Protein AF-A0A7W0F8R1-F1 (afdb_monomer)

Mean predicted aligned error: 6.74 Å

Secondary structure (DSSP, 8-state):
-PPPSS--EEE-TTS-EEE--HHHHHHHHHHHHHHHH---HHHHHHHHHHHHHHHHHHHHHTTT-HHHHHHHHHHHHHHS-GGGHHHHHHT-HHHHHHHHHHHHHHHHHS-TT-HHHHHHHHHHHHHHT---HHHHSSSTT-S-HHHHHHHHHHHHHHHHHHHTSPPPHHHHS-BHHHHHHHHHHHHHHTT-HHHHHHHHHHHHHHHHHHTTSS-STT--TTT--HHHHHHHHHHHHHTT-SBHHHHHHHHTT-TT--HHHHHHHHHHHHHHHHHHHHHHHHTTTTT--EEEEE--TTSSHHHHHHHHHHHHHHTT-EEEEEESGGGBPPGGGS-B-TTS-B-TTSGGGB-HHHHHHHHHHHHTT-EEEEEEEETTTTEEEEEEEEE--TTEEEEEE-TTTT-GGGGTTS-GGGEEEEEEE-----B-TTSPBP-HHHHHHHHHHHHHHHHS---HHHHHHHHHHHHHHHHHHTGGGGGGSSEEEE---TTHHHHHHHHTTTTSPPHHHHHHHHHTT-HHHHHHHHHHHHHHHHSPP-S-GGGS-TTSTTHHHHS--SS--TT--

Solvent-accessible surface area (backbone atoms only — not comparable to full-atom values): 30504 Å² total; per-residue (Å²): 109,75,74,63,98,57,77,60,46,25,23,44,98,87,67,47,82,38,75,53,61,63,65,63,50,30,50,52,44,20,50,26,39,31,64,66,68,69,50,56,68,74,60,25,50,56,50,17,46,58,51,39,57,55,27,55,49,51,46,29,33,74,57,54,35,59,48,51,28,51,49,53,44,52,58,51,44,70,73,35,59,82,92,43,25,66,72,62,40,70,82,29,70,54,45,55,34,40,41,50,38,52,45,29,51,44,58,73,78,50,72,83,87,43,68,67,63,48,35,55,49,51,50,51,49,62,66,66,40,62,80,58,66,86,53,52,68,88,57,64,81,70,69,44,73,67,51,51,50,51,49,41,52,57,49,41,58,49,32,50,58,52,68,77,50,84,84,52,67,81,74,76,30,55,40,51,66,56,56,54,51,32,45,40,52,43,30,35,73,74,64,40,44,67,50,21,52,22,39,46,15,40,55,42,33,55,50,34,38,73,73,66,73,40,52,80,85,21,40,32,52,58,52,61,65,59,74,60,53,49,55,52,41,52,53,24,53,80,66,58,37,34,32,42,69,42,40,33,30,21,66,70,49,39,96,86,34,44,44,66,55,54,49,53,53,45,50,48,52,41,50,52,50,47,50,53,50,44,52,56,53,63,74,37,67,89,52,47,45,34,40,32,40,18,28,54,82,62,13,49,41,70,56,49,51,54,53,46,50,52,55,38,42,75,72,71,47,43,74,43,78,47,72,55,71,30,36,46,46,37,61,92,68,40,44,58,46,100,86,68,48,77,37,78,65,40,73,76,21,36,40,38,68,62,45,20,52,47,52,38,36,30,76,69,59,35,74,38,74,40,55,38,49,38,82,88,82,35,37,69,79,50,67,42,86,44,66,46,55,95,76,43,28,41,33,36,64,32,63,50,54,66,32,60,70,54,52,59,63,52,62,70,74,32,46,43,36,35,38,26,39,32,58,32,67,32,20,46,97,84,68,46,70,48,55,30,71,57,55,19,47,56,44,39,30,45,38,30,48,75,66,61,85,35,54,33,54,54,45,45,66,49,42,67,59,60,47,51,28,36,36,56,48,36,32,31,40,58,58,65,41,81,41,76,42,62,64,30,43,77,68,48,58,23,46,47,45,46,67,37,61,96,52,62,63,52,69,69,61,39,59,44,28,48,78,74,66,39,41,62,38,22,56,49,47,53,52,54,49,57,52,50,73,68,45,52,54,44,86,67,67,78,75,54,57,37,83,36,68,65,18,79,51,74,54,71,45,74,62,93,58,92,84,77,112

Sequence (565 aa):
MSVPKRIEKIISKGGDIVDYDSDRIIKSIALTITDVEHATQWITDRRAQMCYETINKAAYDAFYNLHFLLKDFFKKYISFEPEERYRRLENSRVMERLLIVLLEEFKSVGEVQNNIALAEFIEKEIDGARLEEKYRLELFPSVTESEKSGIIDFLSERVLKLSRQTLVPEQLYPARDFVMDMIEQTLKKIGEIEIAEGFMIFREGKKKIRDGEITTEQFTRNGIHYEMCRKTLEWNIENKCEKIFDLNDWVRNRDGKDIGTLIKMSDKRFKEDVDAVAKKILGRVGEVRIIIIAGPSCSNKTTTTVIIGKALSQAGLKLKQLNVDDYFKNLEDQPKDEFGDYDFEMPEAIDIDLLNENCRDLIGGKSIQKPRYNFKTGHRESYAEFRLEKDEILLIDCLHGLYRRLTASVPAVNKFSIYIESMNILRDTENMYTRWADIRMLKRMIRDVKYRNYSTEQTLAHWPYVRKGELKHILPYILSTDAVINAGLPYELPALKKSLENIMPPSEFIDNLRKEGRLDAYIRGVRVKSLLETVDPIEDLSIIPATSPLREFIGGSAYAIPHNE

pLDDT: mean 90.2, std 10.18, range [34.03, 98.5]

Nearest PDB structures (foldseek):
  6n53-assembly1_A-2  TM=8.197E-01  e=9.188E-08  Homo sapiens
  6n55-assembly1_H  TM=7.564E-01  e=2.960E-07  Homo sapiens
  3w8r-assembly1_B  TM=6.997E-01  e=2.829E-07  Thermus thermophilus HB8
  1rz3-assembly1_A  TM=8.127E-01  e=4.529E-04  Geobacillus stearothermophilus
  1sq5-assembly3_C-3  TM=5.977E-01  e=4.140E-04  Escherichia coli

Foldseek 3Di:
DAQDPFAQWAQEPVRDIDGDDLVVQLVLLLVLCCLQVVDDSVVSSVVSVVLSVLLRVQLCLQAANLLSLLLVLVVQLVVDDVVCNCVVLVPDSSLLRNLLNLLNNVVVPDDLPDLVVSLVSVLVSNVVSCRDCVCVVPNVVPCPPVNVSVVSVVSSVSSSVCNVDDDDPVSRHHHPVSSLVSSLVSCVLVLVNLSSLLSLLQVLLVVCCVVVNDPPLQFPRSLDPVVVLVVVCVVCVVVQLQALVSLQCLLVCHPVHDVLVLLVVQLVQQLVQLVVLLVVVVVLPPQAQEEEFAEAFQLLRLLSLQSNQVNNVVVVAAEDEDEQVLQFAAPVQFDADPVRHGQPLAPSRGPLVLQQVCLLQQVVFHWDFRWGADPVRRHGDGTDIDHADPRYHYYYYDNLSLQCSNHVNDDPSNYAYEYGGQDQFHQYPVRDTDDSLLVSLLLVQLLCVQFPVDASLRSLLCSVSSSSSCSNRPSRRNSVGPYYGHLHRSNLLQASLQSCVPRQDDPVSLVVCVVVSVSNSNVSSVVSVSRSVSHHHNNDPVSNDLSRSSCVRSPSHPDDRPRSD

Structure (mmCIF, N/CA/C/O backbone):
data_AF-A0A7W0F8R1-F1
#
_entry.id   AF-A0A7W0F8R1-F1
#
loop_
_atom_site.group_PDB
_atom_site.id
_atom_site.type_symbol
_atom_site.label_atom_id
_atom_site.label_alt_id
_atom_site.label_comp_id
_atom_site.label_asym_id
_atom_site.label_entity_id
_atom_site.label_seq_id
_atom_site.pdbx_PDB_ins_code
_atom_site.Cartn_x
_atom_site.Cartn_y
_atom_site.Cartn_z
_atom_site.occupancy
_atom_site.B_iso_or_equiv
_atom_site.auth_seq_id
_atom_site.auth_comp_id
_atom_site.auth_asym_id
_atom_site.auth_atom_id
_atom_site.pdbx_PDB_model_num
ATOM 1 N N . MET A 1 1 ? 24.286 -22.550 -28.180 1.00 56.94 1 MET A N 1
ATOM 2 C CA . MET A 1 1 ? 22.862 -22.565 -28.566 1.00 56.94 1 MET A CA 1
ATOM 3 C C . MET A 1 1 ? 22.616 -21.265 -29.308 1.00 56.94 1 MET A C 1
ATOM 5 O O . MET A 1 1 ? 23.067 -20.237 -28.835 1.00 56.94 1 MET A O 1
ATOM 9 N N . SER A 1 2 ? 21.994 -21.266 -30.487 1.00 70.06 2 SER A N 1
ATOM 10 C CA . SER A 1 2 ? 21.641 -19.981 -31.111 1.00 70.06 2 SER A CA 1
ATOM 11 C C . SER A 1 2 ? 20.647 -19.252 -30.209 1.00 70.06 2 SER A C 1
ATOM 13 O O . SER A 1 2 ? 19.711 -19.892 -29.717 1.00 70.06 2 SER A O 1
ATOM 15 N N . VAL A 1 3 ? 20.828 -17.947 -30.004 1.00 77.81 3 VAL A N 1
ATOM 16 C CA . VAL A 1 3 ? 19.867 -17.132 -29.255 1.00 77.81 3 VAL A CA 1
ATOM 17 C C . VAL A 1 3 ? 18.493 -17.270 -29.927 1.00 77.81 3 VAL A C 1
ATOM 19 O O . VAL A 1 3 ? 18.377 -17.084 -31.144 1.00 77.81 3 VAL A O 1
ATOM 22 N N . PRO A 1 4 ? 17.449 -17.693 -29.193 1.00 83.81 4 PRO A N 1
ATOM 23 C CA . PRO A 1 4 ? 16.139 -17.897 -29.793 1.00 83.81 4 PRO A CA 1
ATOM 24 C C . PRO A 1 4 ? 15.549 -16.544 -30.197 1.00 83.81 4 PRO A C 1
ATOM 26 O O . PRO A 1 4 ? 15.850 -15.534 -29.579 1.00 83.81 4 PRO A O 1
ATOM 29 N N . LYS A 1 5 ? 14.663 -16.514 -31.200 1.00 84.31 5 LYS A N 1
ATOM 30 C CA . LYS A 1 5 ? 13.988 -15.274 -31.652 1.00 84.31 5 LYS A CA 1
ATOM 31 C C . LYS A 1 5 ? 12.743 -14.906 -30.831 1.00 84.31 5 LYS A C 1
ATOM 33 O O . LYS A 1 5 ? 12.065 -13.929 -31.136 1.00 84.31 5 LYS A O 1
ATOM 38 N N . ARG A 1 6 ? 12.395 -15.731 -29.841 1.00 87.69 6 ARG A N 1
ATOM 39 C CA . ARG A 1 6 ? 11.255 -15.576 -28.925 1.00 87.69 6 ARG A CA 1
ATOM 40 C C . ARG A 1 6 ? 11.508 -16.385 -27.653 1.00 87.69 6 ARG A C 1
ATOM 42 O O . ARG A 1 6 ? 12.380 -17.249 -27.637 1.00 87.69 6 ARG A O 1
ATOM 49 N N . ILE A 1 7 ? 10.722 -16.148 -26.607 1.00 91.81 7 ILE A N 1
ATOM 50 C CA . ILE A 1 7 ? 10.745 -17.005 -25.417 1.00 91.81 7 ILE A CA 1
ATOM 51 C C . ILE A 1 7 ? 10.032 -18.319 -25.753 1.00 91.81 7 ILE A C 1
ATOM 53 O O . ILE A 1 7 ? 8.831 -18.325 -26.000 1.00 91.81 7 ILE A O 1
ATOM 57 N N . GLU A 1 8 ? 10.777 -19.423 -25.787 1.00 91.31 8 GLU A N 1
ATOM 58 C CA . GLU A 1 8 ? 10.226 -20.764 -26.054 1.00 91.31 8 GLU A CA 1
ATOM 59 C C . GLU A 1 8 ? 10.174 -21.633 -24.802 1.00 91.31 8 GLU A C 1
ATOM 61 O O . GLU A 1 8 ? 9.305 -22.491 -24.675 1.00 91.31 8 GLU A O 1
ATOM 66 N N . LYS A 1 9 ? 11.089 -21.393 -23.861 1.00 93.50 9 LYS A N 1
ATOM 67 C CA . LYS A 1 9 ? 11.222 -22.151 -22.620 1.00 93.50 9 LYS A CA 1
ATOM 68 C C . LYS A 1 9 ? 11.464 -21.215 -21.450 1.00 93.50 9 LYS A C 1
ATOM 70 O O . LYS A 1 9 ? 12.078 -20.160 -21.610 1.00 93.50 9 LYS A O 1
ATOM 75 N N . ILE A 1 10 ? 10.994 -21.623 -20.281 1.00 94.94 10 ILE A N 1
ATOM 76 C CA . ILE A 1 10 ? 11.201 -20.927 -19.012 1.00 94.94 10 ILE A CA 1
ATOM 77 C C . ILE A 1 10 ? 11.625 -21.911 -17.931 1.00 94.94 10 ILE A C 1
ATOM 79 O O . ILE A 1 10 ? 11.361 -23.109 -18.023 1.00 94.94 10 ILE A O 1
ATOM 83 N N . ILE A 1 11 ? 12.226 -21.392 -16.867 1.00 94.25 11 ILE A N 1
ATOM 84 C CA . ILE A 1 11 ? 12.509 -22.176 -15.665 1.00 94.25 11 ILE A CA 1
ATOM 85 C C . ILE A 1 11 ? 11.317 -22.077 -14.727 1.00 94.25 11 ILE A C 1
ATOM 87 O O . ILE A 1 11 ? 10.881 -20.986 -14.335 1.00 94.25 11 ILE A O 1
ATOM 91 N N . SER A 1 12 ? 10.758 -23.234 -14.395 1.00 90.75 12 SER A N 1
ATOM 92 C CA . SER A 1 12 ? 9.672 -23.366 -13.438 1.00 90.75 12 SER A CA 1
ATOM 93 C C . SER A 1 12 ? 10.146 -23.014 -12.022 1.00 90.75 12 SER A C 1
ATOM 95 O O . SER A 1 12 ? 11.336 -22.907 -11.743 1.00 90.75 12 SER A O 1
ATOM 97 N N . LYS A 1 13 ? 9.212 -22.880 -11.072 1.00 81.94 13 LYS A N 1
ATOM 98 C CA . LYS A 1 13 ? 9.579 -22.648 -9.662 1.00 81.94 13 LYS A CA 1
ATOM 99 C C . LYS A 1 13 ? 10.409 -23.808 -9.075 1.00 81.94 13 LYS A C 1
ATOM 101 O O . LYS A 1 13 ? 11.133 -23.591 -8.114 1.00 81.94 13 LYS A O 1
ATOM 106 N N . GLY A 1 14 ? 10.278 -25.020 -9.624 1.00 83.56 14 GLY A N 1
ATOM 107 C CA . GLY A 1 14 ? 11.029 -26.203 -9.192 1.00 83.56 14 GLY A CA 1
ATOM 108 C C . GLY A 1 14 ? 12.441 -26.300 -9.775 1.00 83.56 14 GLY A C 1
ATOM 109 O O . GLY A 1 14 ? 13.156 -27.226 -9.421 1.00 83.56 14 GLY A O 1
ATOM 110 N N . GLY A 1 15 ? 12.840 -25.371 -10.652 1.00 88.38 15 GLY A N 1
ATOM 111 C CA . GLY A 1 15 ? 14.116 -25.425 -11.376 1.00 88.38 15 GLY A CA 1
ATOM 112 C C . GLY A 1 15 ? 14.035 -26.146 -12.727 1.00 88.38 15 GLY A C 1
ATOM 113 O O . GLY A 1 15 ? 14.963 -26.059 -13.524 1.00 88.38 15 GLY A O 1
ATOM 114 N N . ASP A 1 16 ? 12.914 -26.804 -13.036 1.00 92.94 16 ASP A N 1
ATOM 115 C CA . ASP A 1 16 ? 12.753 -27.521 -14.305 1.00 92.94 16 ASP A CA 1
ATOM 116 C C . ASP A 1 16 ? 12.586 -26.574 -15.496 1.00 92.94 16 ASP A C 1
ATOM 118 O O . ASP A 1 16 ? 11.829 -25.600 -15.426 1.00 92.94 16 ASP A O 1
ATOM 122 N N . ILE A 1 17 ? 13.215 -26.914 -16.621 1.00 94.69 17 ILE A N 1
ATOM 123 C CA . ILE A 1 17 ? 12.999 -26.238 -17.901 1.00 94.69 17 ILE A CA 1
ATOM 124 C C . ILE A 1 17 ? 11.689 -26.753 -18.503 1.00 94.69 17 ILE A C 1
ATOM 126 O O . ILE A 1 17 ? 11.561 -27.939 -18.807 1.00 94.69 17 ILE A O 1
ATOM 130 N N . VAL A 1 18 ? 10.731 -25.855 -18.709 1.00 94.75 18 VAL A N 1
ATOM 131 C CA . VAL A 1 18 ? 9.409 -26.160 -19.272 1.00 94.75 18 VAL A CA 1
ATOM 132 C C . VAL A 1 18 ? 9.106 -25.252 -20.459 1.00 94.75 18 VAL A C 1
ATOM 134 O O . VAL A 1 18 ? 9.692 -24.175 -20.588 1.00 94.75 18 VAL A O 1
ATOM 137 N N . ASP A 1 19 ? 8.179 -25.669 -21.317 1.00 94.62 19 ASP A N 1
ATOM 138 C CA . ASP A 1 19 ? 7.744 -24.852 -22.450 1.00 94.62 19 ASP A CA 1
ATOM 139 C C . ASP A 1 19 ? 7.022 -23.579 -21.977 1.00 94.62 19 ASP A C 1
ATOM 141 O O . ASP A 1 19 ? 6.316 -23.557 -20.961 1.00 94.62 19 ASP A O 1
ATOM 145 N N . TYR A 1 20 ? 7.228 -22.490 -22.715 1.00 93.12 20 TYR A N 1
ATOM 146 C CA . TYR A 1 20 ? 6.602 -21.203 -22.448 1.00 93.12 20 TYR A CA 1
ATOM 147 C C . TYR A 1 20 ? 5.137 -21.205 -22.901 1.00 93.12 20 TYR A C 1
ATOM 149 O O . TYR A 1 20 ? 4.831 -21.118 -24.087 1.00 93.12 20 TYR A O 1
ATOM 157 N N . ASP A 1 21 ? 4.227 -21.289 -21.933 1.00 92.25 21 ASP A N 1
ATOM 158 C CA . ASP A 1 21 ? 2.781 -21.315 -22.156 1.00 92.25 21 ASP A CA 1
ATOM 159 C C . ASP A 1 21 ? 2.210 -19.887 -22.257 1.00 92.25 21 ASP A C 1
ATOM 161 O O . ASP A 1 21 ? 1.955 -19.218 -21.245 1.00 92.25 21 ASP A O 1
ATOM 165 N N . SER A 1 22 ? 2.027 -19.415 -23.494 1.00 92.50 22 SER A N 1
ATOM 166 C CA . SER A 1 22 ? 1.424 -18.114 -23.802 1.00 92.50 22 SER A CA 1
ATOM 167 C C . SER A 1 22 ? -0.014 -18.004 -23.299 1.00 92.50 22 SER A C 1
ATOM 169 O O . SER A 1 22 ? -0.388 -16.991 -22.703 1.00 92.50 22 SER A O 1
ATOM 171 N N . ASP A 1 23 ? -0.809 -19.057 -23.484 1.00 93.31 23 ASP A N 1
ATOM 172 C CA . ASP A 1 23 ? -2.246 -19.060 -23.204 1.00 93.31 23 ASP A CA 1
ATOM 173 C C . ASP A 1 23 ? -2.503 -18.893 -21.710 1.00 93.31 23 ASP A C 1
ATOM 175 O O . ASP A 1 23 ? -3.410 -18.171 -21.288 1.00 93.31 23 ASP A O 1
ATOM 179 N N . ARG A 1 24 ? -1.647 -19.487 -20.875 1.00 91.25 24 ARG A N 1
ATOM 180 C CA . ARG A 1 24 ? -1.700 -19.304 -19.425 1.00 91.25 24 ARG A CA 1
ATOM 181 C C . ARG A 1 24 ? -1.442 -17.862 -18.998 1.00 91.25 24 ARG A C 1
ATOM 183 O O . ARG A 1 24 ? -2.056 -17.406 -18.026 1.00 91.25 24 ARG A O 1
ATOM 190 N N . ILE A 1 25 ? -0.548 -17.147 -19.679 1.00 91.56 25 ILE A N 1
ATOM 191 C CA . ILE A 1 25 ? -0.261 -15.737 -19.381 1.00 91.56 25 ILE A CA 1
ATOM 192 C C . ILE A 1 25 ? -1.433 -14.868 -19.820 1.00 91.56 25 ILE A C 1
ATOM 194 O O . ILE A 1 25 ? -1.943 -14.101 -19.004 1.00 91.56 25 ILE A O 1
ATOM 198 N N . ILE A 1 26 ? -1.911 -15.053 -21.053 1.00 94.62 26 ILE A N 1
ATOM 199 C CA . ILE A 1 26 ? -3.078 -14.345 -21.595 1.00 94.62 26 ILE A CA 1
ATOM 200 C C . ILE A 1 26 ? -4.282 -14.538 -20.671 1.00 94.62 26 ILE A C 1
ATOM 202 O O . ILE A 1 26 ? -4.888 -13.563 -20.235 1.00 94.62 26 ILE A O 1
ATOM 206 N N . LYS A 1 27 ? -4.571 -15.781 -20.267 1.00 93.62 27 LYS A N 1
ATOM 207 C CA . LYS A 1 27 ? -5.660 -16.094 -19.335 1.00 93.62 27 LYS A CA 1
ATOM 208 C C . LYS A 1 27 ? -5.484 -15.420 -17.978 1.00 93.62 27 LYS A C 1
ATOM 210 O O . LYS A 1 27 ? -6.462 -14.963 -17.396 1.00 93.62 27 LYS A O 1
ATOM 215 N N . SER A 1 28 ? -4.258 -15.354 -17.457 1.00 92.19 28 SER A N 1
ATOM 216 C CA . SER A 1 28 ? -3.996 -14.679 -16.180 1.00 92.19 28 SER A CA 1
ATOM 217 C C . SER A 1 28 ? -4.267 -13.175 -16.284 1.00 92.19 28 SER A C 1
ATOM 219 O O . SER A 1 28 ? -4.911 -12.623 -15.400 1.00 92.19 28 SER A O 1
ATOM 221 N N . ILE A 1 29 ? -3.855 -12.535 -17.384 1.00 93.44 29 ILE A N 1
ATOM 222 C CA . ILE A 1 29 ? -4.139 -11.118 -17.653 1.00 93.44 29 ILE A CA 1
ATOM 223 C C . ILE A 1 29 ? -5.647 -10.896 -17.839 1.00 93.44 29 ILE A C 1
ATOM 225 O O . ILE A 1 29 ? -6.201 -9.986 -17.234 1.00 93.44 29 ILE A O 1
ATOM 229 N N . ALA A 1 30 ? -6.332 -11.742 -18.614 1.00 93.50 30 ALA A N 1
ATOM 230 C CA . ALA A 1 30 ? -7.775 -11.639 -18.848 1.00 93.50 30 ALA A CA 1
ATOM 231 C C . ALA A 1 30 ? -8.585 -11.756 -17.548 1.00 93.50 30 ALA A C 1
ATOM 233 O O . ALA A 1 30 ? -9.508 -10.972 -17.317 1.00 93.50 30 ALA A O 1
ATOM 234 N N . LEU A 1 31 ? -8.206 -12.690 -16.665 1.00 91.12 31 LEU A N 1
ATOM 235 C CA . LEU A 1 31 ? -8.802 -12.818 -15.334 1.00 91.12 31 LEU A CA 1
ATOM 236 C C . LEU A 1 31 ? -8.573 -11.558 -14.496 1.00 91.12 31 LEU A C 1
ATOM 238 O O . LEU A 1 31 ? -9.512 -11.075 -13.874 1.00 91.12 31 LEU A O 1
ATOM 242 N N . THR A 1 32 ? -7.365 -10.990 -14.522 1.00 92.31 32 THR A N 1
ATOM 243 C CA . THR A 1 32 ? -7.089 -9.723 -13.838 1.00 92.31 32 THR A CA 1
ATOM 244 C C . THR A 1 32 ? -7.935 -8.577 -14.388 1.00 92.31 32 THR A C 1
ATOM 246 O O . THR A 1 32 ? -8.518 -7.846 -13.598 1.00 92.31 32 THR A O 1
ATOM 249 N N . ILE A 1 33 ? -8.056 -8.425 -15.711 1.00 91.81 33 ILE A N 1
ATOM 250 C CA . ILE A 1 33 ? -8.902 -7.381 -16.316 1.00 91.81 33 ILE A CA 1
ATOM 251 C C . ILE A 1 33 ? -10.363 -7.569 -15.894 1.00 91.81 33 ILE A C 1
ATOM 253 O O . ILE A 1 33 ? -11.020 -6.608 -15.508 1.00 91.81 33 ILE A O 1
ATOM 257 N N . THR A 1 34 ? -10.856 -8.809 -15.897 1.00 90.25 34 THR A N 1
ATOM 258 C CA . THR A 1 34 ? -12.218 -9.125 -15.441 1.00 90.25 34 THR A CA 1
ATOM 259 C C . THR A 1 34 ? -12.422 -8.725 -13.978 1.00 90.25 34 THR A C 1
ATOM 261 O O . THR A 1 34 ? -13.418 -8.083 -13.651 1.00 90.25 34 THR A O 1
ATOM 264 N N . ASP A 1 35 ? -11.477 -9.076 -13.102 1.00 87.00 35 ASP A N 1
ATOM 265 C CA . ASP A 1 35 ? -11.551 -8.773 -11.670 1.00 87.00 35 ASP A CA 1
ATOM 266 C C . ASP A 1 35 ? -11.415 -7.263 -11.383 1.00 87.00 35 ASP A C 1
ATOM 268 O O . ASP A 1 35 ? -12.030 -6.764 -10.444 1.00 87.00 35 ASP A O 1
ATOM 272 N N . VAL A 1 36 ? -10.606 -6.528 -12.151 1.00 87.56 36 VAL A N 1
ATOM 273 C CA . VAL A 1 36 ? -10.343 -5.095 -11.925 1.00 87.56 36 VAL A CA 1
ATOM 274 C C . VAL A 1 36 ? -11.423 -4.207 -12.539 1.00 87.56 36 VAL A C 1
ATOM 276 O O . VAL A 1 36 ? -11.871 -3.261 -11.898 1.00 87.56 36 VAL A O 1
ATOM 279 N N . GLU A 1 37 ? -11.851 -4.497 -13.765 1.00 87.50 37 GLU A N 1
ATOM 280 C CA . GLU A 1 37 ? -12.725 -3.608 -14.540 1.00 87.50 37 GLU A CA 1
ATOM 281 C C . GLU A 1 37 ? -14.171 -4.097 -14.632 1.00 87.50 37 GLU A C 1
ATOM 283 O O . GLU A 1 37 ? -15.013 -3.404 -15.199 1.00 87.50 37 GLU A O 1
ATOM 288 N N . HIS A 1 38 ? -14.478 -5.295 -14.124 1.00 81.69 38 HIS A N 1
ATOM 289 C CA . HIS A 1 38 ? -15.792 -5.927 -14.290 1.00 81.69 38 HIS A CA 1
ATOM 290 C C . HIS A 1 38 ? -16.232 -6.049 -15.762 1.00 81.69 38 HIS A C 1
ATOM 292 O O . HIS A 1 38 ? -17.424 -6.068 -16.076 1.00 81.69 38 HIS A O 1
ATOM 298 N N . ALA A 1 39 ? -15.265 -6.125 -16.678 1.00 76.12 39 ALA A N 1
ATOM 299 C CA . ALA A 1 39 ? -15.504 -6.164 -18.113 1.00 76.12 39 ALA A CA 1
ATOM 300 C C . ALA A 1 39 ? -16.036 -7.532 -18.583 1.00 76.12 39 ALA A C 1
ATOM 302 O O . ALA A 1 39 ? -15.786 -8.576 -17.980 1.00 76.12 39 ALA A O 1
ATOM 303 N N . THR A 1 40 ? -16.765 -7.538 -19.703 1.00 76.44 40 THR A N 1
ATOM 304 C CA . THR A 1 40 ? -17.266 -8.773 -20.328 1.00 76.44 40 THR A CA 1
ATOM 305 C C . THR A 1 40 ? -16.139 -9.586 -20.962 1.00 76.44 40 THR A C 1
ATOM 307 O O . THR A 1 40 ? -15.245 -9.007 -21.581 1.00 76.44 40 THR A O 1
ATOM 310 N N . GLN A 1 41 ? -16.264 -10.916 -20.941 1.00 76.38 41 GLN A N 1
ATOM 311 C CA . GLN A 1 41 ? -15.219 -11.860 -21.364 1.00 76.38 41 GLN A CA 1
ATOM 312 C C . GLN A 1 41 ? -14.618 -11.591 -22.762 1.00 76.38 41 GLN A C 1
ATOM 314 O O . GLN A 1 41 ? -13.409 -11.667 -22.953 1.00 76.38 41 GLN A O 1
ATOM 319 N N . TRP A 1 42 ? -15.433 -11.211 -23.751 1.00 76.31 42 TRP A N 1
ATOM 320 C CA . TRP A 1 42 ? -14.925 -10.956 -25.106 1.00 76.31 42 TRP A CA 1
ATOM 321 C C . TRP A 1 42 ? -14.008 -9.718 -25.190 1.00 76.31 42 TRP A C 1
ATOM 323 O O . TRP A 1 42 ? -13.045 -9.713 -25.959 1.00 76.31 42 TRP A O 1
ATOM 333 N N . ILE A 1 43 ? -14.286 -8.673 -24.395 1.00 79.56 43 ILE A N 1
ATOM 334 C CA . ILE A 1 43 ? -13.455 -7.457 -24.312 1.00 79.56 43 ILE A CA 1
ATOM 335 C C . ILE A 1 43 ? -12.142 -7.799 -23.613 1.00 79.56 43 ILE A C 1
ATOM 337 O O . ILE A 1 43 ? -11.070 -7.386 -24.063 1.00 79.56 43 ILE A O 1
ATOM 341 N N . THR A 1 44 ? -12.223 -8.579 -22.531 1.00 87.69 44 THR A N 1
ATOM 342 C CA . THR A 1 44 ? -11.056 -8.936 -21.724 1.00 87.69 44 THR A CA 1
ATOM 343 C C . THR A 1 44 ? -10.078 -9.806 -22.492 1.00 87.69 44 THR A C 1
ATOM 345 O O . THR A 1 44 ? -8.883 -9.536 -22.434 1.00 87.69 44 THR A O 1
ATOM 348 N N . ASP A 1 45 ? -10.556 -10.784 -23.263 1.00 88.81 45 ASP A N 1
ATOM 349 C CA . ASP A 1 45 ? -9.684 -11.701 -24.005 1.00 88.81 45 ASP A CA 1
ATOM 350 C C . ASP A 1 45 ? -8.879 -10.958 -25.081 1.00 88.81 45 ASP A C 1
ATOM 352 O O . ASP A 1 45 ? -7.659 -11.112 -25.182 1.00 88.81 45 ASP A O 1
ATOM 356 N N . ARG A 1 46 ? -9.534 -10.065 -25.838 1.00 88.38 46 ARG A N 1
ATOM 357 C CA . ARG A 1 46 ? -8.858 -9.265 -26.869 1.00 88.38 46 ARG A CA 1
ATOM 358 C C . ARG A 1 46 ? -7.835 -8.300 -26.269 1.00 88.38 46 ARG A C 1
ATOM 360 O O . ARG A 1 46 ? -6.734 -8.169 -26.802 1.00 88.38 46 ARG A O 1
ATOM 367 N N . ARG A 1 47 ? -8.175 -7.629 -25.165 1.00 91.69 47 ARG A N 1
ATOM 368 C CA . ARG A 1 47 ? -7.254 -6.697 -24.497 1.00 91.69 47 ARG A CA 1
ATOM 369 C C . ARG A 1 47 ? -6.092 -7.437 -23.833 1.00 91.69 47 ARG A C 1
ATOM 371 O O . ARG A 1 47 ? -4.954 -6.993 -23.944 1.00 91.69 47 ARG A O 1
ATOM 378 N N . ALA A 1 48 ? -6.345 -8.601 -23.235 1.00 94.00 48 ALA A N 1
ATOM 379 C CA . ALA A 1 48 ? -5.304 -9.458 -22.681 1.00 94.00 48 ALA A CA 1
ATOM 380 C C . ALA A 1 48 ? -4.313 -9.930 -23.751 1.00 94.00 48 ALA A C 1
ATOM 382 O O . ALA A 1 48 ? -3.110 -9.913 -23.495 1.00 94.00 48 ALA A O 1
ATOM 383 N N . GLN A 1 49 ? -4.793 -10.273 -24.951 1.00 94.25 49 GLN A N 1
ATOM 384 C CA . GLN A 1 49 ? -3.940 -10.613 -26.092 1.00 94.25 49 GLN A CA 1
ATOM 385 C C . GLN A 1 49 ? -3.027 -9.441 -26.493 1.00 94.25 49 GLN A C 1
ATOM 387 O O . GLN A 1 49 ? -1.818 -9.619 -26.625 1.00 94.25 49 GLN A O 1
ATOM 392 N N . MET A 1 50 ? -3.577 -8.228 -26.617 1.00 92.50 50 MET A N 1
ATOM 393 C CA . MET A 1 50 ? -2.790 -7.028 -26.947 1.00 92.50 50 MET A CA 1
ATOM 394 C C . MET A 1 50 ? -1.728 -6.714 -25.879 1.00 92.50 50 MET A C 1
ATOM 396 O O . MET A 1 50 ? -0.571 -6.418 -26.196 1.00 92.50 50 MET A O 1
ATOM 400 N N . CYS A 1 51 ? -2.101 -6.812 -24.599 1.00 94.12 51 CYS A N 1
ATOM 401 C CA . CYS A 1 51 ? -1.159 -6.674 -23.491 1.00 94.12 51 CYS A CA 1
ATOM 402 C C . CYS A 1 51 ? -0.067 -7.748 -23.564 1.00 94.12 51 CYS A C 1
ATOM 404 O O . CYS A 1 51 ? 1.115 -7.426 -23.443 1.00 94.12 51 CYS A O 1
ATOM 406 N N . TYR A 1 52 ? -0.445 -9.007 -23.802 1.00 95.25 52 TYR A N 1
ATOM 407 C CA . TYR A 1 52 ? 0.482 -10.131 -23.909 1.00 95.25 52 TYR A CA 1
ATOM 408 C C . TYR A 1 52 ? 1.512 -9.933 -25.021 1.00 95.25 52 TYR A C 1
ATOM 410 O O . TYR A 1 52 ? 2.693 -10.150 -24.777 1.00 95.25 52 TYR A O 1
ATOM 418 N N . GLU A 1 53 ? 1.115 -9.476 -26.209 1.00 94.44 53 GLU A N 1
ATOM 419 C CA . GLU A 1 53 ? 2.053 -9.225 -27.312 1.00 94.44 53 GLU A CA 1
ATOM 420 C C . GLU A 1 53 ? 3.130 -8.209 -26.919 1.00 94.44 53 GLU A C 1
ATOM 422 O O . GLU A 1 53 ? 4.322 -8.415 -27.166 1.00 94.44 53 GLU A O 1
ATOM 427 N N . THR A 1 54 ? 2.718 -7.149 -26.222 1.00 94.50 54 THR A N 1
ATOM 428 C CA . THR A 1 54 ? 3.631 -6.116 -25.722 1.00 94.50 54 THR A CA 1
ATOM 429 C C . THR A 1 54 ? 4.551 -6.662 -24.627 1.00 94.50 54 THR A C 1
ATOM 431 O O . THR A 1 54 ? 5.757 -6.418 -24.652 1.00 94.50 54 THR A O 1
ATOM 434 N N . ILE A 1 55 ? 4.004 -7.438 -23.688 1.00 94.75 55 ILE A N 1
ATOM 435 C CA . ILE A 1 55 ? 4.748 -8.075 -22.592 1.00 94.75 55 ILE A CA 1
ATOM 436 C C . ILE A 1 55 ? 5.758 -9.088 -23.128 1.00 94.75 55 ILE A C 1
ATOM 438 O O . ILE A 1 55 ? 6.910 -9.080 -22.707 1.00 94.75 55 ILE A O 1
ATOM 442 N N . ASN A 1 56 ? 5.345 -9.954 -24.050 1.00 94.25 56 ASN A N 1
ATOM 443 C CA . ASN A 1 56 ? 6.188 -10.998 -24.617 1.00 94.25 56 ASN A CA 1
ATOM 444 C C . ASN A 1 56 ? 7.359 -10.385 -25.388 1.00 94.25 56 ASN A C 1
ATOM 446 O O . ASN A 1 56 ? 8.501 -10.805 -25.210 1.00 94.25 56 ASN A O 1
ATOM 450 N N . LYS A 1 57 ? 7.096 -9.327 -26.168 1.00 94.38 57 LYS A N 1
ATOM 451 C CA . LYS A 1 57 ? 8.157 -8.548 -26.807 1.00 94.38 57 LYS A CA 1
ATOM 452 C C . LYS A 1 57 ? 9.099 -7.936 -25.771 1.00 94.38 57 LYS A C 1
ATOM 454 O O . LYS A 1 57 ? 10.303 -8.097 -25.900 1.00 94.38 57 LYS A O 1
ATOM 459 N N . ALA A 1 58 ? 8.576 -7.286 -24.732 1.00 93.94 58 ALA A N 1
ATOM 460 C CA . ALA A 1 58 ? 9.406 -6.670 -23.697 1.00 93.94 58 ALA A CA 1
ATOM 461 C C . ALA A 1 58 ? 10.262 -7.699 -22.937 1.00 93.94 58 ALA A C 1
ATOM 463 O O . ALA A 1 58 ? 11.422 -7.433 -22.632 1.00 93.94 58 ALA A O 1
ATOM 464 N N . ALA A 1 59 ? 9.706 -8.875 -22.635 1.00 94.62 59 ALA A N 1
ATOM 465 C CA . ALA A 1 59 ? 10.414 -9.955 -21.957 1.00 94.62 59 ALA A CA 1
ATOM 466 C C . ALA A 1 59 ? 11.511 -10.558 -22.847 1.00 94.62 59 ALA A C 1
ATOM 468 O O . ALA A 1 59 ? 12.613 -10.808 -22.365 1.00 94.62 59 ALA A O 1
ATOM 469 N N . TYR A 1 60 ? 11.230 -10.744 -24.141 1.00 95.31 60 TYR A N 1
ATOM 470 C CA . TYR A 1 60 ? 12.234 -11.124 -25.132 1.00 95.31 60 TYR A CA 1
ATOM 471 C C . TYR A 1 60 ? 13.344 -10.073 -25.231 1.00 95.31 60 TYR A C 1
ATOM 473 O O . TYR A 1 60 ? 14.526 -10.408 -25.139 1.00 95.31 60 TYR A O 1
ATOM 481 N N . ASP A 1 61 ? 12.959 -8.804 -25.355 1.00 94.38 61 ASP A N 1
ATOM 482 C CA . ASP A 1 61 ? 13.877 -7.682 -25.497 1.00 94.38 61 ASP A CA 1
ATOM 483 C C . ASP A 1 61 ? 14.840 -7.602 -24.303 1.00 94.38 61 ASP A C 1
ATOM 485 O O . ASP A 1 61 ? 16.053 -7.515 -24.473 1.00 94.38 61 ASP A O 1
ATOM 489 N N . ALA A 1 62 ? 14.308 -7.741 -23.088 1.00 93.00 62 ALA A N 1
ATOM 490 C CA . ALA A 1 62 ? 15.080 -7.692 -21.853 1.00 93.00 62 ALA A CA 1
ATOM 491 C C . ALA A 1 62 ? 15.916 -8.956 -21.558 1.00 93.00 62 ALA A C 1
ATOM 493 O O . ALA A 1 62 ? 16.695 -8.939 -20.603 1.00 93.00 62 ALA A O 1
ATOM 494 N N . PHE A 1 63 ? 15.764 -10.050 -22.318 1.00 94.50 63 PHE A N 1
ATOM 495 C CA . PHE A 1 63 ? 16.453 -11.319 -22.035 1.00 94.50 63 PHE A CA 1
ATOM 496 C C . PHE A 1 63 ? 17.376 -11.803 -23.161 1.00 94.50 63 PHE A C 1
ATOM 498 O O . PHE A 1 63 ? 18.482 -12.269 -22.872 1.00 94.50 63 PHE A O 1
ATOM 505 N N . TYR A 1 64 ? 16.939 -11.686 -24.418 1.00 94.81 64 TYR A N 1
ATOM 506 C CA . TYR A 1 64 ? 17.607 -12.258 -25.592 1.00 94.81 64 TYR A CA 1
ATOM 507 C C . TYR A 1 64 ? 17.981 -11.232 -26.671 1.00 94.81 64 TYR A C 1
ATOM 509 O O . TYR A 1 64 ? 18.914 -11.481 -27.425 1.00 94.81 64 TYR A O 1
ATOM 517 N N . ASN A 1 65 ? 17.296 -10.089 -26.782 1.00 93.75 65 ASN A N 1
ATOM 518 C CA . ASN A 1 65 ? 17.557 -9.149 -27.878 1.00 93.75 65 ASN A CA 1
ATOM 519 C C . ASN A 1 65 ? 18.856 -8.357 -27.659 1.00 93.75 65 ASN A C 1
ATOM 521 O O . ASN A 1 65 ? 18.889 -7.408 -26.872 1.00 93.75 65 ASN A O 1
ATOM 525 N N . LEU A 1 66 ? 19.906 -8.700 -28.408 1.00 92.62 66 LEU A N 1
ATOM 526 C CA . LEU A 1 66 ? 21.218 -8.064 -28.298 1.00 92.62 66 LEU A CA 1
ATOM 527 C C . LEU A 1 66 ? 21.167 -6.539 -28.467 1.00 92.62 66 LEU A C 1
ATOM 529 O O . LEU A 1 66 ? 21.708 -5.803 -27.644 1.00 92.62 66 LEU A O 1
ATOM 533 N N . HIS A 1 67 ? 20.483 -6.041 -29.499 1.00 90.31 67 HIS A N 1
ATOM 534 C CA . HIS A 1 67 ? 20.434 -4.601 -29.775 1.00 90.31 67 HIS A CA 1
ATOM 535 C C . HIS A 1 67 ? 19.653 -3.842 -28.706 1.00 90.31 67 HIS A C 1
ATOM 537 O O . HIS A 1 67 ? 20.018 -2.719 -28.362 1.00 90.31 67 HIS A O 1
ATOM 543 N N . PHE A 1 68 ? 18.603 -4.444 -28.142 1.00 90.81 68 PHE A N 1
ATOM 544 C CA . PHE A 1 68 ? 17.906 -3.853 -27.001 1.00 90.81 68 PHE A CA 1
ATOM 545 C C . PHE A 1 68 ? 18.789 -3.830 -25.748 1.00 90.81 68 PHE A C 1
ATOM 547 O O . PHE A 1 68 ? 18.857 -2.805 -25.072 1.00 90.81 68 PHE A O 1
ATOM 554 N N . LEU A 1 69 ? 19.491 -4.927 -25.453 1.00 92.81 69 LEU A N 1
ATOM 555 C CA . LEU A 1 69 ? 20.390 -5.026 -24.301 1.00 92.81 69 LEU A CA 1
ATOM 556 C C . LEU A 1 69 ? 21.550 -4.032 -24.395 1.00 92.81 69 LEU A C 1
ATOM 558 O O . LEU A 1 69 ? 21.870 -3.392 -23.399 1.00 92.81 69 LEU A O 1
ATOM 562 N N . LEU A 1 70 ? 22.118 -3.832 -25.588 1.00 91.00 70 LEU A N 1
ATOM 563 C CA . LEU A 1 70 ? 23.104 -2.780 -25.842 1.00 91.00 70 LEU A CA 1
ATOM 564 C C . LEU A 1 70 ? 22.509 -1.393 -25.559 1.00 91.00 70 LEU A C 1
ATOM 566 O O . LEU A 1 70 ? 23.104 -0.611 -24.821 1.00 91.00 70 LEU A O 1
ATOM 570 N N . LYS A 1 71 ? 21.303 -1.094 -26.063 1.00 86.81 71 LYS A N 1
ATOM 571 C CA . LYS A 1 71 ? 20.614 0.178 -25.774 1.00 86.81 71 LYS A CA 1
ATOM 572 C C . LYS A 1 71 ? 20.392 0.400 -24.276 1.00 86.81 71 LYS A C 1
ATOM 574 O O . LYS A 1 71 ? 20.662 1.496 -23.786 1.00 86.81 71 LYS A O 1
ATOM 579 N N . ASP A 1 72 ? 19.903 -0.607 -23.551 1.00 87.00 72 ASP A N 1
ATOM 580 C CA . ASP A 1 72 ? 19.663 -0.505 -22.104 1.00 87.00 72 ASP A CA 1
ATOM 581 C C . ASP A 1 72 ? 20.978 -0.384 -21.317 1.00 87.00 72 ASP A C 1
ATOM 583 O O . ASP A 1 72 ? 21.063 0.415 -20.383 1.00 87.00 72 ASP A O 1
ATOM 587 N N . PHE A 1 73 ? 22.030 -1.099 -21.733 1.00 90.12 73 PHE A N 1
ATOM 588 C CA . PHE A 1 73 ? 23.378 -0.967 -21.181 1.00 90.12 73 PHE A CA 1
ATOM 589 C C . PHE A 1 73 ? 23.893 0.468 -21.316 1.00 90.12 73 PHE A C 1
ATOM 591 O O . PHE A 1 73 ? 24.239 1.081 -20.308 1.00 90.12 73 PHE A O 1
ATOM 598 N N . PHE A 1 74 ? 23.873 1.038 -22.527 1.00 85.94 74 PHE A N 1
ATOM 599 C CA . PHE A 1 74 ? 24.348 2.405 -22.761 1.00 85.94 74 PHE A CA 1
ATOM 600 C C . PHE A 1 74 ? 23.523 3.431 -21.996 1.00 85.94 74 PHE A C 1
ATOM 602 O O . PHE A 1 74 ? 24.095 4.315 -21.365 1.00 85.94 74 PHE A O 1
ATOM 609 N N . LYS A 1 75 ? 22.191 3.284 -21.980 1.00 81.38 75 LYS A N 1
ATOM 610 C CA . LYS A 1 75 ? 21.305 4.155 -21.199 1.00 81.38 75 LYS A CA 1
ATOM 611 C C . LYS A 1 75 ? 21.694 4.177 -19.716 1.00 81.38 75 LYS A C 1
ATOM 613 O O . LYS A 1 75 ? 21.698 5.246 -19.113 1.00 81.38 75 LYS A O 1
ATOM 618 N N . LYS A 1 76 ? 22.011 3.022 -19.123 1.00 83.88 76 LYS A N 1
ATOM 619 C CA . LYS A 1 76 ? 22.437 2.948 -17.716 1.00 83.88 76 LYS A CA 1
ATOM 620 C C . LYS A 1 76 ? 23.851 3.477 -17.516 1.00 83.88 76 LYS A C 1
ATOM 622 O O . LYS A 1 76 ? 24.063 4.254 -16.593 1.00 83.88 76 LYS A O 1
ATOM 627 N N . TYR A 1 77 ? 24.778 3.122 -18.404 1.00 84.75 77 TYR A N 1
ATOM 628 C CA . TYR A 1 77 ? 26.161 3.599 -18.387 1.00 84.75 77 TYR A CA 1
ATOM 629 C C . TYR A 1 77 ? 26.235 5.126 -18.292 1.00 84.75 77 TYR A C 1
ATOM 631 O O . TYR A 1 77 ? 26.916 5.646 -17.415 1.00 84.75 77 TYR A O 1
ATOM 639 N N . ILE A 1 78 ? 25.473 5.847 -19.122 1.00 78.56 78 ILE A N 1
ATOM 640 C CA . ILE A 1 78 ? 25.473 7.319 -19.113 1.00 78.56 78 ILE A CA 1
ATOM 641 C C . ILE A 1 78 ? 24.743 7.932 -17.913 1.00 78.56 78 ILE A C 1
ATOM 643 O O . ILE A 1 78 ? 24.998 9.080 -17.573 1.00 78.56 78 ILE A O 1
ATOM 647 N N . SER A 1 79 ? 23.818 7.192 -17.292 1.00 74.69 79 SER A N 1
ATOM 648 C CA . SER A 1 79 ? 23.039 7.682 -16.147 1.00 74.69 79 SER A CA 1
ATOM 649 C C . SER A 1 79 ? 23.815 7.640 -14.832 1.00 74.69 79 SER A C 1
ATOM 651 O O . SER A 1 79 ? 23.343 8.163 -13.826 1.00 74.69 79 SER A O 1
ATOM 653 N N . PHE A 1 80 ? 24.981 6.991 -14.829 1.00 79.75 80 PHE A N 1
ATOM 654 C CA . PHE A 1 80 ? 25.851 6.888 -13.669 1.00 79.75 80 PHE A CA 1
ATOM 655 C C . PHE A 1 80 ? 27.018 7.869 -13.771 1.00 79.75 80 PHE A C 1
ATOM 657 O O . PHE A 1 80 ? 27.548 8.123 -14.859 1.00 79.75 80 PHE A O 1
ATOM 664 N N . GLU A 1 81 ? 27.453 8.355 -12.608 1.00 76.12 81 GLU A N 1
ATOM 665 C CA . GLU A 1 81 ? 28.679 9.138 -12.467 1.00 76.12 81 GLU A CA 1
ATOM 666 C C . GLU A 1 81 ? 29.867 8.393 -13.103 1.00 76.12 81 GLU A C 1
ATOM 668 O O . GLU A 1 81 ? 29.979 7.177 -12.896 1.00 76.12 81 GLU A O 1
ATOM 673 N N . PRO A 1 82 ? 30.755 9.072 -13.863 1.00 82.75 82 PRO A N 1
ATOM 674 C CA . PRO A 1 82 ? 31.837 8.437 -14.623 1.00 82.75 82 PRO A CA 1
ATOM 675 C C . PRO A 1 82 ? 32.662 7.416 -13.831 1.00 82.75 82 PRO A C 1
ATOM 677 O O . PRO A 1 82 ? 32.937 6.323 -14.327 1.00 82.75 82 PRO A O 1
ATOM 680 N N . GLU A 1 83 ? 32.985 7.732 -12.578 1.00 83.50 83 GLU A N 1
ATOM 681 C CA . GLU A 1 83 ? 33.802 6.881 -11.705 1.00 83.50 83 GLU A CA 1
ATOM 682 C C . GLU A 1 83 ? 33.065 5.623 -11.211 1.00 83.50 83 GLU A C 1
ATOM 684 O O . GLU A 1 83 ? 33.685 4.641 -10.802 1.00 83.50 83 GLU A O 1
ATOM 689 N N . GLU A 1 84 ? 31.732 5.606 -11.283 1.00 81.94 84 GLU A N 1
ATOM 690 C CA . GLU A 1 84 ? 30.903 4.502 -10.798 1.00 81.94 84 GLU A CA 1
ATOM 691 C C . GLU A 1 84 ? 30.386 3.576 -11.904 1.00 81.94 84 GLU A C 1
ATOM 693 O O . GLU A 1 84 ? 29.869 2.499 -11.592 1.00 81.94 84 GLU A O 1
ATOM 698 N N . ARG A 1 85 ? 30.505 3.965 -13.183 1.00 85.75 85 ARG A N 1
ATOM 699 C CA . ARG A 1 85 ? 29.824 3.300 -14.311 1.00 85.75 85 ARG A CA 1
ATOM 700 C C . ARG A 1 85 ? 30.088 1.797 -14.362 1.00 85.75 85 ARG A C 1
ATOM 702 O O . ARG A 1 85 ? 29.146 1.006 -14.300 1.00 85.75 85 ARG A O 1
ATOM 709 N N . TYR A 1 86 ? 31.358 1.394 -14.424 1.00 86.62 86 TYR A N 1
ATOM 710 C CA . TYR A 1 86 ? 31.731 -0.022 -14.501 1.00 86.62 86 TYR A CA 1
ATOM 711 C C . TYR A 1 86 ? 31.324 -0.790 -13.242 1.00 86.62 86 TYR A C 1
ATOM 713 O O . TYR A 1 86 ? 30.734 -1.861 -13.351 1.00 86.62 86 TYR A O 1
ATOM 721 N N . ARG A 1 87 ? 31.543 -0.208 -12.056 1.00 85.75 87 ARG A N 1
ATOM 722 C CA . ARG A 1 87 ? 31.195 -0.815 -10.762 1.00 85.75 87 ARG A CA 1
ATOM 723 C C . ARG A 1 87 ? 29.692 -1.082 -10.633 1.00 85.75 87 ARG A C 1
ATOM 725 O O . ARG A 1 87 ? 29.295 -2.155 -10.186 1.00 85.75 87 ARG A O 1
ATOM 732 N N . ARG A 1 88 ? 28.844 -0.118 -11.013 1.00 81.25 88 ARG A N 1
ATOM 733 C CA . ARG A 1 88 ? 27.377 -0.262 -10.961 1.00 81.25 88 ARG A CA 1
ATOM 734 C C . ARG A 1 88 ? 26.855 -1.238 -12.013 1.00 81.25 88 ARG A C 1
ATOM 736 O O . ARG A 1 88 ? 25.877 -1.938 -11.760 1.00 81.25 88 ARG A O 1
ATOM 743 N N . LEU A 1 89 ? 27.494 -1.299 -13.180 1.00 85.25 89 LEU A N 1
ATOM 744 C CA . LEU A 1 89 ? 27.083 -2.201 -14.256 1.00 85.25 89 LEU A CA 1
ATOM 745 C C . LEU A 1 89 ? 27.542 -3.639 -14.052 1.00 85.25 89 LEU A C 1
ATOM 747 O O . LEU A 1 89 ? 26.826 -4.541 -14.479 1.00 85.25 89 LEU A O 1
ATOM 751 N N . GLU A 1 90 ? 28.678 -3.863 -13.395 1.00 82.31 90 GLU A N 1
ATOM 752 C CA . GLU A 1 90 ? 29.307 -5.180 -13.257 1.00 82.31 90 GLU A CA 1
ATOM 753 C C . GLU A 1 90 ? 28.363 -6.253 -12.706 1.00 82.31 90 GLU A C 1
ATOM 755 O O . GLU A 1 90 ? 28.334 -7.364 -13.225 1.00 82.31 90 GLU A O 1
ATOM 760 N N . ASN A 1 91 ? 27.531 -5.895 -11.727 1.00 78.25 91 ASN A N 1
ATOM 761 C CA . ASN A 1 91 ? 26.561 -6.806 -11.109 1.00 78.25 91 ASN A CA 1
ATOM 762 C C . ASN A 1 91 ? 25.119 -6.546 -11.567 1.00 78.25 91 ASN A C 1
ATOM 764 O O . ASN A 1 91 ? 24.161 -7.017 -10.954 1.00 78.25 91 ASN A O 1
ATOM 768 N N . SER A 1 92 ? 24.939 -5.754 -12.624 1.00 85.88 92 SER A N 1
ATOM 769 C CA . SER A 1 92 ? 23.611 -5.440 -13.135 1.00 85.88 92 SER A CA 1
ATOM 770 C C . SER A 1 92 ? 23.080 -6.572 -14.012 1.00 85.88 92 SER A C 1
ATOM 772 O O . SER A 1 92 ? 23.791 -7.161 -14.826 1.00 85.88 92 SER A O 1
ATOM 774 N N . ARG A 1 93 ? 21.772 -6.815 -13.927 1.00 86.06 93 ARG A N 1
ATOM 775 C CA . ARG A 1 93 ? 21.091 -7.815 -14.759 1.00 86.06 93 ARG A CA 1
ATOM 776 C C . ARG A 1 93 ? 21.263 -7.575 -16.262 1.00 86.06 93 ARG A C 1
ATOM 778 O O . ARG A 1 93 ? 21.360 -8.529 -17.027 1.00 86.06 93 ARG A O 1
ATOM 785 N N . VAL A 1 94 ? 21.280 -6.309 -16.694 1.00 89.75 94 VAL A N 1
ATOM 786 C CA . VAL A 1 94 ? 21.474 -5.976 -18.117 1.00 89.75 94 VAL A CA 1
ATOM 787 C C . VAL A 1 94 ? 22.852 -6.423 -18.595 1.00 89.75 94 VAL A C 1
ATOM 789 O O . VAL A 1 94 ? 22.958 -6.952 -19.694 1.00 89.75 94 VAL A O 1
ATOM 792 N N . MET A 1 95 ? 23.879 -6.280 -17.753 1.00 93.00 95 MET A N 1
ATOM 793 C CA . MET A 1 95 ? 25.241 -6.699 -18.062 1.00 93.00 95 MET A CA 1
ATOM 794 C C . MET A 1 95 ? 25.337 -8.218 -18.156 1.00 93.00 95 MET A C 1
ATOM 796 O O . MET A 1 95 ? 25.834 -8.737 -19.149 1.00 93.00 95 MET A O 1
ATOM 800 N N . GLU A 1 96 ? 24.796 -8.936 -17.169 1.00 91.94 96 GLU A N 1
ATOM 801 C CA . GLU A 1 96 ? 24.739 -10.400 -17.196 1.00 91.94 96 GLU A CA 1
ATOM 802 C C . GLU A 1 96 ? 24.075 -10.905 -18.486 1.00 91.94 96 GLU A C 1
ATOM 804 O O . GLU A 1 96 ? 24.635 -11.743 -19.197 1.00 91.94 96 GLU A O 1
ATOM 809 N N . ARG A 1 97 ? 22.905 -10.348 -18.834 1.00 94.12 97 ARG A N 1
ATOM 810 C CA . ARG A 1 97 ? 22.195 -10.733 -20.055 1.00 94.12 97 ARG A CA 1
ATOM 811 C C . ARG A 1 97 ? 22.963 -10.393 -21.320 1.00 94.12 97 ARG A C 1
ATOM 813 O O . ARG A 1 97 ? 23.054 -11.246 -22.200 1.00 94.12 97 ARG A O 1
ATOM 820 N N . LEU A 1 98 ? 23.511 -9.182 -21.402 1.00 95.12 98 LEU A N 1
ATOM 821 C CA . LEU A 1 98 ? 24.288 -8.722 -22.547 1.00 95.12 98 LEU A CA 1
ATOM 822 C C . LEU A 1 98 ? 25.478 -9.651 -22.807 1.00 95.12 98 LEU A C 1
ATOM 824 O O . LEU A 1 98 ? 25.664 -10.087 -23.938 1.00 95.12 98 LEU A O 1
ATOM 828 N N . LEU A 1 99 ? 26.230 -10.018 -21.765 1.00 94.56 99 LEU A N 1
ATOM 829 C CA . LEU A 1 99 ? 27.382 -10.915 -21.883 1.00 94.56 99 LEU A CA 1
ATOM 830 C C . LEU A 1 99 ? 26.999 -12.304 -22.399 1.00 94.56 99 LEU A C 1
ATOM 832 O O . LEU A 1 99 ? 27.684 -12.847 -23.265 1.00 94.56 99 LEU A O 1
ATOM 836 N N . ILE A 1 100 ? 25.912 -12.882 -21.883 1.00 93.75 100 ILE A N 1
ATOM 837 C CA . ILE A 1 100 ? 25.456 -14.210 -22.311 1.00 93.75 100 ILE A CA 1
ATOM 838 C C . ILE A 1 100 ? 24.990 -14.174 -23.770 1.00 93.75 100 ILE A C 1
ATOM 840 O O . ILE A 1 100 ? 25.332 -15.066 -24.541 1.00 93.75 100 ILE A O 1
ATOM 844 N N . VAL A 1 101 ? 24.228 -13.147 -24.158 1.00 93.88 101 VAL A N 1
ATOM 845 C CA . VAL A 1 101 ? 23.739 -13.003 -25.536 1.00 93.88 101 VAL A CA 1
ATOM 846 C C . VAL A 1 101 ? 24.902 -12.761 -26.499 1.00 93.88 101 VAL A C 1
ATOM 848 O O . VAL A 1 101 ? 24.973 -13.441 -27.515 1.00 93.88 101 VAL A O 1
ATOM 851 N N . LEU A 1 102 ? 25.858 -11.889 -26.157 1.00 93.50 102 LEU A N 1
ATOM 852 C CA . LEU A 1 102 ? 27.080 -11.686 -26.945 1.00 93.50 102 LEU A CA 1
ATOM 853 C C . LEU A 1 102 ? 27.863 -12.990 -27.130 1.00 93.50 102 LEU A C 1
ATOM 855 O O . LEU A 1 102 ? 28.288 -13.292 -28.241 1.00 93.50 102 LEU A O 1
ATOM 859 N N . LEU A 1 103 ? 28.031 -13.777 -26.063 1.00 92.19 103 LEU A N 1
ATOM 860 C CA . LEU A 1 103 ? 28.726 -15.062 -26.125 1.00 92.19 103 LEU A CA 1
ATOM 861 C C . LEU A 1 103 ? 28.018 -16.055 -27.057 1.00 92.19 103 LEU A C 1
ATOM 863 O O . LEU A 1 103 ? 28.672 -16.710 -27.868 1.00 92.19 103 LEU A O 1
ATOM 867 N N . GLU A 1 104 ? 26.700 -16.205 -26.926 1.00 90.62 104 GLU A N 1
ATOM 868 C CA . GLU A 1 104 ? 25.934 -17.171 -27.720 1.00 90.62 104 GLU A CA 1
ATOM 869 C C . GLU A 1 104 ? 25.796 -16.744 -29.192 1.00 90.62 104 GLU A C 1
ATOM 871 O O . GLU A 1 104 ? 25.894 -17.599 -30.074 1.00 90.62 104 GLU A O 1
ATOM 876 N N . GLU A 1 105 ? 25.655 -15.445 -29.474 1.00 89.31 105 GLU A N 1
ATOM 877 C CA . GLU A 1 105 ? 25.696 -14.905 -30.841 1.00 89.31 105 GLU A CA 1
ATOM 878 C C . GLU A 1 105 ? 27.089 -15.082 -31.459 1.00 89.31 105 GLU A C 1
ATOM 880 O O . GLU A 1 105 ? 27.202 -15.595 -32.572 1.00 89.31 105 GLU A O 1
ATOM 885 N N . PHE A 1 106 ? 28.168 -14.778 -30.726 1.00 88.44 106 PHE A N 1
ATOM 886 C CA . PHE A 1 106 ? 29.534 -14.942 -31.234 1.00 88.44 106 PHE A CA 1
ATOM 887 C C . PHE A 1 106 ? 29.874 -16.408 -31.543 1.00 88.44 106 PHE A C 1
ATOM 889 O O . PHE A 1 106 ? 30.427 -16.707 -32.600 1.00 88.44 106 PHE A O 1
ATOM 896 N N . LYS A 1 107 ? 29.458 -17.351 -30.681 1.00 86.31 107 LYS A N 1
ATOM 897 C CA . LYS A 1 107 ? 29.584 -18.802 -30.935 1.00 86.31 107 LYS A CA 1
ATOM 898 C C . LYS A 1 107 ? 28.899 -19.253 -32.226 1.00 86.31 107 LYS A C 1
ATOM 900 O O . LYS A 1 107 ? 29.262 -20.294 -32.766 1.00 86.31 107 LYS A O 1
ATOM 905 N N . SER A 1 108 ? 27.884 -18.525 -32.692 1.00 77.75 108 SER A N 1
ATOM 906 C CA . SER A 1 108 ? 27.176 -18.860 -33.930 1.00 77.75 108 SER A CA 1
ATOM 907 C C . SER A 1 108 ? 27.930 -18.426 -35.194 1.00 77.75 108 SER A C 1
ATOM 909 O O . SER A 1 108 ? 27.637 -18.938 -36.274 1.00 77.75 108 SER A O 1
ATOM 911 N N . VAL A 1 109 ? 28.919 -17.530 -35.060 1.00 76.31 109 VAL A N 1
ATOM 912 C CA . VAL A 1 109 ? 29.664 -16.930 -36.179 1.00 76.31 109 VAL A CA 1
ATOM 913 C C . VAL A 1 109 ? 31.180 -17.183 -36.153 1.00 76.31 109 VAL A C 1
ATOM 915 O O . VAL A 1 109 ? 31.825 -16.951 -37.173 1.00 76.31 109 VAL A O 1
ATOM 918 N N . GLY A 1 110 ? 31.771 -17.678 -35.055 1.00 67.12 110 GLY A N 1
ATOM 919 C CA . GLY A 1 110 ? 33.220 -17.927 -34.975 1.00 67.12 110 GLY A CA 1
ATOM 920 C C . GLY A 1 110 ? 33.708 -18.722 -33.751 1.00 67.12 110 GLY A C 1
ATOM 921 O O . GLY A 1 110 ? 32.924 -19.173 -32.916 1.00 67.12 110 GLY A O 1
ATOM 922 N N . GLU A 1 111 ? 35.032 -18.905 -33.647 1.00 65.44 111 GLU A N 1
ATOM 923 C CA . GLU A 1 111 ? 35.692 -19.565 -32.508 1.00 65.44 111 GLU A CA 1
ATOM 924 C C . GLU A 1 111 ? 35.979 -18.578 -31.363 1.00 65.44 111 GLU A C 1
ATOM 926 O O . GLU A 1 111 ? 36.647 -17.559 -31.538 1.00 65.44 111 GLU A O 1
ATOM 931 N N . VAL A 1 112 ? 35.531 -18.918 -30.149 1.00 60.56 112 VAL A N 1
ATOM 932 C CA . VAL A 1 112 ? 35.495 -18.004 -28.990 1.00 60.56 112 VAL A CA 1
ATOM 933 C C . VAL A 1 112 ? 36.882 -17.579 -28.464 1.00 60.56 112 VAL A C 1
ATOM 935 O O . VAL A 1 112 ? 36.989 -16.650 -27.671 1.00 60.56 112 VAL A O 1
ATOM 938 N N . GLN A 1 113 ? 37.970 -18.224 -28.898 1.00 62.66 113 GLN A N 1
ATOM 939 C CA . GLN A 1 113 ? 39.319 -17.984 -28.362 1.00 62.66 113 GLN A CA 1
ATOM 940 C C . GLN A 1 113 ? 40.073 -16.808 -29.012 1.00 62.66 113 GLN A C 1
ATOM 942 O O . GLN A 1 113 ? 41.146 -16.443 -28.529 1.00 62.66 113 GLN A O 1
ATOM 947 N N . ASN A 1 114 ? 39.537 -16.190 -30.070 1.00 73.69 114 ASN A N 1
ATOM 948 C CA . ASN A 1 114 ? 40.181 -15.062 -30.745 1.00 73.69 114 ASN A CA 1
ATOM 949 C C . ASN A 1 114 ? 39.678 -13.712 -30.195 1.00 73.69 114 ASN A C 1
ATOM 951 O O . ASN A 1 114 ? 38.602 -13.245 -30.563 1.00 73.69 114 ASN A O 1
ATOM 955 N N . ASN A 1 115 ? 40.485 -13.073 -29.337 1.00 77.81 115 ASN A N 1
ATOM 956 C CA . ASN A 1 115 ? 40.154 -11.786 -28.707 1.00 77.81 115 ASN A CA 1
ATOM 957 C C . ASN A 1 115 ? 39.933 -10.654 -29.731 1.00 77.81 115 ASN A C 1
ATOM 959 O O . ASN A 1 115 ? 39.058 -9.819 -29.541 1.00 77.81 115 ASN A O 1
ATOM 963 N N . ILE A 1 116 ? 40.679 -10.656 -30.842 1.00 83.06 116 ILE A N 1
ATOM 964 C CA . ILE A 1 116 ? 40.559 -9.627 -31.887 1.00 83.06 116 ILE A CA 1
ATOM 965 C C . ILE A 1 116 ? 39.214 -9.769 -32.606 1.00 83.06 116 ILE A C 1
ATOM 967 O O . ILE A 1 116 ? 38.464 -8.805 -32.710 1.00 83.06 116 ILE A O 1
ATOM 971 N N . ALA A 1 117 ? 38.865 -10.990 -33.019 1.00 85.75 117 ALA A N 1
ATOM 972 C CA . ALA A 1 117 ? 37.597 -11.250 -33.702 1.00 85.75 117 ALA A CA 1
ATOM 973 C C . ALA A 1 117 ? 36.375 -10.963 -32.810 1.00 85.75 117 ALA A C 1
ATOM 975 O O . ALA A 1 117 ? 35.334 -10.532 -33.303 1.00 85.75 117 ALA A O 1
ATOM 976 N N . LEU A 1 118 ? 36.492 -11.193 -31.497 1.00 88.88 118 LEU A N 1
ATOM 977 C CA . LEU A 1 118 ? 35.437 -10.859 -30.542 1.00 88.88 118 LEU A CA 1
ATOM 978 C C . LEU A 1 118 ? 35.264 -9.342 -30.386 1.00 88.88 118 LEU A C 1
ATOM 980 O O . LEU A 1 118 ? 34.130 -8.866 -30.379 1.00 88.88 118 LEU A O 1
ATOM 984 N N . ALA A 1 119 ? 36.363 -8.591 -30.283 1.00 89.69 119 ALA A N 1
ATOM 985 C CA . ALA A 1 119 ? 36.319 -7.134 -30.196 1.00 89.69 119 ALA A CA 1
ATOM 986 C C . ALA A 1 119 ? 35.696 -6.513 -31.459 1.00 89.69 119 ALA A C 1
ATOM 988 O O . ALA A 1 119 ? 34.779 -5.701 -31.347 1.00 89.69 119 ALA A O 1
ATOM 989 N N . GLU A 1 120 ? 36.104 -6.971 -32.649 1.00 90.38 120 GLU A N 1
ATOM 990 C CA . GLU A 1 120 ? 35.521 -6.555 -33.937 1.00 90.38 120 GLU A CA 1
ATOM 991 C C . GLU A 1 120 ? 34.022 -6.887 -34.028 1.00 90.38 120 GLU A C 1
ATOM 993 O O . GLU A 1 120 ? 33.220 -6.093 -34.526 1.00 90.38 120 GLU A O 1
ATOM 998 N N . PHE A 1 121 ? 33.616 -8.058 -33.524 1.00 91.12 121 PHE A N 1
ATOM 999 C CA . PHE A 1 121 ? 32.209 -8.443 -33.458 1.00 91.12 121 PHE A CA 1
ATOM 1000 C C . PHE A 1 121 ? 31.406 -7.514 -32.538 1.00 91.12 121 PHE A C 1
ATOM 1002 O O . PHE A 1 121 ? 30.363 -7.003 -32.943 1.00 91.12 121 PHE A O 1
ATOM 1009 N N . ILE A 1 122 ? 31.893 -7.263 -31.318 1.00 91.44 122 ILE A N 1
ATOM 1010 C CA . ILE A 1 122 ? 31.227 -6.379 -30.352 1.00 91.44 122 ILE A CA 1
ATOM 1011 C C . ILE A 1 122 ? 31.113 -4.961 -30.915 1.00 91.44 122 ILE A C 1
ATOM 1013 O O . ILE A 1 122 ? 30.045 -4.357 -30.816 1.00 91.44 122 ILE A O 1
ATOM 1017 N N . GLU A 1 123 ? 32.173 -4.443 -31.535 1.00 90.06 123 GLU A N 1
ATOM 1018 C CA . GLU A 1 123 ? 32.161 -3.129 -32.175 1.00 90.06 123 GLU A CA 1
ATOM 1019 C C . GLU A 1 123 ? 31.068 -3.032 -33.246 1.00 90.06 123 GLU A C 1
ATOM 1021 O O . GLU A 1 123 ? 30.246 -2.112 -33.222 1.00 90.06 123 GLU A O 1
ATOM 1026 N N . LYS A 1 124 ? 30.985 -4.034 -34.129 1.00 90.06 124 LYS A N 1
ATOM 1027 C CA . LYS A 1 124 ? 29.955 -4.097 -35.170 1.00 90.06 124 LYS A CA 1
ATOM 1028 C C . LYS A 1 124 ? 28.537 -4.121 -34.593 1.00 90.06 124 LYS A C 1
ATOM 1030 O O . LYS A 1 124 ? 27.647 -3.468 -35.141 1.00 90.06 124 LYS A O 1
ATOM 1035 N N . GLU A 1 125 ? 28.303 -4.864 -33.514 1.00 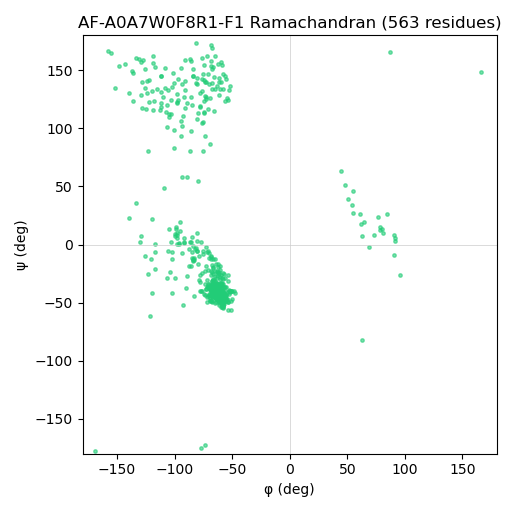90.69 125 GLU A N 1
ATOM 1036 C CA . GLU A 1 125 ? 26.984 -4.936 -32.874 1.00 90.69 125 GLU A CA 1
ATOM 1037 C C . GLU A 1 125 ? 26.615 -3.629 -32.155 1.00 90.69 125 GLU A C 1
ATOM 1039 O O . GLU A 1 125 ? 25.460 -3.198 -32.222 1.00 90.69 125 GLU A O 1
ATOM 1044 N N . ILE A 1 126 ? 27.590 -2.949 -31.536 1.00 87.25 126 ILE A N 1
ATOM 1045 C CA . ILE A 1 126 ? 27.413 -1.601 -30.972 1.00 87.25 126 ILE A CA 1
ATOM 1046 C C . ILE A 1 126 ? 26.978 -0.621 -32.070 1.00 87.25 126 ILE A C 1
ATOM 1048 O O . ILE A 1 126 ? 25.978 0.084 -31.902 1.00 87.25 126 ILE A O 1
ATOM 1052 N N . ASP A 1 127 ? 27.673 -0.614 -33.208 1.00 83.75 127 ASP A N 1
ATOM 1053 C CA . ASP A 1 127 ? 27.355 0.269 -34.335 1.00 83.75 127 ASP A CA 1
ATOM 1054 C C . ASP A 1 127 ? 25.998 -0.086 -34.974 1.00 83.75 127 ASP A C 1
ATOM 1056 O O . ASP A 1 127 ? 25.205 0.789 -35.348 1.00 83.75 127 ASP A O 1
ATOM 1060 N N . GLY A 1 128 ? 25.686 -1.383 -35.047 1.00 81.44 128 GLY A N 1
ATOM 1061 C CA . GLY A 1 128 ? 24.439 -1.923 -35.584 1.00 81.44 128 GLY A CA 1
ATOM 1062 C C . GLY A 1 128 ? 23.198 -1.617 -34.741 1.00 81.44 128 GLY A C 1
ATOM 1063 O O . GLY A 1 128 ? 22.102 -1.502 -35.296 1.00 81.44 128 GLY A O 1
ATOM 1064 N N . ALA A 1 129 ? 23.347 -1.409 -33.429 1.00 76.75 129 ALA A N 1
ATOM 1065 C CA . ALA A 1 129 ? 22.225 -1.194 -32.517 1.00 76.75 129 ALA A CA 1
ATOM 1066 C C . ALA A 1 129 ? 21.431 0.102 -32.787 1.00 76.75 129 ALA A C 1
ATOM 1068 O O . ALA A 1 129 ? 20.328 0.243 -32.258 1.00 76.75 129 ALA A O 1
ATOM 1069 N N . ARG A 1 130 ? 21.921 1.040 -33.620 1.00 65.62 130 ARG A N 1
ATOM 1070 C CA . ARG A 1 130 ? 21.225 2.299 -33.991 1.00 65.62 130 ARG A CA 1
ATOM 1071 C C . ARG A 1 130 ? 20.586 2.989 -32.771 1.00 65.62 130 ARG A C 1
ATOM 1073 O O . ARG A 1 130 ? 19.358 3.079 -32.655 1.00 65.62 130 ARG A O 1
ATOM 1080 N N . LEU A 1 131 ? 21.419 3.408 -31.820 1.00 63.62 131 LEU A N 1
ATOM 1081 C CA . LEU A 1 131 ? 21.018 4.155 -30.617 1.00 63.62 131 LEU A CA 1
ATOM 1082 C C . LEU A 1 131 ? 20.193 5.407 -31.032 1.00 63.62 131 LEU A C 1
ATOM 1084 O O . LEU A 1 131 ? 20.628 6.164 -31.898 1.00 63.62 131 LEU A O 1
ATOM 1088 N N . GLU A 1 132 ? 18.965 5.566 -30.503 1.00 50.00 132 GLU A N 1
ATOM 1089 C CA . GLU A 1 132 ? 17.943 6.536 -30.976 1.00 50.00 132 GLU A CA 1
ATOM 1090 C C . GLU A 1 132 ? 18.381 8.015 -30.936 1.00 50.00 132 GLU A C 1
ATOM 1092 O O . GLU A 1 132 ? 19.147 8.447 -30.083 1.00 50.00 132 GLU A O 1
ATOM 1097 N N . GLU A 1 133 ? 17.774 8.835 -31.797 1.00 40.75 133 GLU A N 1
ATOM 1098 C CA . GLU A 1 133 ? 18.057 10.266 -31.980 1.00 40.75 133 GLU A CA 1
ATOM 1099 C C . GLU A 1 133 ? 17.660 11.169 -30.794 1.00 40.75 133 GLU A C 1
ATOM 1101 O O . GLU A 1 133 ? 18.285 12.202 -30.580 1.00 40.75 133 GLU A O 1
ATOM 1106 N N . LYS A 1 134 ? 16.716 10.756 -29.932 1.00 41.06 134 LYS A N 1
ATOM 1107 C CA . LYS A 1 134 ? 16.445 11.470 -28.662 1.00 41.06 134 LYS A CA 1
ATOM 1108 C C . LYS A 1 134 ? 17.612 11.396 -27.674 1.00 41.06 134 LYS A C 1
ATOM 1110 O O . LYS A 1 134 ? 17.686 12.191 -26.748 1.00 41.06 134 LYS A O 1
ATOM 1115 N N . TYR A 1 135 ? 18.497 10.420 -27.870 1.00 46.28 135 TYR A N 1
ATOM 1116 C CA . TYR A 1 135 ? 19.776 10.342 -27.186 1.00 46.28 135 TYR A CA 1
ATOM 1117 C C . TYR A 1 135 ? 20.835 11.175 -27.937 1.00 46.28 135 TYR A C 1
ATOM 1119 O O . TYR A 1 135 ? 21.804 11.611 -27.348 1.00 46.28 135 TYR A O 1
ATOM 1127 N N . ARG A 1 136 ? 20.637 11.528 -29.212 1.00 44.06 136 ARG A N 1
ATOM 1128 C CA . ARG A 1 136 ? 21.551 12.394 -29.983 1.00 44.06 136 ARG A CA 1
ATOM 1129 C C . ARG A 1 136 ? 21.355 13.898 -29.775 1.00 44.06 136 ARG A C 1
ATOM 1131 O O . ARG A 1 136 ? 22.238 14.652 -30.177 1.00 44.06 136 ARG A O 1
ATOM 1138 N N . LEU A 1 137 ? 20.261 14.352 -29.159 1.00 37.19 137 LEU A N 1
ATOM 1139 C CA . LEU A 1 137 ? 20.071 15.773 -28.848 1.00 37.19 137 LEU A CA 1
ATOM 1140 C C . LEU A 1 137 ? 20.989 16.172 -27.680 1.00 37.19 137 LEU A C 1
ATOM 1142 O O . LEU A 1 137 ? 20.682 15.966 -26.511 1.00 37.19 137 LEU A O 1
ATOM 1146 N N . GLU A 1 138 ? 22.166 16.665 -28.062 1.00 35.91 138 GLU A N 1
ATOM 1147 C CA . GLU A 1 138 ? 23.191 17.353 -27.260 1.00 35.91 138 GLU A CA 1
ATOM 1148 C C . GLU A 1 138 ? 23.874 16.573 -26.119 1.00 35.91 138 GLU A C 1
ATOM 1150 O O . GLU A 1 138 ? 24.718 17.138 -25.430 1.00 35.91 138 GLU A O 1
ATOM 1155 N N . LEU A 1 139 ? 23.639 15.259 -25.976 1.00 35.91 139 LEU A N 1
ATOM 1156 C CA . LEU A 1 139 ? 24.354 14.421 -24.992 1.00 35.91 139 LEU A CA 1
ATOM 1157 C C . LEU A 1 139 ? 24.964 13.116 -25.520 1.00 35.91 139 LEU A C 1
ATOM 1159 O O . LEU A 1 139 ? 25.599 12.409 -24.748 1.00 35.91 139 LEU A O 1
ATOM 1163 N N . PHE A 1 140 ? 24.877 12.795 -26.812 1.00 44.31 140 PHE A N 1
ATOM 1164 C CA . PHE A 1 140 ? 25.737 11.767 -27.431 1.00 44.31 140 PHE A CA 1
ATOM 1165 C C . PHE A 1 140 ? 26.779 12.365 -28.390 1.00 44.31 140 PHE A C 1
ATOM 1167 O O . PHE A 1 140 ? 26.983 11.876 -29.500 1.00 44.31 140 PHE A O 1
ATOM 1174 N N . PRO A 1 141 ? 27.478 13.407 -27.909 1.00 43.53 141 PRO A N 1
ATOM 1175 C CA . PRO A 1 141 ? 28.936 13.490 -27.983 1.00 43.53 141 PRO A CA 1
ATOM 1176 C C . PRO A 1 141 ? 29.650 13.001 -26.699 1.00 43.53 141 PRO A C 1
ATOM 1178 O O . PRO A 1 141 ? 30.836 13.266 -26.544 1.00 43.53 141 PRO A O 1
ATOM 1181 N N . SER A 1 142 ? 28.963 12.346 -25.747 1.00 53.03 142 SER A N 1
ATOM 1182 C CA . SER A 1 142 ? 29.505 12.094 -24.391 1.00 53.03 142 SER A CA 1
ATOM 1183 C C . SER A 1 142 ? 30.212 10.755 -24.152 1.00 53.03 142 SER A C 1
ATOM 1185 O O . SER A 1 142 ? 30.782 10.586 -23.081 1.00 53.03 142 SER A O 1
ATOM 1187 N N . VAL A 1 143 ? 30.188 9.817 -25.104 1.00 61.03 143 VAL A N 1
ATOM 1188 C CA . VAL A 1 143 ? 31.079 8.647 -25.079 1.00 61.03 143 VAL A CA 1
ATOM 1189 C C . VAL A 1 143 ? 32.124 8.898 -26.149 1.00 61.03 143 VAL A C 1
ATOM 1191 O O . VAL A 1 143 ? 31.846 8.790 -27.341 1.00 61.03 143 VAL A O 1
ATOM 1194 N N . THR A 1 144 ? 33.303 9.321 -25.722 1.00 73.50 144 THR A N 1
ATOM 1195 C CA . THR A 1 144 ? 34.455 9.518 -26.601 1.00 73.50 144 THR A CA 1
ATOM 1196 C C . THR A 1 144 ? 34.823 8.204 -27.296 1.00 73.50 144 THR A C 1
ATOM 1198 O O . THR A 1 144 ? 34.561 7.123 -26.768 1.00 73.50 144 THR A O 1
ATOM 1201 N N . GLU A 1 145 ? 35.502 8.262 -28.445 1.00 78.25 145 GLU A N 1
ATOM 1202 C CA . GLU A 1 145 ? 36.061 7.052 -29.079 1.00 78.25 145 GLU A CA 1
ATOM 1203 C C . GLU A 1 145 ? 36.948 6.255 -28.103 1.00 78.25 145 GLU A C 1
ATOM 1205 O O . GLU A 1 145 ? 36.961 5.026 -28.114 1.00 78.25 145 GLU A O 1
ATOM 1210 N N . SER A 1 146 ? 37.617 6.952 -27.175 1.00 80.56 146 SER A N 1
ATOM 1211 C CA . SER A 1 146 ? 38.370 6.327 -26.085 1.00 80.56 146 SER A CA 1
ATOM 1212 C C . SER A 1 146 ? 37.476 5.554 -25.108 1.00 80.56 146 SER A C 1
ATOM 1214 O O . SER A 1 146 ? 37.840 4.455 -24.695 1.00 80.56 146 SER A O 1
ATOM 1216 N N . GLU A 1 147 ? 36.323 6.099 -24.714 1.00 82.69 147 GLU A N 1
ATOM 1217 C CA . GLU A 1 147 ? 35.363 5.390 -23.857 1.00 82.69 147 GLU A CA 1
ATOM 1218 C C . GLU A 1 147 ? 34.700 4.229 -24.605 1.00 82.69 147 GLU A C 1
ATOM 1220 O O . GLU A 1 147 ? 34.510 3.169 -24.012 1.00 82.69 147 GLU A O 1
ATOM 1225 N N . LYS A 1 148 ? 34.406 4.383 -25.904 1.00 85.50 148 LYS A N 1
ATOM 1226 C CA . LYS A 1 148 ? 33.896 3.294 -26.752 1.00 85.50 148 LYS A CA 1
ATOM 1227 C C . LYS A 1 148 ? 34.887 2.131 -26.787 1.00 85.50 148 LYS A C 1
ATOM 1229 O O . LYS A 1 148 ? 34.492 1.001 -26.506 1.00 85.50 148 LYS A O 1
ATOM 1234 N N . SER A 1 149 ? 36.167 2.412 -27.048 1.00 87.12 149 SER A N 1
ATOM 1235 C CA . SER A 1 149 ? 37.239 1.409 -26.994 1.00 87.12 149 SER A CA 1
ATOM 1236 C C . SER A 1 149 ? 37.305 0.740 -25.619 1.00 87.12 149 SER A C 1
ATOM 1238 O O . SER A 1 149 ? 37.317 -0.484 -25.532 1.00 87.12 149 SER A O 1
ATOM 1240 N N . GLY A 1 150 ? 37.244 1.525 -24.537 1.00 89.56 150 GLY A N 1
ATOM 1241 C CA . GLY A 1 150 ? 37.238 0.990 -23.173 1.00 89.56 150 GLY A CA 1
ATOM 1242 C C . GLY A 1 150 ? 36.041 0.079 -22.872 1.00 89.56 150 GLY A C 1
ATOM 1243 O O . GLY A 1 150 ? 36.196 -0.931 -22.189 1.00 89.56 150 GLY A O 1
ATOM 1244 N N . ILE A 1 151 ? 34.854 0.385 -23.407 1.00 90.81 151 ILE A N 1
ATOM 1245 C CA . ILE A 1 151 ? 33.660 -0.466 -23.286 1.00 90.81 151 ILE A CA 1
ATOM 1246 C C . ILE A 1 151 ? 33.839 -1.773 -24.068 1.00 90.81 151 ILE A C 1
ATOM 1248 O O . ILE A 1 151 ? 33.480 -2.834 -23.555 1.00 90.81 151 ILE A O 1
ATOM 1252 N N . ILE A 1 152 ? 34.391 -1.713 -25.284 1.00 92.25 152 ILE A N 1
ATOM 1253 C CA . ILE A 1 152 ? 34.668 -2.904 -26.101 1.00 92.25 152 ILE A CA 1
ATOM 1254 C C . ILE A 1 152 ? 35.643 -3.823 -25.366 1.00 92.25 152 ILE A C 1
ATOM 1256 O O . ILE A 1 152 ? 35.357 -5.014 -25.226 1.00 92.25 152 ILE A O 1
ATOM 1260 N N . ASP A 1 153 ? 36.733 -3.279 -24.825 1.00 91.88 153 ASP A N 1
ATOM 1261 C CA . ASP A 1 153 ? 37.706 -4.038 -24.035 1.00 91.88 153 ASP A CA 1
ATOM 1262 C C . ASP A 1 153 ? 37.048 -4.655 -22.790 1.00 91.88 153 ASP A C 1
ATOM 1264 O O . ASP A 1 153 ? 37.173 -5.857 -22.532 1.00 91.88 153 ASP A O 1
ATOM 1268 N N . PHE A 1 154 ? 36.262 -3.857 -22.058 1.00 92.31 154 PHE A N 1
ATOM 1269 C CA . PHE A 1 154 ? 35.538 -4.273 -20.855 1.00 92.31 154 PHE A CA 1
ATOM 1270 C C . PHE A 1 154 ? 34.557 -5.428 -21.109 1.00 92.31 154 PHE A C 1
ATOM 1272 O O . PHE A 1 154 ? 34.468 -6.357 -20.293 1.00 92.31 154 PHE A O 1
ATOM 1279 N N . LEU A 1 155 ? 33.809 -5.373 -22.218 1.00 93.75 155 LEU A N 1
ATOM 1280 C CA . LEU A 1 155 ? 32.879 -6.422 -22.636 1.00 93.75 155 LEU A CA 1
ATOM 1281 C C . LEU A 1 155 ? 33.632 -7.661 -23.132 1.00 93.75 155 LEU A C 1
ATOM 1283 O O . LEU A 1 155 ? 33.300 -8.770 -22.712 1.00 93.75 155 LEU A O 1
ATOM 1287 N N . SER A 1 156 ? 34.662 -7.482 -23.962 1.00 93.12 156 SER A N 1
ATOM 1288 C CA . SER A 1 156 ? 35.462 -8.573 -24.538 1.00 93.12 156 SER A CA 1
ATOM 1289 C C . SER A 1 156 ? 36.116 -9.422 -23.451 1.00 93.12 156 SER A C 1
ATOM 1291 O O . SER A 1 156 ? 35.965 -10.645 -23.444 1.00 93.12 156 SER A O 1
ATOM 1293 N N . GLU A 1 157 ? 36.759 -8.785 -22.466 1.00 92.44 157 GLU A N 1
ATOM 1294 C CA . GLU A 1 157 ? 37.379 -9.469 -21.325 1.00 92.44 157 GLU A CA 1
ATOM 1295 C C . GLU A 1 157 ? 36.367 -10.360 -20.581 1.00 92.44 157 GLU A C 1
ATOM 1297 O O . GLU A 1 157 ? 36.646 -11.514 -20.235 1.00 92.44 157 GLU A O 1
ATOM 1302 N N . ARG A 1 158 ? 35.153 -9.845 -20.365 1.00 93.06 158 ARG A N 1
ATOM 1303 C CA . ARG A 1 158 ? 34.100 -10.534 -19.609 1.00 93.06 158 ARG A CA 1
ATOM 1304 C C . ARG A 1 158 ? 33.436 -11.646 -20.401 1.00 93.06 158 ARG A C 1
ATOM 1306 O O . ARG A 1 158 ? 33.199 -12.712 -19.834 1.00 93.06 158 ARG A O 1
ATOM 1313 N N . VAL A 1 159 ? 33.185 -11.445 -21.692 1.00 92.75 159 VAL A N 1
ATOM 1314 C CA . VAL A 1 159 ? 32.691 -12.506 -22.580 1.00 92.75 159 VAL A CA 1
ATOM 1315 C C . VAL A 1 159 ? 33.721 -13.637 -22.662 1.00 92.75 159 VAL A C 1
ATOM 1317 O O . VAL A 1 159 ? 33.352 -14.803 -22.516 1.00 92.75 159 VAL A O 1
ATOM 1320 N N . LEU A 1 160 ? 35.018 -13.324 -22.781 1.00 90.62 160 LEU A N 1
ATOM 1321 C CA . LEU A 1 160 ? 36.088 -14.327 -22.744 1.00 90.62 160 LEU A CA 1
ATOM 1322 C C . LEU A 1 160 ? 36.129 -15.074 -21.412 1.00 90.62 160 LEU A C 1
ATOM 1324 O O . LEU A 1 160 ? 36.248 -16.300 -21.399 1.00 90.62 160 LEU A O 1
ATOM 1328 N N . LYS A 1 161 ? 36.000 -14.373 -20.283 1.00 90.81 161 LYS A N 1
ATOM 1329 C CA . LYS A 1 161 ? 35.928 -15.010 -18.961 1.00 90.81 161 LYS A CA 1
ATOM 1330 C C . LYS A 1 161 ? 34.721 -15.947 -18.854 1.00 90.81 161 LYS A C 1
ATOM 1332 O O . LYS A 1 161 ? 34.882 -17.079 -18.401 1.00 90.81 161 LYS A O 1
ATOM 1337 N N . LEU A 1 162 ? 33.548 -15.502 -19.306 1.00 90.88 162 LEU A N 1
ATOM 1338 C CA . LEU A 1 162 ? 32.314 -16.288 -19.312 1.00 90.88 162 LEU A CA 1
ATOM 1339 C C . LEU A 1 162 ? 32.418 -17.509 -20.239 1.00 90.88 162 LEU A C 1
ATOM 1341 O O . LEU A 1 162 ? 31.929 -18.579 -19.897 1.00 90.88 162 LEU A O 1
ATOM 1345 N N . SER A 1 163 ? 33.121 -17.393 -21.371 1.00 89.81 163 SER A N 1
ATOM 1346 C CA . SER A 1 163 ? 33.309 -18.494 -22.328 1.00 89.81 163 SER A CA 1
ATOM 1347 C C . SER A 1 163 ? 34.045 -19.711 -21.761 1.00 89.81 163 SER A C 1
ATOM 1349 O O . SER A 1 163 ? 33.886 -20.820 -22.267 1.00 89.81 163 SER A O 1
ATOM 1351 N N . ARG A 1 164 ? 34.841 -19.509 -20.703 1.00 89.81 164 ARG A N 1
ATOM 1352 C CA . ARG A 1 164 ? 35.582 -20.567 -19.998 1.00 89.81 164 ARG A CA 1
ATOM 1353 C C . ARG A 1 164 ? 34.719 -21.303 -18.972 1.00 89.81 164 ARG A C 1
ATOM 1355 O O . ARG A 1 164 ? 35.198 -22.237 -18.334 1.00 89.81 164 ARG A O 1
ATOM 1362 N N . GLN A 1 165 ? 33.478 -20.868 -18.781 1.00 89.62 165 GLN A N 1
ATOM 1363 C CA . GLN A 1 165 ? 32.527 -21.436 -17.836 1.00 89.62 165 GLN A CA 1
ATOM 1364 C C . GLN A 1 165 ? 31.433 -22.197 -18.586 1.00 89.62 165 GLN A C 1
ATOM 1366 O O . GLN A 1 165 ? 31.090 -21.883 -19.726 1.00 89.62 165 GLN A O 1
ATOM 1371 N N . THR A 1 166 ? 30.862 -23.209 -17.934 1.00 87.44 166 THR A N 1
ATOM 1372 C CA . THR A 1 166 ? 29.656 -23.870 -18.444 1.00 87.44 166 THR A CA 1
ATOM 1373 C C . THR A 1 166 ? 28.444 -23.075 -17.980 1.00 87.44 166 THR A C 1
ATOM 1375 O O . THR A 1 166 ? 28.255 -22.913 -16.777 1.00 87.44 166 THR A O 1
ATOM 1378 N N . LEU A 1 167 ? 27.642 -22.574 -18.925 1.00 88.38 167 LEU A N 1
ATOM 1379 C CA . LEU A 1 167 ? 26.419 -21.843 -18.597 1.00 88.38 167 LEU A CA 1
ATOM 1380 C C . LEU A 1 167 ? 25.389 -22.785 -17.970 1.00 88.38 167 LEU A C 1
ATOM 1382 O O . LEU A 1 167 ? 25.138 -23.875 -18.489 1.00 88.38 167 LEU A O 1
ATOM 1386 N N . VAL A 1 168 ? 24.776 -22.342 -16.877 1.00 89.75 168 VAL A N 1
ATOM 1387 C CA . VAL A 1 168 ? 23.687 -23.069 -16.213 1.00 89.75 168 VAL A CA 1
ATOM 1388 C C . VAL A 1 168 ? 22.333 -22.733 -16.857 1.00 89.75 168 VAL A C 1
ATOM 1390 O O . VAL A 1 168 ? 22.207 -21.686 -17.501 1.00 89.75 168 VAL A O 1
ATOM 1393 N N . PRO A 1 169 ? 21.298 -23.583 -16.715 1.00 87.06 169 PRO A N 1
ATOM 1394 C CA . PRO A 1 169 ? 19.969 -23.315 -17.264 1.00 87.06 169 PRO A CA 1
ATOM 1395 C C . PRO A 1 169 ? 19.423 -21.915 -16.957 1.00 87.06 169 PRO A C 1
ATOM 1397 O O . PRO A 1 169 ? 18.873 -21.279 -17.854 1.00 87.06 169 PRO A O 1
ATOM 1400 N N . GLU A 1 170 ? 19.635 -21.402 -15.742 1.00 86.19 170 GLU A N 1
ATOM 1401 C CA . GLU A 1 170 ? 19.213 -20.076 -15.254 1.00 86.19 170 GLU A CA 1
ATOM 1402 C C . GLU A 1 170 ? 19.789 -18.919 -16.070 1.00 86.19 170 GLU A C 1
ATOM 1404 O O . GLU A 1 170 ? 19.180 -17.854 -16.177 1.00 86.19 170 GLU A O 1
ATOM 1409 N N . GLN A 1 171 ? 20.935 -19.151 -16.705 1.00 89.00 171 GLN A N 1
ATOM 1410 C CA . GLN A 1 171 ? 21.578 -18.206 -17.608 1.00 89.00 171 GLN A CA 1
ATOM 1411 C C . GLN A 1 171 ? 21.068 -18.340 -19.046 1.00 89.00 171 GLN A C 1
ATOM 1413 O O . GLN A 1 171 ? 21.230 -17.419 -19.844 1.00 89.00 171 GLN A O 1
ATOM 1418 N N . LEU A 1 172 ? 20.445 -19.453 -19.413 1.00 89.88 172 LEU A N 1
ATOM 1419 C CA . LEU A 1 172 ? 19.981 -19.698 -20.779 1.00 89.88 172 LEU A CA 1
ATOM 1420 C C . LEU A 1 172 ? 18.489 -19.433 -20.952 1.00 89.88 172 LEU A C 1
ATOM 1422 O O . LEU A 1 172 ? 18.080 -19.042 -22.044 1.00 89.88 172 LEU A O 1
ATOM 1426 N N . TYR A 1 173 ? 17.689 -19.601 -19.899 1.00 93.44 173 TYR A N 1
ATOM 1427 C CA . TYR A 1 173 ? 16.234 -19.496 -19.957 1.00 93.44 173 TYR A CA 1
ATOM 1428 C C . TYR A 1 173 ? 15.684 -18.539 -18.898 1.00 93.44 173 TYR A C 1
ATOM 1430 O O . TYR A 1 173 ? 16.133 -18.561 -17.750 1.00 93.44 173 TYR A O 1
ATOM 1438 N N . PRO A 1 174 ? 14.677 -17.716 -19.239 1.00 94.44 174 PRO A N 1
ATOM 1439 C CA . PRO A 1 174 ? 14.056 -16.841 -18.264 1.00 94.44 174 PRO A CA 1
ATOM 1440 C C . PRO A 1 174 ? 13.335 -17.640 -17.178 1.00 94.44 174 PRO A C 1
ATOM 1442 O O . PRO A 1 174 ? 12.557 -18.552 -17.456 1.00 94.44 174 PRO A O 1
ATOM 1445 N N . ALA A 1 175 ? 13.539 -17.260 -15.919 1.00 93.56 175 ALA A N 1
ATOM 1446 C CA . ALA A 1 175 ? 12.756 -17.800 -14.816 1.00 93.56 175 ALA A CA 1
ATOM 1447 C C . ALA A 1 175 ? 11.291 -17.349 -14.899 1.00 93.56 175 ALA A C 1
ATOM 1449 O O . ALA A 1 175 ? 10.984 -16.241 -15.346 1.00 93.56 175 ALA A O 1
ATOM 1450 N N . ARG A 1 176 ? 10.368 -18.166 -14.383 1.00 91.00 176 ARG A N 1
ATOM 1451 C CA . ARG A 1 176 ? 8.948 -17.799 -14.282 1.00 91.00 176 ARG A CA 1
ATOM 1452 C C . ARG A 1 176 ? 8.745 -16.450 -13.585 1.00 91.00 176 ARG A C 1
ATOM 1454 O O . ARG A 1 176 ? 7.912 -15.668 -14.032 1.00 91.00 176 ARG A O 1
ATOM 1461 N N . ASP A 1 177 ? 9.490 -16.174 -12.516 1.00 89.31 177 ASP A N 1
ATOM 1462 C CA . ASP A 1 177 ? 9.366 -14.909 -11.786 1.00 89.31 177 ASP A CA 1
ATOM 1463 C C . ASP A 1 177 ? 9.818 -13.703 -12.615 1.00 89.31 177 ASP A C 1
ATOM 1465 O O . ASP A 1 177 ? 9.164 -12.669 -12.548 1.00 89.31 177 ASP A O 1
ATOM 1469 N N . PHE A 1 178 ? 10.815 -13.858 -13.497 1.00 91.94 178 PHE A N 1
ATOM 1470 C CA . PHE A 1 178 ? 11.172 -12.804 -14.450 1.00 91.94 178 PHE A CA 1
ATOM 1471 C C . PHE A 1 178 ? 10.010 -12.454 -15.373 1.00 91.94 178 PHE A C 1
ATOM 1473 O O . PHE A 1 178 ? 9.700 -11.281 -15.542 1.00 91.94 178 PHE A O 1
ATOM 1480 N N . VAL A 1 179 ? 9.349 -13.458 -15.955 1.00 92.62 179 VAL A N 1
ATOM 1481 C CA . VAL A 1 179 ? 8.200 -13.220 -16.841 1.00 92.62 179 VAL A CA 1
ATOM 1482 C C . VAL A 1 179 ? 7.087 -12.489 -16.091 1.00 92.62 179 VAL A C 1
ATOM 1484 O O . VAL A 1 179 ? 6.485 -11.565 -16.631 1.00 92.62 179 VAL A O 1
ATOM 1487 N N . MET A 1 180 ? 6.831 -12.870 -14.839 1.00 91.31 180 MET A N 1
ATOM 1488 C CA . MET A 1 180 ? 5.820 -12.216 -14.007 1.00 91.31 180 MET A CA 1
ATOM 1489 C C . MET A 1 180 ? 6.186 -10.759 -13.697 1.00 91.31 180 MET A C 1
ATOM 1491 O O . MET A 1 180 ? 5.334 -9.884 -13.821 1.00 91.31 180 MET A O 1
ATOM 1495 N N . ASP A 1 181 ? 7.452 -10.481 -13.382 1.00 91.44 181 ASP A N 1
ATOM 1496 C CA . ASP A 1 181 ? 7.937 -9.112 -13.180 1.00 91.44 181 ASP A CA 1
ATOM 1497 C C . ASP A 1 181 ? 7.826 -8.284 -14.474 1.00 91.44 181 ASP A C 1
ATOM 1499 O O . ASP A 1 181 ? 7.464 -7.107 -14.435 1.00 91.44 181 ASP A O 1
ATOM 1503 N N . MET A 1 182 ? 8.061 -8.902 -15.639 1.00 93.81 182 MET A N 1
ATOM 1504 C CA . MET A 1 182 ? 7.893 -8.246 -16.939 1.00 93.81 182 MET A CA 1
ATOM 1505 C C . MET A 1 182 ? 6.433 -7.901 -17.243 1.00 93.81 182 MET A C 1
ATOM 1507 O O . MET A 1 182 ? 6.193 -6.854 -17.846 1.00 93.81 182 MET A O 1
ATOM 1511 N N . ILE A 1 183 ? 5.461 -8.713 -16.809 1.00 94.31 183 ILE A N 1
ATOM 1512 C CA . ILE A 1 183 ? 4.030 -8.368 -16.897 1.00 94.31 183 ILE A CA 1
ATOM 1513 C C . ILE A 1 183 ? 3.770 -7.081 -16.106 1.00 94.31 183 ILE A C 1
ATOM 1515 O O . ILE A 1 183 ? 3.276 -6.104 -16.667 1.00 94.31 183 ILE A O 1
ATOM 1519 N N . GLU A 1 184 ? 4.170 -7.053 -14.831 1.00 92.94 184 GLU A N 1
ATOM 1520 C CA . GLU A 1 184 ? 3.962 -5.910 -13.931 1.00 92.94 184 GLU A CA 1
ATOM 1521 C C . GLU A 1 184 ? 4.597 -4.623 -14.485 1.00 92.94 184 GLU A C 1
ATOM 1523 O O . GLU A 1 184 ? 3.940 -3.583 -14.584 1.00 92.94 184 GLU A O 1
ATOM 1528 N N . GLN A 1 185 ? 5.870 -4.688 -14.884 1.00 91.44 185 GLN A N 1
ATOM 1529 C CA . GLN A 1 185 ? 6.605 -3.531 -15.395 1.00 91.44 185 GLN A CA 1
ATOM 1530 C C . GLN A 1 185 ? 6.058 -3.036 -16.733 1.00 91.44 185 GLN A C 1
ATOM 1532 O O . GLN A 1 185 ? 5.968 -1.827 -16.951 1.00 91.44 185 GLN A O 1
ATOM 1537 N N . THR A 1 186 ? 5.707 -3.946 -17.643 1.00 93.81 186 THR A N 1
ATOM 1538 C CA . THR A 1 186 ? 5.250 -3.564 -18.984 1.00 93.81 186 THR A CA 1
ATOM 1539 C C . THR A 1 186 ? 3.869 -2.933 -18.930 1.00 93.81 186 THR A C 1
ATOM 1541 O O . THR A 1 186 ? 3.686 -1.873 -19.522 1.00 93.81 186 THR A O 1
ATOM 1544 N N . LEU A 1 187 ? 2.937 -3.511 -18.162 1.00 94.38 187 LEU A N 1
ATOM 1545 C CA . LEU A 1 187 ? 1.613 -2.920 -17.944 1.00 94.38 187 LEU A CA 1
ATOM 1546 C C . LEU A 1 187 ? 1.734 -1.499 -17.373 1.00 94.38 187 LEU A C 1
ATOM 1548 O O . LEU A 1 187 ? 1.120 -0.570 -17.896 1.00 94.38 187 LEU A O 1
ATOM 1552 N N . LYS A 1 188 ? 2.619 -1.285 -16.387 1.00 92.06 188 LYS A N 1
ATOM 1553 C CA . LYS A 1 188 ? 2.884 0.062 -15.855 1.00 92.06 188 LYS A CA 1
ATOM 1554 C C . LYS A 1 188 ? 3.448 1.022 -16.904 1.00 92.06 188 LYS A C 1
ATOM 1556 O O . LYS A 1 188 ? 3.022 2.172 -16.962 1.00 92.06 188 LYS A O 1
ATOM 1561 N N . LYS A 1 189 ? 4.380 0.562 -17.746 1.00 89.56 189 LYS A N 1
ATOM 1562 C CA . LYS A 1 189 ? 5.000 1.376 -18.809 1.00 89.56 189 LYS A CA 1
ATOM 1563 C C . LYS A 1 189 ? 4.013 1.813 -19.890 1.00 89.56 189 LYS A C 1
ATOM 1565 O O . LYS A 1 189 ? 4.196 2.890 -20.449 1.00 89.56 189 LYS A O 1
ATOM 1570 N N . ILE A 1 190 ? 2.988 1.010 -20.178 1.00 91.12 190 ILE A N 1
ATOM 1571 C CA . ILE A 1 190 ? 1.951 1.350 -21.168 1.00 91.12 190 ILE A CA 1
ATOM 1572 C C . ILE A 1 190 ? 0.738 2.073 -20.564 1.00 91.12 190 ILE A C 1
ATOM 1574 O O . ILE A 1 190 ? -0.189 2.409 -21.291 1.00 91.12 190 ILE A O 1
ATOM 1578 N N . GLY A 1 191 ? 0.748 2.341 -19.254 1.00 89.19 191 GLY A N 1
ATOM 1579 C CA . GLY A 1 191 ? -0.302 3.097 -18.563 1.00 89.19 191 GLY A CA 1
ATOM 1580 C C . GLY A 1 191 ? -1.437 2.249 -17.992 1.00 89.19 191 GLY A C 1
ATOM 1581 O O . GLY A 1 191 ? -2.347 2.797 -17.378 1.00 89.19 191 GLY A O 1
ATOM 1582 N N . GLU A 1 192 ? -1.355 0.923 -18.102 1.00 92.75 192 GLU A N 1
ATOM 1583 C CA . GLU A 1 192 ? -2.310 -0.040 -17.540 1.00 92.75 192 GLU A CA 1
ATOM 1584 C C . GLU A 1 192 ? -2.051 -0.253 -16.034 1.00 92.75 192 GLU A C 1
ATOM 1586 O O . GLU A 1 192 ? -1.812 -1.367 -15.562 1.00 92.75 192 GLU A O 1
ATOM 1591 N N . ILE A 1 193 ? -2.040 0.845 -15.265 1.00 92.25 193 ILE A N 1
ATOM 1592 C CA . ILE A 1 193 ? -1.622 0.854 -13.853 1.00 92.25 193 ILE A CA 1
ATOM 1593 C C . ILE A 1 193 ? -2.524 -0.035 -12.995 1.00 92.25 193 ILE A C 1
ATOM 1595 O O . ILE A 1 193 ? -2.022 -0.812 -12.189 1.00 92.25 193 ILE A O 1
ATOM 1599 N N . GLU A 1 194 ? -3.845 0.048 -13.162 1.00 90.62 194 GLU A N 1
ATOM 1600 C CA . GLU A 1 194 ? -4.787 -0.740 -12.353 1.00 90.62 194 GLU A CA 1
ATOM 1601 C C . GLU A 1 194 ? -4.707 -2.225 -12.658 1.00 90.62 194 GLU A C 1
ATOM 1603 O O . GLU A 1 194 ? -4.741 -3.041 -11.741 1.00 90.62 194 GLU A O 1
ATOM 1608 N N . ILE A 1 195 ? -4.540 -2.577 -13.933 1.00 93.25 195 ILE A N 1
ATOM 1609 C CA . ILE A 1 195 ? -4.342 -3.966 -14.333 1.00 93.25 195 ILE A CA 1
ATOM 1610 C C . ILE A 1 195 ? -3.020 -4.479 -13.761 1.00 93.25 195 ILE A C 1
ATOM 1612 O O . ILE A 1 195 ? -2.977 -5.591 -13.244 1.00 93.25 195 ILE A O 1
ATOM 1616 N N . ALA A 1 196 ? -1.955 -3.670 -13.776 1.00 94.50 196 ALA A N 1
ATOM 1617 C CA . ALA A 1 196 ? -0.685 -4.038 -13.160 1.00 94.50 196 ALA A CA 1
ATOM 1618 C C . ALA A 1 196 ? -0.820 -4.259 -11.644 1.00 94.50 196 ALA A C 1
ATOM 1620 O O . ALA A 1 196 ? -0.373 -5.285 -11.134 1.00 94.50 196 ALA A O 1
ATOM 1621 N N . GLU A 1 197 ? -1.453 -3.330 -10.920 1.00 94.19 197 GLU A N 1
ATOM 1622 C CA . GLU A 1 197 ? -1.696 -3.463 -9.478 1.00 94.19 197 GLU A CA 1
ATOM 1623 C C . GLU A 1 197 ? -2.579 -4.683 -9.164 1.00 94.19 197 GLU A C 1
ATOM 1625 O O . GLU A 1 197 ? -2.242 -5.478 -8.287 1.00 94.19 197 GLU A O 1
ATOM 1630 N N . GLY A 1 198 ? -3.664 -4.888 -9.914 1.00 94.31 198 GLY A N 1
ATOM 1631 C CA . GLY A 1 198 ? -4.531 -6.059 -9.782 1.00 94.31 198 GLY A CA 1
ATOM 1632 C C . GLY A 1 198 ? -3.795 -7.368 -10.065 1.00 94.31 198 GLY A C 1
ATOM 1633 O O . GLY A 1 198 ? -3.988 -8.354 -9.352 1.00 94.31 198 GLY A O 1
ATOM 1634 N N . PHE A 1 199 ? -2.889 -7.376 -11.047 1.00 94.06 199 PHE A N 1
ATOM 1635 C CA . PHE A 1 199 ? -2.063 -8.537 -11.367 1.00 94.06 199 PHE A CA 1
ATOM 1636 C C . PHE A 1 199 ? -1.090 -8.861 -10.228 1.00 94.06 199 PHE A C 1
ATOM 1638 O O . PHE A 1 199 ? -0.912 -10.032 -9.891 1.00 94.06 199 PHE A O 1
ATOM 1645 N N . MET A 1 200 ? -0.508 -7.841 -9.586 1.00 93.94 200 MET A N 1
ATOM 1646 C CA . MET A 1 200 ? 0.343 -8.020 -8.403 1.00 93.94 200 MET A CA 1
ATOM 1647 C C . MET A 1 200 ? -0.430 -8.687 -7.258 1.00 93.94 200 MET A C 1
ATOM 1649 O O . MET A 1 200 ? 0.051 -9.669 -6.687 1.00 93.94 200 MET A O 1
ATOM 1653 N N . ILE A 1 201 ? -1.646 -8.211 -6.959 1.00 94.75 201 ILE A N 1
ATOM 1654 C CA . ILE A 1 201 ? -2.499 -8.805 -5.915 1.00 94.75 201 ILE A CA 1
ATOM 1655 C C . ILE A 1 201 ? -2.874 -10.243 -6.299 1.00 94.75 201 ILE A C 1
ATOM 1657 O O . ILE A 1 201 ? -2.769 -11.147 -5.470 1.00 94.75 201 ILE A O 1
ATOM 1661 N N . PHE A 1 202 ? -3.251 -10.485 -7.560 1.00 92.31 202 PHE A N 1
ATOM 1662 C CA . PHE A 1 202 ? -3.560 -11.817 -8.085 1.00 92.31 202 PHE A CA 1
ATOM 1663 C C . PHE A 1 202 ? -2.389 -12.796 -7.925 1.00 92.31 202 PHE A C 1
ATOM 1665 O O . PHE A 1 202 ? -2.564 -13.893 -7.382 1.00 92.31 202 PHE A O 1
ATOM 1672 N N . ARG A 1 203 ? -1.187 -12.401 -8.363 1.00 91.06 203 ARG A N 1
ATOM 1673 C CA . ARG A 1 203 ? 0.040 -13.206 -8.276 1.00 91.06 203 ARG A CA 1
ATOM 1674 C C . ARG A 1 203 ? 0.359 -13.561 -6.827 1.00 91.06 203 ARG A C 1
ATOM 1676 O O . ARG A 1 203 ? 0.575 -14.739 -6.523 1.00 91.06 203 ARG A O 1
ATOM 1683 N N . GLU A 1 204 ? 0.364 -12.569 -5.940 1.00 92.00 204 GLU A N 1
ATOM 1684 C CA . GLU A 1 204 ? 0.681 -12.771 -4.525 1.00 92.00 204 GLU A CA 1
ATOM 1685 C C . GLU A 1 204 ? -0.408 -13.560 -3.796 1.00 92.00 204 GLU A C 1
ATOM 1687 O O . GLU A 1 204 ? -0.098 -14.457 -3.017 1.00 92.00 204 GLU A O 1
ATOM 1692 N N . GLY A 1 205 ? -1.683 -13.327 -4.099 1.00 92.88 205 GLY A N 1
ATOM 1693 C CA . GLY A 1 205 ? -2.791 -14.113 -3.562 1.00 92.88 205 GLY A CA 1
ATOM 1694 C C . GLY A 1 205 ? -2.708 -15.586 -3.945 1.00 92.88 205 GLY A C 1
ATOM 1695 O O . GLY A 1 205 ? -2.789 -16.459 -3.084 1.00 92.88 205 GLY A O 1
ATOM 1696 N N . LYS A 1 206 ? -2.449 -15.895 -5.224 1.00 91.38 206 LYS A N 1
ATOM 1697 C CA . LYS A 1 206 ? -2.239 -17.282 -5.679 1.00 91.38 206 LYS A CA 1
ATOM 1698 C C . LYS A 1 206 ? -1.037 -17.938 -5.007 1.00 91.38 206 LYS A C 1
ATOM 1700 O O . LYS A 1 206 ? -1.095 -19.129 -4.698 1.00 91.38 206 LYS A O 1
ATOM 1705 N N . LYS A 1 207 ? 0.041 -17.183 -4.780 1.00 91.44 207 LYS A N 1
ATOM 1706 C CA . LYS A 1 207 ? 1.206 -17.646 -4.015 1.00 91.44 207 LYS A CA 1
ATOM 1707 C C . LYS A 1 207 ? 0.804 -17.995 -2.578 1.00 91.44 207 LYS A C 1
ATOM 1709 O O . LYS A 1 207 ? 1.051 -19.121 -2.168 1.00 91.44 207 LYS A O 1
ATOM 1714 N N . LYS A 1 208 ? 0.102 -17.102 -1.882 1.00 93.12 208 LYS A N 1
ATOM 1715 C CA . LYS A 1 208 ? -0.353 -17.288 -0.494 1.00 93.12 208 LYS A CA 1
ATOM 1716 C C . LYS A 1 208 ? -1.336 -18.448 -0.328 1.00 93.12 208 LYS A C 1
ATOM 1718 O O . LYS A 1 208 ? -1.216 -19.198 0.632 1.00 93.12 208 LYS A O 1
ATOM 1723 N N . ILE A 1 209 ? -2.257 -18.642 -1.277 1.00 94.31 209 ILE A N 1
ATOM 1724 C CA . ILE A 1 209 ? -3.166 -19.801 -1.283 1.00 94.31 209 ILE A CA 1
ATOM 1725 C C . ILE A 1 209 ? -2.373 -21.104 -1.397 1.00 94.31 209 ILE A C 1
ATOM 1727 O O . ILE A 1 209 ? -2.587 -22.035 -0.627 1.00 94.31 209 ILE A O 1
ATOM 1731 N N . ARG A 1 210 ? -1.436 -21.171 -2.350 1.00 92.75 210 ARG A N 1
ATOM 1732 C CA . ARG A 1 210 ? -0.596 -22.361 -2.546 1.00 92.75 210 ARG A CA 1
ATOM 1733 C C . ARG A 1 210 ? 0.264 -22.652 -1.317 1.00 92.75 210 ARG A C 1
ATOM 1735 O O . ARG A 1 210 ? 0.442 -23.811 -0.969 1.00 92.75 210 ARG A O 1
ATOM 1742 N N . ASP A 1 211 ? 0.795 -21.608 -0.692 1.00 91.25 211 ASP A N 1
ATOM 1743 C CA . ASP A 1 211 ? 1.675 -21.721 0.469 1.00 91.25 211 ASP A CA 1
ATOM 1744 C C . ASP A 1 211 ? 0.869 -21.941 1.780 1.00 91.25 211 ASP A C 1
ATOM 1746 O O . ASP A 1 211 ? 1.452 -22.055 2.854 1.00 91.25 211 ASP A O 1
ATOM 1750 N N . GLY A 1 212 ? -0.468 -22.057 1.700 1.00 91.31 212 GLY A N 1
ATOM 1751 C CA . GLY A 1 212 ? -1.355 -22.397 2.821 1.00 91.31 212 GLY A CA 1
ATOM 1752 C C . GLY A 1 212 ? -1.656 -21.242 3.781 1.00 91.31 212 GLY A C 1
ATOM 1753 O O . GLY A 1 212 ? -2.192 -21.463 4.864 1.00 91.31 212 GLY A O 1
ATOM 1754 N N . GLU A 1 213 ? -1.320 -20.007 3.410 1.00 91.50 213 GLU A N 1
ATOM 1755 C CA . GLU A 1 213 ? -1.466 -18.829 4.272 1.00 91.50 213 GLU A CA 1
ATOM 1756 C C . GLU A 1 213 ? -2.912 -18.308 4.363 1.00 91.50 213 GLU A C 1
ATOM 1758 O O . GLU A 1 213 ? -3.318 -17.744 5.387 1.00 91.50 213 GLU A O 1
ATOM 1763 N N . ILE A 1 214 ? -3.676 -18.467 3.281 1.00 93.62 214 ILE A N 1
ATOM 1764 C CA . ILE A 1 214 ? -5.092 -18.098 3.156 1.00 93.62 214 ILE A CA 1
ATOM 1765 C C . ILE A 1 214 ? -5.825 -19.131 2.299 1.00 93.62 214 ILE A C 1
ATOM 1767 O O . ILE A 1 214 ? -5.220 -19.777 1.444 1.00 93.62 214 ILE A O 1
ATOM 1771 N N . THR A 1 215 ? -7.136 -19.263 2.487 1.00 95.00 215 THR A N 1
ATOM 1772 C CA . THR A 1 215 ? -7.985 -20.051 1.580 1.00 95.00 215 THR A CA 1
ATOM 1773 C C . THR A 1 215 ? -8.372 -19.253 0.330 1.00 95.00 215 THR A C 1
ATOM 1775 O O . THR A 1 215 ? -8.105 -18.054 0.224 1.00 95.00 215 THR A O 1
ATOM 1778 N N . THR A 1 216 ? -9.029 -19.905 -0.635 1.00 94.06 216 THR A N 1
ATOM 1779 C CA . THR A 1 216 ? -9.537 -19.219 -1.838 1.00 94.06 216 THR A CA 1
ATOM 1780 C C . THR A 1 216 ? -10.639 -18.213 -1.489 1.00 94.06 216 THR A C 1
ATOM 1782 O O . THR A 1 216 ? -10.719 -17.155 -2.104 1.00 94.06 216 THR A O 1
ATOM 1785 N N . GLU A 1 217 ? -11.451 -18.513 -0.477 1.00 93.56 217 GLU A N 1
ATOM 1786 C CA . GLU A 1 217 ? -12.535 -17.665 0.034 1.00 93.56 217 GLU A CA 1
ATOM 1787 C C . GLU A 1 217 ? -11.993 -16.453 0.800 1.00 93.56 217 GLU A C 1
ATOM 1789 O O . GLU A 1 217 ? -12.598 -15.385 0.790 1.00 93.56 217 GLU A O 1
ATOM 1794 N N . GLN A 1 218 ? -10.827 -16.605 1.431 1.00 93.94 218 GLN A N 1
ATOM 1795 C CA . GLN A 1 218 ? -10.122 -15.533 2.135 1.00 93.94 218 GLN A CA 1
ATOM 1796 C C . GLN A 1 218 ? -9.321 -14.614 1.202 1.00 93.94 218 GLN A C 1
ATOM 1798 O O . GLN A 1 218 ? -8.748 -13.628 1.669 1.00 93.94 218 GLN A O 1
ATOM 1803 N N . PHE A 1 219 ? -9.246 -14.916 -0.097 1.00 93.31 219 PHE A N 1
ATOM 1804 C CA . PHE A 1 219 ? -8.494 -14.104 -1.042 1.00 93.31 219 PHE A CA 1
ATOM 1805 C C . PHE A 1 219 ? -9.358 -13.011 -1.682 1.00 93.31 219 PHE A C 1
ATOM 1807 O O . PHE A 1 219 ? -10.276 -13.284 -2.452 1.00 93.31 219 PHE A O 1
ATOM 1814 N N . THR A 1 220 ? -8.989 -11.753 -1.439 1.00 88.50 220 THR A N 1
ATOM 1815 C CA . THR A 1 220 ? -9.703 -10.548 -1.904 1.00 88.50 220 THR A CA 1
ATOM 1816 C C . THR A 1 220 ? -9.663 -10.316 -3.424 1.00 88.50 220 THR A C 1
ATOM 1818 O O . THR A 1 220 ? -10.359 -9.438 -3.919 1.00 88.50 220 THR A O 1
ATOM 1821 N N . ARG A 1 221 ? -8.848 -11.060 -4.186 1.00 88.94 221 ARG A N 1
ATOM 1822 C CA . ARG A 1 221 ? -8.637 -10.897 -5.642 1.00 88.94 221 ARG A CA 1
ATOM 1823 C C . ARG A 1 221 ? -8.032 -9.559 -6.058 1.00 88.94 221 ARG A C 1
ATOM 1825 O O . ARG A 1 221 ? -6.825 -9.493 -6.241 1.00 88.94 221 ARG A O 1
ATOM 1832 N N . ASN A 1 222 ? -8.838 -8.511 -6.182 1.00 88.69 222 ASN A N 1
ATOM 1833 C CA . ASN A 1 222 ? -8.416 -7.167 -6.593 1.00 88.69 222 ASN A CA 1
ATOM 1834 C C . ASN A 1 222 ? -8.193 -6.216 -5.402 1.00 88.69 222 ASN A C 1
ATOM 1836 O O . ASN A 1 222 ? -7.941 -5.029 -5.587 1.00 88.69 222 ASN A O 1
ATOM 1840 N N . GLY A 1 223 ? -8.290 -6.730 -4.172 1.00 91.31 223 GLY A N 1
ATOM 1841 C CA . GLY A 1 223 ? -8.086 -5.940 -2.957 1.00 91.31 223 GLY A CA 1
ATOM 1842 C C . GLY A 1 223 ? -9.302 -5.114 -2.530 1.00 91.31 223 GLY A C 1
ATOM 1843 O O . GLY A 1 223 ? -9.173 -4.304 -1.616 1.00 91.31 223 GLY A O 1
ATOM 1844 N N . ILE A 1 224 ? -10.473 -5.318 -3.145 1.00 92.38 224 ILE A N 1
ATOM 1845 C CA . ILE A 1 224 ? -11.716 -4.624 -2.795 1.00 92.38 224 ILE A CA 1
ATOM 1846 C C . ILE A 1 224 ? -12.575 -5.488 -1.865 1.00 92.38 224 ILE A C 1
ATOM 1848 O O . ILE A 1 224 ? -12.980 -6.600 -2.199 1.00 92.38 224 ILE A O 1
ATOM 1852 N N . HIS A 1 225 ? -12.933 -4.941 -0.701 1.00 94.69 225 HIS A N 1
ATOM 1853 C CA . HIS A 1 225 ? -13.930 -5.548 0.180 1.00 94.69 225 HIS A CA 1
ATOM 1854 C C . HIS A 1 225 ? -15.345 -5.093 -0.225 1.00 94.69 225 HIS A C 1
ATOM 1856 O O . HIS A 1 225 ? -15.927 -4.199 0.394 1.00 94.69 225 HIS A O 1
ATOM 1862 N N . TYR A 1 226 ? -15.915 -5.725 -1.256 1.00 93.06 226 TYR A N 1
ATOM 1863 C CA . TYR A 1 226 ? -17.176 -5.308 -1.892 1.00 93.06 226 TYR A CA 1
ATOM 1864 C C . TYR A 1 226 ? -18.340 -5.068 -0.931 1.00 93.06 226 TYR A C 1
ATOM 1866 O O . TYR A 1 226 ? -19.059 -4.087 -1.083 1.00 93.06 226 TYR A O 1
ATOM 1874 N N . GLU A 1 227 ? -18.505 -5.905 0.092 1.00 93.94 227 GLU A N 1
ATOM 1875 C CA . GLU A 1 227 ? -19.593 -5.737 1.063 1.00 93.94 227 GLU A CA 1
ATOM 1876 C C . GLU A 1 227 ? -19.448 -4.452 1.898 1.00 93.94 227 GLU A C 1
ATOM 1878 O O . GLU A 1 227 ? -20.439 -3.832 2.275 1.00 93.94 227 GLU A O 1
ATOM 1883 N N . MET A 1 228 ? -18.214 -4.007 2.151 1.00 95.19 228 MET A N 1
ATOM 1884 C CA . MET A 1 228 ? -17.954 -2.754 2.869 1.00 95.19 228 MET A CA 1
ATOM 1885 C C . MET A 1 228 ? -18.150 -1.558 1.935 1.00 95.19 228 MET A C 1
ATOM 1887 O O . MET A 1 228 ? -18.750 -0.552 2.323 1.00 95.19 228 MET A O 1
ATOM 1891 N N . CYS A 1 229 ? -17.706 -1.687 0.681 1.00 95.12 229 CYS A N 1
ATOM 1892 C CA . CYS A 1 229 ? -17.940 -0.681 -0.348 1.00 95.12 229 CYS A CA 1
ATOM 1893 C C . CYS A 1 229 ? -19.436 -0.469 -0.604 1.00 95.12 229 CYS A C 1
ATOM 1895 O O . CYS A 1 229 ? -19.879 0.674 -0.659 1.00 95.12 229 CYS A O 1
ATOM 1897 N N . ARG A 1 230 ? -20.219 -1.552 -0.685 1.00 95.94 230 ARG A N 1
ATOM 1898 C CA . ARG A 1 230 ? -21.676 -1.516 -0.857 1.00 95.94 230 ARG A CA 1
ATOM 1899 C C . ARG A 1 230 ? -22.349 -0.741 0.275 1.00 95.94 230 ARG A C 1
ATOM 1901 O O . ARG A 1 230 ? -23.050 0.223 -0.004 1.00 95.94 230 ARG A O 1
ATOM 1908 N N . LYS A 1 231 ? -22.062 -1.089 1.537 1.00 96.00 231 LYS A N 1
ATOM 1909 C CA . LYS A 1 231 ? -22.596 -0.373 2.714 1.00 96.00 231 LYS A CA 1
ATOM 1910 C C . LYS A 1 231 ? -22.222 1.108 2.722 1.00 96.00 231 LYS A C 1
ATOM 1912 O O . LYS A 1 231 ? -23.051 1.956 3.030 1.00 96.00 231 LYS A O 1
ATOM 1917 N N . THR A 1 232 ? -20.975 1.421 2.369 1.00 95.88 232 THR A N 1
ATOM 1918 C CA . THR A 1 232 ? -20.496 2.809 2.294 1.00 95.88 232 THR A CA 1
ATOM 1919 C C . THR A 1 232 ? -21.230 3.588 1.202 1.00 95.88 232 THR A C 1
ATOM 1921 O O . THR A 1 232 ? -21.637 4.722 1.430 1.00 95.88 232 THR A O 1
ATOM 1924 N N . LEU A 1 233 ? -21.423 2.984 0.028 1.00 95.81 233 LEU A N 1
ATOM 1925 C CA . LEU A 1 233 ? -22.118 3.613 -1.089 1.00 95.81 233 LEU A CA 1
ATOM 1926 C C . LEU A 1 233 ? -23.609 3.819 -0.796 1.00 95.81 233 LEU A C 1
ATOM 1928 O O . LEU A 1 233 ? -24.126 4.893 -1.082 1.00 95.81 233 LEU A O 1
ATOM 1932 N N . GLU A 1 234 ? -24.278 2.829 -0.202 1.00 97.38 234 GLU A N 1
ATOM 1933 C CA . GLU A 1 234 ? -25.672 2.942 0.252 1.00 97.38 234 GLU A CA 1
ATOM 1934 C C . GLU A 1 234 ? -25.829 4.113 1.220 1.00 97.38 234 GLU A C 1
ATOM 1936 O O . GLU A 1 234 ? -26.652 4.997 0.985 1.00 97.38 234 GLU A O 1
ATOM 1941 N N . TRP A 1 235 ? -24.951 4.197 2.224 1.00 97.69 235 TRP A N 1
ATOM 1942 C CA . TRP A 1 235 ? -24.933 5.321 3.153 1.00 97.69 235 TRP A CA 1
ATOM 1943 C C . TRP A 1 235 ? -24.706 6.659 2.433 1.00 97.69 235 TRP A C 1
ATOM 1945 O O . TRP A 1 235 ? -25.394 7.636 2.720 1.00 97.69 235 TRP A O 1
ATOM 1955 N N . ASN A 1 236 ? -23.776 6.732 1.475 1.00 97.38 236 ASN A N 1
ATOM 1956 C CA . ASN A 1 236 ? -23.518 7.972 0.736 1.00 97.38 236 ASN A CA 1
ATOM 1957 C C . ASN A 1 236 ? -24.741 8.418 -0.091 1.00 97.38 236 ASN A C 1
ATOM 1959 O O . ASN A 1 236 ? -25.035 9.612 -0.141 1.00 97.38 236 ASN A O 1
ATOM 1963 N N . ILE A 1 237 ? -25.465 7.476 -0.708 1.00 96.94 237 ILE A N 1
ATOM 1964 C CA . ILE A 1 237 ? -26.683 7.749 -1.490 1.00 96.94 237 ILE A CA 1
ATOM 1965 C C . ILE A 1 237 ? -27.809 8.242 -0.576 1.00 96.94 237 ILE A C 1
ATOM 1967 O O . ILE A 1 237 ? -28.426 9.271 -0.852 1.00 96.94 237 ILE A O 1
ATOM 1971 N N . GLU A 1 238 ? -28.064 7.539 0.530 1.00 97.25 238 GLU A N 1
ATOM 1972 C CA . GLU A 1 238 ? -29.103 7.903 1.504 1.00 97.25 238 GLU A CA 1
ATOM 1973 C C . GLU A 1 238 ? -28.890 9.311 2.070 1.00 97.25 238 GLU A C 1
ATOM 1975 O O . GLU A 1 238 ? -29.848 10.051 2.301 1.00 97.25 238 GLU A O 1
ATOM 1980 N N . ASN A 1 239 ? -27.625 9.706 2.230 1.00 96.12 239 ASN A N 1
ATOM 1981 C CA . ASN A 1 239 ? -27.231 10.996 2.781 1.00 96.12 239 ASN A CA 1
ATOM 1982 C C . ASN A 1 239 ? -26.867 12.036 1.709 1.00 96.12 239 ASN A C 1
ATOM 1984 O O . ASN A 1 239 ? -26.330 13.091 2.048 1.00 96.12 239 ASN A O 1
ATOM 1988 N N . LYS A 1 240 ? -27.190 11.776 0.431 1.00 96.25 240 LYS A N 1
ATOM 1989 C CA . LYS A 1 240 ? -26.998 12.703 -0.702 1.00 96.25 240 LYS A CA 1
ATOM 1990 C C . LYS A 1 240 ? -25.601 13.318 -0.711 1.00 96.25 240 LYS A C 1
ATOM 1992 O O . LYS A 1 240 ? -25.445 14.543 -0.698 1.00 96.25 240 LYS A O 1
ATOM 1997 N N . CYS A 1 241 ? -24.589 12.469 -0.629 1.00 96.06 241 CYS A N 1
ATOM 1998 C CA . CYS A 1 241 ? -23.189 12.863 -0.666 1.00 96.06 241 CYS A CA 1
ATOM 1999 C C . CYS A 1 241 ? -22.356 11.888 -1.497 1.00 96.06 241 CYS A C 1
ATOM 2001 O O . CYS A 1 241 ? -21.153 11.819 -1.296 1.00 96.06 241 CYS A O 1
ATOM 2003 N N . GLU A 1 242 ? -22.961 11.129 -2.420 1.00 96.12 242 GLU A N 1
ATOM 2004 C CA . GLU A 1 242 ? -22.248 10.129 -3.216 1.00 96.12 242 GLU A CA 1
ATOM 2005 C C . GLU A 1 242 ? -21.535 10.695 -4.445 1.00 96.12 242 GLU A C 1
ATOM 2007 O O . GLU A 1 242 ? -20.745 9.975 -5.053 1.00 96.12 242 GLU A O 1
ATOM 2012 N N . LYS A 1 243 ? -21.796 11.947 -4.836 1.00 96.75 243 LYS A N 1
ATOM 2013 C CA . LYS A 1 243 ? -21.098 12.643 -5.929 1.00 96.75 243 LYS A CA 1
ATOM 2014 C C . LYS A 1 243 ? -20.382 13.885 -5.420 1.00 96.75 243 LYS A C 1
ATOM 2016 O O . LYS A 1 243 ? -20.813 14.503 -4.448 1.00 96.75 243 LYS A O 1
ATOM 2021 N N . ILE A 1 244 ? -19.347 14.318 -6.136 1.00 97.00 244 ILE A N 1
ATOM 2022 C CA . ILE A 1 244 ? -18.645 15.571 -5.821 1.00 97.00 244 ILE A CA 1
ATOM 2023 C C . ILE A 1 244 ? -19.583 16.785 -5.875 1.00 97.00 244 ILE A C 1
ATOM 2025 O O . ILE A 1 244 ? -19.499 17.654 -5.014 1.00 97.00 244 ILE A O 1
ATOM 2029 N N . PHE A 1 245 ? -20.529 16.837 -6.817 1.00 94.25 245 PHE A N 1
ATOM 2030 C CA . PHE A 1 245 ? -21.513 17.927 -6.857 1.00 94.25 245 PHE A CA 1
ATOM 2031 C C . PHE A 1 245 ? -22.411 17.951 -5.618 1.00 94.25 245 PHE A C 1
ATOM 2033 O O . PHE A 1 245 ? -22.599 19.007 -5.021 1.00 94.25 245 PHE A O 1
ATOM 2040 N N . ASP A 1 246 ? -22.884 16.783 -5.183 1.00 95.00 246 ASP A N 1
ATOM 2041 C CA . ASP A 1 246 ? -23.690 16.663 -3.974 1.00 95.00 246 ASP A CA 1
ATOM 2042 C C . ASP A 1 246 ? -22.916 17.096 -2.728 1.00 95.00 246 ASP A C 1
ATOM 2044 O O . ASP A 1 246 ? -23.475 17.779 -1.868 1.00 95.00 246 ASP A O 1
ATOM 2048 N N . LEU A 1 247 ? -21.631 16.731 -2.655 1.00 96.50 247 LEU A N 1
ATOM 2049 C CA . LEU A 1 247 ? -20.701 17.150 -1.610 1.00 96.50 247 LEU A CA 1
ATOM 2050 C C . LEU A 1 247 ? -20.480 18.669 -1.610 1.00 96.50 247 LEU A C 1
ATOM 2052 O O . LEU A 1 247 ? -20.482 19.294 -0.553 1.00 96.50 247 LEU A O 1
ATOM 2056 N N . ASN A 1 248 ? -20.337 19.276 -2.783 1.00 97.62 248 ASN A N 1
ATOM 2057 C CA . ASN A 1 248 ? -20.191 20.721 -2.930 1.00 97.62 248 ASN A CA 1
ATOM 2058 C C . ASN A 1 248 ? -21.437 21.481 -2.460 1.00 97.62 248 ASN A C 1
ATOM 2060 O O . ASN A 1 248 ? -21.318 22.561 -1.885 1.00 97.62 248 ASN A O 1
ATOM 2064 N N . ASP A 1 249 ? -22.635 20.922 -2.638 1.00 97.62 249 ASP A N 1
ATOM 2065 C CA . ASP A 1 249 ? -23.851 21.524 -2.087 1.00 97.62 249 ASP A CA 1
ATOM 2066 C C . ASP A 1 249 ? -23.851 21.522 -0.551 1.00 97.62 249 ASP A C 1
ATOM 2068 O O . ASP A 1 249 ? -24.317 22.493 0.046 1.00 97.62 249 ASP A O 1
ATOM 2072 N N . TRP A 1 250 ? -23.275 20.494 0.092 1.00 97.94 250 TRP A N 1
ATOM 2073 C CA . TRP A 1 250 ? -23.037 20.505 1.542 1.00 97.94 250 TRP A CA 1
ATOM 2074 C C . TRP A 1 250 ? -22.084 21.630 1.948 1.00 97.94 250 TRP A C 1
ATOM 2076 O O . TRP A 1 250 ? -22.379 22.356 2.891 1.00 97.94 250 TRP A O 1
ATOM 2086 N N . VAL A 1 251 ? -20.971 21.803 1.229 1.00 97.62 251 VAL A N 1
ATOM 2087 C CA . VAL A 1 251 ? -19.975 22.854 1.514 1.00 97.62 251 VAL A CA 1
ATOM 2088 C C . VAL A 1 251 ? -20.551 24.259 1.305 1.00 97.62 251 VAL A C 1
ATOM 2090 O O . VAL A 1 251 ? -20.297 25.159 2.101 1.00 97.62 251 VAL A O 1
ATOM 2093 N N . ARG A 1 252 ? -21.353 24.456 0.253 1.00 96.88 252 ARG A N 1
ATOM 2094 C CA . ARG A 1 252 ? -21.952 25.752 -0.112 1.00 96.88 252 ARG A CA 1
ATOM 2095 C C . ARG A 1 252 ? -23.269 26.060 0.605 1.00 96.88 252 ARG A C 1
ATOM 2097 O O . ARG A 1 252 ? -23.874 27.092 0.318 1.00 96.88 252 ARG A O 1
ATOM 2104 N N . ASN A 1 253 ? -23.723 25.184 1.496 1.00 95.56 253 ASN A N 1
ATOM 2105 C CA . ASN A 1 253 ? -25.000 25.284 2.199 1.00 95.56 253 ASN A CA 1
ATOM 2106 C C . ASN A 1 253 ? -26.229 25.421 1.271 1.00 95.56 253 ASN A C 1
ATOM 2108 O O . ASN A 1 253 ? -27.088 26.285 1.468 1.00 95.56 253 ASN A O 1
ATOM 2112 N N . ARG A 1 254 ? -26.303 24.602 0.214 1.00 95.31 254 ARG A N 1
ATOM 2113 C CA . ARG A 1 254 ? -27.412 24.600 -0.761 1.00 95.31 254 ARG A CA 1
ATOM 2114 C C . ARG A 1 254 ? -28.474 23.565 -0.405 1.00 95.31 254 ARG A C 1
ATOM 2116 O O . ARG A 1 254 ? -28.178 22.546 0.205 1.00 95.31 254 ARG A O 1
ATOM 2123 N N . ASP A 1 255 ? -29.721 23.822 -0.797 1.00 90.75 255 ASP A N 1
ATOM 2124 C CA . ASP A 1 255 ? -30.849 22.887 -0.646 1.00 90.75 255 ASP A CA 1
ATOM 2125 C C . ASP A 1 255 ? -31.065 22.364 0.788 1.00 90.75 255 ASP A C 1
ATOM 2127 O O . ASP A 1 255 ? -31.461 21.218 1.004 1.00 90.75 255 ASP A O 1
ATOM 2131 N N . GLY A 1 256 ? -30.786 23.209 1.788 1.00 89.12 256 GLY A N 1
ATOM 2132 C CA . GLY A 1 256 ? -30.897 22.855 3.207 1.00 89.12 256 GLY A CA 1
ATOM 2133 C C . GLY A 1 256 ? -29.798 21.916 3.717 1.00 89.12 256 GLY A C 1
ATOM 2134 O O . GLY A 1 256 ? -29.893 21.439 4.847 1.00 89.12 256 GLY A O 1
ATOM 2135 N N . LYS A 1 257 ? -28.766 21.643 2.911 1.00 94.31 257 LYS A N 1
ATOM 2136 C CA . LYS A 1 257 ? -27.556 20.936 3.336 1.00 94.31 257 LYS A CA 1
ATOM 2137 C C . LYS A 1 257 ? -26.668 21.890 4.146 1.00 94.31 257 LYS A C 1
ATOM 2139 O O . LYS A 1 257 ? -26.579 23.068 3.826 1.00 94.31 257 LYS A O 1
ATOM 2144 N N . ASP A 1 258 ? -26.018 21.372 5.184 1.00 94.88 258 ASP A N 1
ATOM 2145 C CA . ASP A 1 258 ? -25.042 22.085 6.023 1.00 94.88 258 ASP A CA 1
ATOM 2146 C C . ASP A 1 258 ? -23.838 21.174 6.276 1.00 94.88 258 ASP A C 1
ATOM 2148 O O . ASP A 1 258 ? -23.995 20.060 6.790 1.00 94.88 258 ASP A O 1
ATOM 2152 N N . ILE A 1 259 ? -22.632 21.618 5.921 1.00 97.56 259 ILE A N 1
ATOM 2153 C CA . ILE A 1 259 ? -21.431 20.776 6.016 1.00 97.56 259 ILE A CA 1
ATOM 2154 C C . ILE A 1 259 ? -21.166 20.270 7.441 1.00 97.56 259 ILE A C 1
ATOM 2156 O O . ILE A 1 259 ? -20.727 19.131 7.615 1.00 97.56 259 ILE A O 1
ATOM 2160 N N . GLY A 1 260 ? -21.502 21.058 8.470 1.00 97.75 260 GLY A N 1
ATOM 2161 C CA . GLY A 1 260 ? -21.383 20.642 9.869 1.00 97.75 260 GLY A CA 1
ATOM 2162 C C . GLY A 1 260 ? -22.243 19.418 10.198 1.00 97.75 260 GLY A C 1
ATOM 2163 O O . GLY A 1 260 ? -21.840 18.548 10.975 1.00 97.75 260 GLY A O 1
ATOM 2164 N N . THR A 1 261 ? -23.410 19.312 9.572 1.00 97.75 261 THR A N 1
ATOM 2165 C CA . THR A 1 261 ? -24.317 18.170 9.693 1.00 97.75 261 THR A CA 1
ATOM 2166 C C . THR A 1 261 ? -23.740 16.921 9.022 1.00 97.75 261 THR A C 1
ATOM 2168 O O . THR A 1 261 ? -23.685 15.869 9.665 1.00 97.75 261 THR A O 1
ATOM 2171 N N . LEU A 1 262 ? -23.206 17.034 7.797 1.00 98.00 262 LEU A N 1
ATOM 2172 C CA . LEU A 1 262 ? -22.540 15.910 7.121 1.00 98.00 262 LEU A CA 1
ATOM 2173 C C . LEU A 1 262 ? -21.324 15.403 7.909 1.00 98.00 262 LEU A C 1
ATOM 2175 O O . LEU A 1 262 ? -21.129 14.188 8.016 1.00 98.00 262 LEU A O 1
ATOM 2179 N N . ILE A 1 263 ? -20.529 16.308 8.490 1.00 98.50 263 ILE A N 1
ATOM 2180 C CA . ILE A 1 263 ? -19.390 15.952 9.349 1.00 98.50 263 ILE A CA 1
ATOM 2181 C C . ILE A 1 263 ? -19.861 15.106 10.534 1.00 98.50 263 ILE A C 1
ATOM 2183 O O . ILE A 1 263 ? -19.357 14.003 10.737 1.00 98.50 263 ILE A O 1
ATOM 2187 N N . LYS A 1 264 ? -20.874 15.572 11.279 1.00 98.19 264 LYS A N 1
ATOM 2188 C CA . LYS A 1 264 ? -21.422 14.842 12.436 1.00 98.19 264 LYS A CA 1
ATOM 2189 C C . LYS A 1 264 ? -21.937 13.457 12.051 1.00 98.19 264 LYS A C 1
ATOM 2191 O O . LYS A 1 264 ? -21.689 12.493 12.769 1.00 98.19 264 LYS A O 1
ATOM 2196 N N . MET A 1 265 ? -22.651 13.351 10.932 1.00 97.94 265 MET A N 1
ATOM 2197 C CA . MET A 1 265 ? -23.192 12.080 10.443 1.00 97.94 265 MET A CA 1
ATOM 2198 C C . MET A 1 265 ? -22.078 11.107 10.039 1.00 97.94 265 MET A C 1
ATOM 2200 O O . MET A 1 265 ? -22.135 9.930 10.390 1.00 97.94 265 MET A O 1
ATOM 2204 N N . SER A 1 266 ? -21.047 11.604 9.354 1.00 97.88 266 SER A N 1
ATOM 2205 C CA . SER A 1 266 ? -19.905 10.802 8.903 1.00 97.88 266 SER A CA 1
ATOM 2206 C C . SER A 1 266 ? -19.061 10.299 10.083 1.00 97.88 266 SER A C 1
ATOM 2208 O O . SER A 1 266 ? -18.749 9.110 10.154 1.00 97.88 266 SER A O 1
ATOM 2210 N N . ASP A 1 267 ? -18.748 11.172 11.047 1.00 97.62 267 ASP A N 1
ATOM 2211 C CA . ASP A 1 267 ? -18.023 10.802 12.271 1.00 97.62 267 ASP A CA 1
ATOM 2212 C C . ASP A 1 267 ? -18.828 9.806 13.121 1.00 97.62 267 ASP A C 1
ATOM 2214 O O . ASP A 1 267 ? -18.264 8.860 13.676 1.00 97.62 267 ASP A O 1
ATOM 2218 N N . LYS A 1 268 ? -20.157 9.977 13.191 1.00 97.56 268 LYS A N 1
ATOM 2219 C CA . LYS A 1 268 ? -21.049 9.031 13.872 1.00 97.56 268 LYS A CA 1
ATOM 2220 C C . LYS A 1 268 ? -20.995 7.647 13.221 1.00 97.56 268 LYS A C 1
ATOM 2222 O O . LYS A 1 268 ? -20.808 6.672 13.942 1.00 97.56 268 LYS A O 1
ATOM 2227 N N . ARG A 1 269 ? -21.082 7.562 11.888 1.00 97.19 269 ARG A N 1
ATOM 2228 C CA . ARG A 1 269 ? -20.968 6.295 11.141 1.00 97.19 269 ARG A CA 1
ATOM 2229 C C . ARG A 1 269 ? -19.652 5.579 11.460 1.00 97.19 269 ARG A C 1
ATOM 2231 O O . ARG A 1 269 ? -19.650 4.403 11.800 1.00 97.19 269 ARG A O 1
ATOM 2238 N N . PHE A 1 270 ? -18.531 6.302 11.405 1.00 97.44 270 PHE A N 1
ATOM 2239 C CA . PHE A 1 270 ? -17.223 5.746 11.760 1.00 97.44 270 PHE A CA 1
ATOM 2240 C C . PHE A 1 270 ? -17.170 5.254 13.217 1.00 97.44 270 PHE A C 1
ATOM 2242 O O . PHE A 1 270 ? -16.646 4.175 13.494 1.00 97.44 270 PHE A O 1
ATOM 2249 N N . LYS A 1 271 ? -17.739 6.015 14.161 1.00 96.69 271 LYS A N 1
ATOM 2250 C CA . LYS A 1 271 ? -17.795 5.609 15.571 1.00 96.69 271 LYS A CA 1
ATOM 2251 C C . LYS A 1 271 ? -18.634 4.345 15.778 1.00 96.69 271 LYS A C 1
ATOM 2253 O O . LYS A 1 271 ? -18.231 3.487 16.559 1.00 96.69 271 LYS A O 1
ATOM 2258 N N . GLU A 1 272 ? -19.756 4.217 15.076 1.00 96.62 272 GLU A N 1
ATOM 2259 C CA . GLU A 1 272 ? -20.611 3.026 15.113 1.00 96.62 272 GLU A CA 1
ATOM 2260 C C . GLU A 1 272 ? -19.885 1.784 14.574 1.0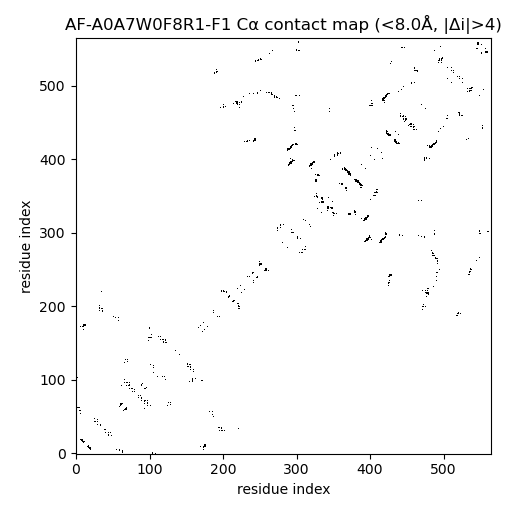0 96.62 272 GLU A C 1
ATOM 2262 O O . GLU A 1 272 ? -19.975 0.719 15.189 1.00 96.62 272 GLU A O 1
ATOM 2267 N N . ASP A 1 273 ? -19.097 1.920 13.501 1.00 96.00 273 ASP A N 1
ATOM 2268 C CA . ASP A 1 273 ? -18.243 0.836 12.993 1.00 96.00 273 ASP A CA 1
ATOM 2269 C C . ASP A 1 273 ? -17.210 0.396 14.043 1.00 96.00 273 ASP A C 1
ATOM 2271 O O . ASP A 1 273 ? -17.046 -0.799 14.311 1.00 96.00 273 ASP A O 1
ATOM 2275 N N . VAL A 1 274 ? -16.544 1.359 14.689 1.00 97.19 274 VAL A N 1
ATOM 2276 C CA . VAL A 1 274 ? -15.589 1.097 15.776 1.00 97.19 274 VAL A CA 1
ATOM 2277 C C . VAL A 1 274 ? -16.260 0.379 16.950 1.00 97.19 274 VAL A C 1
ATOM 2279 O O . VAL A 1 274 ? -15.723 -0.613 17.450 1.00 97.19 274 VAL A O 1
ATOM 2282 N N . ASP A 1 275 ? -17.446 0.823 17.364 1.00 97.12 275 ASP A N 1
ATOM 2283 C CA . ASP A 1 275 ? -18.191 0.220 18.474 1.00 97.12 275 ASP A CA 1
ATOM 2284 C C . ASP A 1 275 ? -18.674 -1.194 18.149 1.00 97.12 275 ASP A C 1
ATOM 2286 O O . ASP A 1 275 ? -18.610 -2.090 18.996 1.00 97.12 275 ASP A O 1
ATOM 2290 N N . ALA A 1 276 ? -19.097 -1.435 16.907 1.00 97.38 276 ALA A N 1
ATOM 2291 C CA . ALA A 1 276 ? -19.466 -2.764 16.442 1.00 97.38 276 ALA A CA 1
ATOM 2292 C C . ALA A 1 276 ? -18.274 -3.732 16.499 1.00 97.38 276 ALA A C 1
ATOM 2294 O O . ALA A 1 276 ? -18.429 -4.883 16.919 1.00 97.38 276 ALA A O 1
ATOM 2295 N N . VAL A 1 277 ? -17.075 -3.277 16.123 1.00 97.94 277 VAL A N 1
ATOM 2296 C CA . VAL A 1 277 ? -15.853 -4.086 16.223 1.00 97.94 277 VAL A CA 1
ATOM 2297 C C . VAL A 1 277 ? -15.437 -4.300 17.676 1.00 97.94 277 VAL A C 1
ATOM 2299 O O . VAL A 1 277 ? -15.146 -5.436 18.053 1.00 97.94 277 VAL A O 1
ATOM 2302 N N . ALA A 1 278 ? -15.493 -3.268 18.520 1.00 97.75 278 ALA A N 1
ATOM 2303 C CA . ALA A 1 278 ? -15.227 -3.407 19.950 1.00 97.75 278 ALA A CA 1
ATOM 2304 C C . ALA A 1 278 ? -16.165 -4.441 20.597 1.00 97.75 278 ALA A C 1
ATOM 2306 O O . ALA A 1 278 ? -15.713 -5.310 21.340 1.00 97.75 278 ALA A O 1
ATOM 2307 N N . LYS A 1 279 ? -17.455 -4.437 20.236 1.00 97.75 279 LYS A N 1
ATOM 2308 C CA . LYS A 1 279 ? -18.428 -5.441 20.693 1.00 97.75 279 LYS A CA 1
ATOM 2309 C C . LYS A 1 279 ? -18.064 -6.865 20.258 1.00 97.75 279 LYS A C 1
ATOM 2311 O O . LYS A 1 279 ? -18.223 -7.791 21.050 1.00 97.75 279 LYS A O 1
ATOM 2316 N N . LYS A 1 280 ? -17.558 -7.060 19.033 1.00 98.00 280 LYS A N 1
ATOM 2317 C CA . LYS A 1 280 ? -17.074 -8.377 18.570 1.00 98.00 280 LYS A CA 1
ATOM 2318 C C . LYS A 1 280 ? -15.882 -8.870 19.391 1.00 98.00 280 LYS A C 1
ATOM 2320 O O . LYS A 1 280 ? -15.840 -10.046 19.737 1.00 98.00 280 LYS A O 1
ATOM 2325 N N . ILE A 1 281 ? -14.945 -7.978 19.720 1.00 97.56 281 ILE A N 1
ATOM 2326 C CA . ILE A 1 281 ? -13.788 -8.296 20.572 1.00 97.56 281 ILE A CA 1
ATOM 2327 C C . ILE A 1 281 ? -14.260 -8.674 21.978 1.00 97.56 281 ILE A C 1
ATOM 2329 O O . ILE A 1 281 ? -13.851 -9.704 22.507 1.00 97.56 281 ILE A O 1
ATOM 2333 N N . LEU A 1 282 ? -15.174 -7.886 22.554 1.00 96.69 282 LEU A N 1
ATOM 2334 C CA . LEU A 1 282 ? -15.763 -8.152 23.870 1.00 96.69 282 LEU A CA 1
ATOM 2335 C C . LEU A 1 282 ? -16.500 -9.500 23.924 1.00 96.69 282 LEU A C 1
ATOM 2337 O O . LEU A 1 282 ? -16.473 -10.180 24.945 1.00 96.69 282 LEU A O 1
ATOM 2341 N N . GLY A 1 283 ? -17.103 -9.925 22.812 1.00 96.62 283 GLY A N 1
ATOM 2342 C CA . GLY A 1 283 ? -17.731 -11.242 22.682 1.00 96.62 283 GLY A CA 1
ATOM 2343 C C . GLY A 1 283 ? -16.757 -12.427 22.689 1.00 96.62 283 GLY A C 1
ATOM 2344 O O . GLY A 1 283 ? -17.209 -13.559 22.817 1.00 96.62 283 GLY A O 1
ATOM 2345 N N . ARG A 1 284 ? -15.444 -12.187 22.562 1.00 96.06 284 ARG A N 1
ATOM 2346 C CA . ARG A 1 284 ? -14.380 -13.213 22.559 1.00 96.06 284 ARG A CA 1
ATOM 2347 C C . ARG A 1 284 ? -13.373 -13.026 23.700 1.00 96.06 284 ARG A C 1
ATOM 2349 O O . ARG A 1 284 ? -12.231 -13.494 23.630 1.00 96.06 284 ARG A O 1
ATOM 2356 N N . VAL A 1 285 ? -13.775 -12.319 24.756 1.00 93.44 285 VAL A N 1
ATOM 2357 C CA . VAL A 1 285 ? -12.962 -12.166 25.970 1.00 93.44 285 VAL A CA 1
ATOM 2358 C C . VAL A 1 285 ? -12.705 -13.538 26.586 1.00 93.44 285 VAL A C 1
ATOM 2360 O O . VAL A 1 285 ? -13.610 -14.355 26.712 1.00 93.44 285 VAL A O 1
ATOM 2363 N N . GLY A 1 286 ? -11.452 -13.793 26.959 1.00 90.44 286 GLY A N 1
ATOM 2364 C CA . GLY A 1 286 ? -10.991 -15.094 27.451 1.00 90.44 286 GLY A CA 1
ATOM 2365 C C . GLY A 1 286 ? -10.364 -15.976 26.368 1.00 90.44 286 GLY A C 1
ATOM 2366 O O . GLY A 1 286 ? -9.472 -16.760 26.682 1.00 90.44 286 GLY A O 1
ATOM 2367 N N . GLU A 1 287 ? -10.739 -15.796 25.098 1.00 94.69 287 GLU A N 1
ATOM 2368 C CA . GLU A 1 287 ? -10.092 -16.460 23.958 1.00 94.69 287 GLU A CA 1
ATOM 2369 C C . GLU A 1 287 ? -8.974 -15.591 23.376 1.00 94.69 287 GLU A C 1
ATOM 2371 O O . GLU A 1 287 ? -7.832 -16.035 23.222 1.00 94.69 287 GLU A O 1
ATOM 2376 N N . VAL A 1 288 ? -9.298 -14.331 23.070 1.00 96.50 288 VAL A N 1
ATOM 2377 C CA . VAL A 1 288 ? -8.384 -13.392 22.414 1.00 96.50 288 VAL A CA 1
ATOM 2378 C C . VAL A 1 288 ? -7.302 -12.938 23.388 1.00 96.50 288 VAL A C 1
ATOM 2380 O O . VAL A 1 288 ? -7.580 -12.437 24.475 1.00 96.50 288 VAL A O 1
ATOM 2383 N N . ARG A 1 289 ? -6.046 -13.091 22.964 1.00 96.31 289 ARG A N 1
ATOM 2384 C CA . ARG A 1 289 ? -4.847 -12.648 23.687 1.00 96.31 289 ARG A CA 1
ATOM 2385 C C . ARG A 1 289 ? -4.052 -11.590 22.929 1.00 96.31 289 ARG A C 1
ATOM 2387 O O . ARG A 1 289 ? -3.299 -10.851 23.558 1.00 96.31 289 ARG A O 1
ATOM 2394 N N . ILE A 1 290 ? -4.236 -11.505 21.610 1.00 96.75 290 ILE A N 1
ATOM 2395 C CA . ILE A 1 290 ? -3.636 -10.483 20.750 1.00 96.75 290 ILE A CA 1
ATOM 2396 C C . ILE A 1 290 ? -4.713 -9.838 19.881 1.00 96.75 290 ILE A C 1
ATOM 2398 O O . ILE A 1 290 ? -5.441 -10.533 19.171 1.00 96.75 290 ILE A O 1
ATOM 2402 N N . ILE A 1 291 ? -4.761 -8.509 19.887 1.00 97.62 291 ILE A N 1
ATOM 2403 C CA . ILE A 1 291 ? -5.494 -7.709 18.907 1.00 97.62 291 ILE A CA 1
ATOM 2404 C C . ILE A 1 291 ? -4.477 -7.137 17.924 1.00 97.62 291 ILE A C 1
ATOM 2406 O O . ILE A 1 291 ? -3.522 -6.477 18.328 1.00 97.62 291 ILE A O 1
ATOM 2410 N N . ILE A 1 292 ? -4.681 -7.396 16.638 1.00 96.88 292 ILE A N 1
ATOM 2411 C CA . ILE A 1 292 ? -3.836 -6.916 15.549 1.00 96.88 292 ILE A CA 1
ATOM 2412 C C . ILE A 1 292 ? -4.639 -5.910 14.741 1.00 96.88 292 ILE A C 1
ATOM 2414 O O . ILE A 1 292 ? -5.690 -6.245 14.198 1.00 96.88 292 ILE A O 1
ATOM 2418 N N . ILE A 1 293 ? -4.128 -4.695 14.631 1.00 96.19 293 ILE A N 1
ATOM 2419 C CA . ILE A 1 293 ? -4.696 -3.640 13.806 1.00 96.19 293 ILE A CA 1
ATOM 2420 C C . ILE A 1 293 ? -3.727 -3.378 12.662 1.00 96.19 293 ILE A C 1
ATOM 2422 O O . ILE A 1 293 ? -2.571 -3.012 12.870 1.00 96.19 293 ILE A O 1
ATOM 2426 N N . ALA A 1 294 ? -4.213 -3.598 11.447 1.00 94.56 294 ALA A N 1
ATOM 2427 C CA . ALA A 1 294 ? -3.452 -3.454 10.223 1.00 94.56 294 ALA A CA 1
ATOM 2428 C C . ALA A 1 294 ? -4.203 -2.584 9.222 1.00 94.56 294 ALA A C 1
ATOM 2430 O O . ALA A 1 294 ? -5.421 -2.428 9.274 1.00 94.56 294 ALA A O 1
ATOM 2431 N N . GLY A 1 295 ? -3.465 -2.001 8.294 1.00 92.50 295 GLY A N 1
ATOM 2432 C CA . GLY A 1 295 ? -4.014 -1.046 7.349 1.00 92.50 295 GLY A CA 1
ATOM 2433 C C . GLY A 1 295 ? -2.892 -0.301 6.644 1.00 92.50 295 GLY A C 1
ATOM 2434 O O . GLY A 1 295 ? -1.829 -0.123 7.244 1.00 92.50 295 GLY A O 1
ATOM 2435 N N . PRO A 1 296 ? -3.104 0.102 5.385 1.00 92.25 296 PRO A N 1
ATOM 2436 C CA . PRO A 1 296 ? -2.079 0.740 4.579 1.00 92.25 296 PRO A CA 1
ATOM 2437 C C . PRO A 1 296 ? -1.707 2.140 5.094 1.00 92.25 296 PRO A C 1
ATOM 2439 O O . PRO A 1 296 ? -2.357 2.704 5.980 1.00 92.25 296 PRO A O 1
ATOM 2442 N N . SER A 1 297 ? -0.657 2.733 4.522 1.00 91.00 297 SER A N 1
ATOM 2443 C CA . SER A 1 297 ? -0.184 4.058 4.940 1.00 91.00 297 SER A CA 1
ATOM 2444 C C . SER A 1 297 ? -1.294 5.105 4.804 1.00 91.00 297 SER A C 1
ATOM 2446 O O . SER A 1 297 ? -1.984 5.159 3.783 1.00 91.00 297 SER A O 1
ATOM 2448 N N . CYS A 1 298 ? -1.473 5.933 5.839 1.00 93.06 298 CYS A N 1
ATOM 2449 C CA . CYS A 1 298 ? -2.520 6.958 5.930 1.00 93.06 298 CYS A CA 1
ATOM 2450 C C . CYS A 1 298 ? -3.971 6.434 5.871 1.00 93.06 298 CYS A C 1
ATOM 2452 O O . CYS A 1 298 ? -4.874 7.186 5.513 1.00 93.06 298 CYS A O 1
ATOM 2454 N N . SER A 1 299 ? -4.231 5.182 6.275 1.00 94.38 299 SER A N 1
ATOM 2455 C CA . 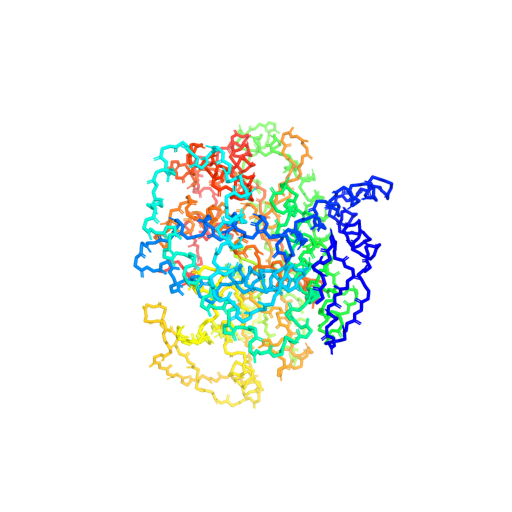SER A 1 299 ? -5.597 4.641 6.393 1.00 94.38 299 SER A CA 1
ATOM 2456 C C . SER A 1 299 ? -6.346 5.022 7.680 1.00 94.38 299 SER A C 1
ATOM 2458 O O . SER A 1 299 ? -7.395 4.451 7.951 1.00 94.38 299 SER A O 1
ATOM 2460 N N . ASN A 1 300 ? -5.812 5.947 8.492 1.00 94.31 300 ASN A N 1
ATOM 2461 C CA . ASN A 1 300 ? -6.283 6.281 9.852 1.00 94.31 300 ASN A CA 1
ATOM 2462 C C . ASN A 1 300 ? -6.142 5.141 10.879 1.00 94.31 300 ASN A C 1
ATOM 2464 O O . ASN A 1 300 ? -6.776 5.164 11.938 1.00 94.31 300 ASN A O 1
ATOM 2468 N N . LYS A 1 301 ? -5.290 4.152 10.588 1.00 93.69 301 LYS A N 1
ATOM 2469 C CA . LYS A 1 301 ? -5.007 3.009 11.460 1.00 93.69 301 LYS A CA 1
ATOM 2470 C C . LYS A 1 301 ? -4.654 3.433 12.889 1.00 93.69 301 LYS A C 1
ATOM 2472 O O . LYS A 1 301 ? -5.357 3.047 13.811 1.00 93.69 301 LYS A O 1
ATOM 2477 N N . THR A 1 302 ? -3.639 4.282 13.062 1.00 90.12 302 THR A N 1
ATOM 2478 C CA . THR A 1 302 ? -3.144 4.671 14.394 1.00 90.12 302 THR A CA 1
ATOM 2479 C C . THR A 1 302 ? -4.200 5.416 15.206 1.00 90.12 302 THR A C 1
ATOM 2481 O O . THR A 1 302 ? -4.412 5.115 16.379 1.00 90.12 302 THR A O 1
ATOM 2484 N N . THR A 1 303 ? -4.928 6.349 14.586 1.00 93.12 303 THR A N 1
ATOM 2485 C CA . THR A 1 303 ? -6.035 7.035 15.265 1.00 93.12 303 THR A CA 1
ATOM 2486 C C . THR A 1 303 ? -7.128 6.055 15.680 1.00 93.12 303 THR A C 1
ATOM 2488 O O . THR A 1 303 ? -7.593 6.079 16.818 1.00 93.12 303 THR A O 1
ATOM 2491 N N . THR A 1 304 ? -7.497 5.131 14.798 1.00 95.06 304 THR A N 1
ATOM 2492 C CA . THR A 1 304 ? -8.510 4.116 15.104 1.00 95.06 304 THR A CA 1
ATOM 2493 C C . THR A 1 304 ? -8.044 3.154 16.200 1.00 95.06 304 THR A C 1
ATOM 2495 O O . THR A 1 304 ? -8.848 2.799 17.059 1.00 95.06 304 THR A O 1
ATOM 2498 N N . THR A 1 305 ? -6.755 2.793 16.243 1.00 94.00 305 THR A N 1
ATOM 2499 C CA . THR A 1 305 ? -6.135 2.022 17.334 1.00 94.00 305 THR A CA 1
ATOM 2500 C C . THR A 1 305 ? -6.373 2.698 18.682 1.00 94.00 305 THR A C 1
ATOM 2502 O O . THR A 1 305 ? -6.816 2.047 19.628 1.00 94.00 305 THR A O 1
ATOM 2505 N N . VAL A 1 306 ? -6.156 4.016 18.769 1.00 93.44 306 VAL A N 1
ATOM 2506 C CA . VAL A 1 306 ? -6.404 4.786 19.998 1.00 93.44 306 VAL A CA 1
ATOM 2507 C C . VAL A 1 306 ? -7.892 4.790 20.366 1.00 93.44 306 VAL A C 1
ATOM 2509 O O . VAL A 1 306 ? -8.236 4.628 21.538 1.00 93.44 306 VAL A O 1
ATOM 2512 N N . ILE A 1 307 ? -8.788 4.956 19.390 1.00 94.75 307 ILE A N 1
ATOM 2513 C CA . ILE A 1 307 ? -10.240 5.018 19.631 1.00 94.75 307 ILE A CA 1
ATOM 2514 C C . ILE A 1 307 ? -10.783 3.659 20.094 1.00 94.75 307 ILE A C 1
ATOM 2516 O O . ILE A 1 307 ? -11.473 3.603 21.113 1.00 94.75 307 ILE A O 1
ATOM 2520 N N . ILE A 1 308 ? -10.437 2.570 19.400 1.00 95.19 308 ILE A N 1
ATOM 2521 C CA . ILE A 1 308 ? -10.789 1.199 19.805 1.00 95.19 308 ILE A CA 1
ATOM 2522 C C . ILE A 1 308 ? -10.201 0.896 21.179 1.00 95.19 308 ILE A C 1
ATOM 2524 O O . ILE A 1 308 ? -10.905 0.380 22.045 1.00 95.19 308 ILE A O 1
ATOM 2528 N N . GLY A 1 309 ? -8.935 1.256 21.406 1.00 94.19 309 GLY A N 1
ATOM 2529 C CA . GLY A 1 309 ? -8.272 1.031 22.683 1.00 94.19 309 GLY A CA 1
ATOM 2530 C C . GLY A 1 309 ? -9.008 1.701 23.841 1.00 94.19 309 GLY A C 1
ATOM 2531 O O . GLY A 1 309 ? -9.276 1.059 24.852 1.00 94.19 309 GLY A O 1
ATOM 2532 N N . LYS A 1 310 ? -9.436 2.958 23.667 1.00 93.31 310 LYS A N 1
ATOM 2533 C CA . LYS A 1 310 ? -10.272 3.659 24.653 1.00 93.31 310 LYS A CA 1
ATOM 2534 C C . LYS A 1 310 ? -11.618 2.963 24.877 1.00 93.31 310 LYS A C 1
ATOM 2536 O O . LYS A 1 310 ? -12.010 2.810 26.030 1.00 93.31 310 LYS A O 1
ATOM 2541 N N . ALA A 1 311 ? -12.302 2.532 23.816 1.00 94.38 311 ALA A N 1
ATOM 2542 C CA . ALA A 1 311 ? -13.593 1.848 23.925 1.00 94.38 311 ALA A CA 1
ATOM 2543 C C . ALA A 1 311 ? -13.483 0.514 24.689 1.00 94.38 311 ALA A C 1
ATOM 2545 O O . ALA A 1 311 ? -14.292 0.232 25.571 1.00 94.38 311 ALA A O 1
ATOM 2546 N N . LEU A 1 312 ? -12.448 -0.283 24.405 1.00 95.69 312 LEU A N 1
ATOM 2547 C CA . LEU A 1 312 ? -12.186 -1.545 25.103 1.00 95.69 312 LEU A CA 1
ATOM 2548 C C . LEU A 1 312 ? -11.787 -1.313 26.568 1.00 95.69 312 LEU A C 1
ATOM 2550 O O . LEU A 1 312 ? -12.300 -1.999 27.451 1.00 95.69 312 LEU A O 1
ATOM 2554 N N . SER A 1 313 ? -10.949 -0.309 26.845 1.00 94.00 313 SER A N 1
ATOM 2555 C CA . SER A 1 313 ? -10.579 0.064 28.216 1.00 94.00 313 SER A CA 1
ATOM 2556 C C . SER A 1 313 ? -11.774 0.534 29.043 1.00 94.00 313 SER A C 1
ATOM 2558 O O . SER A 1 313 ? -11.902 0.160 30.207 1.00 94.00 313 SER A O 1
ATOM 2560 N N . GLN A 1 314 ? -12.693 1.300 28.449 1.00 94.12 314 GLN A N 1
ATOM 2561 C CA . GLN A 1 314 ? -13.949 1.694 29.100 1.00 94.12 314 GLN A CA 1
ATOM 2562 C C . GLN A 1 314 ? -14.847 0.492 29.421 1.00 94.12 314 GLN A C 1
ATOM 2564 O O . GLN A 1 314 ? -15.588 0.528 30.400 1.00 94.12 314 GLN A O 1
ATOM 2569 N N . ALA A 1 315 ? -14.749 -0.583 28.637 1.00 93.25 315 ALA A N 1
ATOM 2570 C CA . ALA A 1 315 ? -15.425 -1.852 28.887 1.00 93.25 315 ALA A CA 1
ATOM 2571 C C . ALA A 1 315 ? -14.655 -2.790 29.846 1.00 93.25 315 ALA A C 1
ATOM 2573 O O . ALA A 1 315 ? -15.070 -3.929 30.046 1.00 93.25 315 ALA A O 1
ATOM 2574 N N . GLY A 1 316 ? -13.554 -2.328 30.453 1.00 93.00 316 GLY A N 1
ATOM 2575 C CA . GLY A 1 316 ? -12.805 -3.058 31.481 1.00 93.00 316 GLY A CA 1
ATOM 2576 C C . GLY A 1 316 ? -11.662 -3.939 30.968 1.00 93.00 316 GLY A C 1
ATOM 2577 O O . GLY A 1 316 ? -11.043 -4.639 31.769 1.00 93.00 316 GLY A O 1
ATOM 2578 N N . LEU A 1 317 ? -11.349 -3.913 29.669 1.00 95.12 317 LEU A N 1
ATOM 2579 C CA . LEU A 1 317 ? -10.184 -4.617 29.126 1.00 95.12 317 LEU A CA 1
ATOM 2580 C C . LEU A 1 317 ? -8.897 -3.826 29.354 1.00 95.12 317 LEU A C 1
ATOM 2582 O O . LEU A 1 317 ? -8.848 -2.623 29.116 1.00 95.12 317 LEU A O 1
ATOM 2586 N N . LYS A 1 318 ? -7.819 -4.507 29.743 1.00 95.31 318 LYS A N 1
ATOM 2587 C CA . LYS A 1 318 ? -6.489 -3.896 29.813 1.00 95.31 318 LYS A CA 1
ATOM 2588 C C . LYS A 1 318 ? -5.714 -4.236 28.552 1.00 95.31 318 LYS A C 1
ATOM 2590 O O . LYS A 1 318 ? -5.536 -5.406 28.222 1.00 95.31 318 LYS A O 1
ATOM 2595 N N . LEU A 1 319 ? -5.271 -3.212 27.832 1.00 95.44 319 LEU A N 1
ATOM 2596 C CA . LEU A 1 319 ? -4.490 -3.370 26.611 1.00 95.44 319 LEU A CA 1
ATOM 2597 C C . LEU A 1 319 ? -3.050 -2.953 26.863 1.00 95.44 319 LEU A C 1
ATOM 2599 O O . LEU A 1 319 ? -2.805 -1.882 27.418 1.00 95.44 319 LEU A O 1
ATOM 2603 N N . LYS A 1 320 ? -2.106 -3.762 26.387 1.00 95.19 320 LYS A N 1
ATOM 2604 C CA . LYS A 1 320 ? -0.686 -3.423 26.406 1.00 95.19 320 LYS A CA 1
ATOM 2605 C C . LYS A 1 320 ? -0.149 -3.370 24.989 1.00 95.19 320 LYS A C 1
ATOM 2607 O O . LYS A 1 320 ? -0.149 -4.375 24.282 1.00 95.19 320 LYS A O 1
ATOM 2612 N N . GLN A 1 321 ? 0.280 -2.187 24.561 1.00 92.75 321 GLN A N 1
ATOM 2613 C CA . GLN A 1 321 ? 0.740 -1.979 23.194 1.00 92.75 321 GLN A CA 1
ATOM 2614 C C . GLN A 1 321 ? 2.160 -2.514 22.997 1.00 92.75 321 GLN A C 1
ATOM 2616 O O . GLN A 1 321 ? 3.078 -2.179 23.748 1.00 92.75 321 GLN A O 1
ATOM 2621 N N . LEU A 1 322 ? 2.343 -3.304 21.942 1.00 93.00 322 LEU A N 1
ATOM 2622 C CA . LEU A 1 322 ? 3.645 -3.682 21.417 1.00 93.00 322 LEU A CA 1
ATOM 2623 C C . LEU A 1 322 ? 3.900 -2.890 20.135 1.00 93.00 322 LEU A C 1
ATOM 2625 O O . LEU A 1 322 ? 3.222 -3.091 19.129 1.00 93.00 322 LEU A O 1
ATOM 2629 N N . ASN A 1 323 ? 4.878 -1.988 20.180 1.00 89.62 323 ASN A N 1
ATOM 2630 C CA . ASN A 1 323 ? 5.353 -1.308 18.982 1.00 89.62 323 ASN A CA 1
ATOM 2631 C C . ASN A 1 323 ? 6.202 -2.286 18.157 1.00 89.62 323 ASN A C 1
ATOM 2633 O O . ASN A 1 323 ? 7.242 -2.739 18.635 1.00 89.62 323 ASN A O 1
ATOM 2637 N N . VAL A 1 324 ? 5.732 -2.646 16.962 1.00 91.50 324 VAL A N 1
ATOM 2638 C CA . VAL A 1 324 ? 6.415 -3.607 16.078 1.00 91.50 324 VAL A CA 1
ATOM 2639 C C . VAL A 1 324 ? 7.615 -2.977 15.383 1.00 91.50 324 VAL A C 1
ATOM 2641 O O . VAL A 1 324 ? 8.566 -3.685 15.074 1.00 91.50 324 VAL A O 1
ATOM 2644 N N . ASP A 1 325 ? 7.629 -1.659 15.221 1.00 88.88 325 ASP A N 1
ATOM 2645 C CA . ASP A 1 325 ? 8.745 -0.951 14.597 1.00 88.88 325 ASP A CA 1
ATOM 2646 C C . ASP A 1 325 ? 10.046 -1.087 15.410 1.00 88.88 325 ASP A C 1
ATOM 2648 O O . ASP A 1 325 ? 11.143 -1.052 14.860 1.00 88.88 325 ASP A O 1
ATOM 2652 N N . ASP A 1 326 ? 9.945 -1.354 16.718 1.00 91.62 326 ASP A N 1
ATOM 2653 C CA . ASP A 1 326 ? 11.102 -1.682 17.558 1.00 91.62 326 ASP A CA 1
ATOM 2654 C C . ASP A 1 326 ? 11.823 -2.977 17.119 1.00 91.62 326 ASP A C 1
ATOM 2656 O O . ASP A 1 326 ? 12.968 -3.220 17.501 1.00 91.62 326 ASP A O 1
ATOM 2660 N N . TYR A 1 327 ? 11.161 -3.805 16.306 1.00 94.62 327 TYR A N 1
ATOM 2661 C CA . TYR A 1 327 ? 11.678 -5.053 15.748 1.00 94.62 327 TYR A CA 1
ATOM 2662 C C . TYR A 1 327 ? 12.217 -4.889 14.323 1.00 94.62 327 TYR A C 1
ATOM 2664 O O . TYR A 1 327 ? 12.547 -5.897 13.696 1.00 94.62 327 TYR A O 1
ATOM 2672 N N . PHE A 1 328 ? 12.363 -3.671 13.789 1.00 93.00 328 PHE A N 1
ATOM 2673 C CA . PHE A 1 328 ? 13.122 -3.486 12.548 1.00 93.00 328 PHE A CA 1
ATOM 2674 C C . PHE A 1 328 ?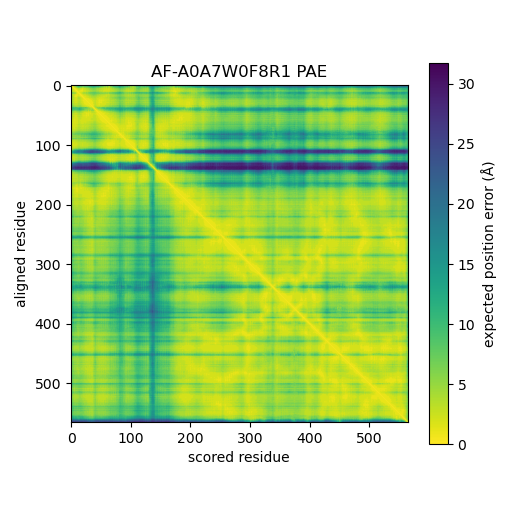 14.535 -4.053 12.692 1.00 93.00 328 PHE A C 1
ATOM 2676 O O . PHE A 1 328 ? 15.133 -4.009 13.776 1.00 93.00 328 PHE A O 1
ATOM 2683 N N . LYS A 1 329 ? 15.055 -4.654 11.622 1.00 94.00 329 LYS A N 1
ATOM 2684 C CA . LYS A 1 329 ? 16.465 -5.044 11.560 1.00 94.00 329 LYS A CA 1
ATOM 2685 C C . LYS A 1 329 ? 17.338 -3.791 11.507 1.00 94.00 329 LYS A C 1
ATOM 2687 O O . LYS A 1 329 ? 16.878 -2.710 11.132 1.00 94.00 329 LYS A O 1
ATOM 2692 N N . ASN A 1 330 ? 18.598 -3.932 11.903 1.00 92.94 330 ASN A N 1
ATOM 2693 C CA . ASN A 1 330 ? 19.560 -2.848 11.746 1.00 92.94 330 ASN A CA 1
ATOM 2694 C C . ASN A 1 330 ? 19.743 -2.508 10.258 1.00 92.94 330 ASN A C 1
ATOM 2696 O O . ASN A 1 330 ? 19.507 -3.360 9.401 1.00 92.94 330 ASN A O 1
ATOM 2700 N N . LEU A 1 331 ? 20.160 -1.276 9.950 1.00 87.00 331 LEU A N 1
ATOM 2701 C CA . LEU A 1 331 ? 20.297 -0.792 8.569 1.00 87.00 331 LEU A CA 1
ATOM 2702 C C . LEU A 1 331 ? 21.129 -1.718 7.675 1.00 87.00 331 LEU A C 1
ATOM 2704 O O . LEU A 1 331 ? 20.762 -1.933 6.525 1.00 87.00 331 LEU A O 1
ATOM 2708 N N . GLU A 1 332 ? 22.215 -2.291 8.188 1.00 88.50 332 GLU A N 1
ATOM 2709 C CA . GLU A 1 332 ? 23.078 -3.227 7.463 1.00 88.50 332 GLU A CA 1
ATOM 2710 C C . GLU A 1 332 ? 22.343 -4.480 6.960 1.00 88.50 332 GLU A C 1
ATOM 2712 O O . GLU A 1 332 ? 22.700 -5.016 5.911 1.00 88.50 332 GLU A O 1
ATOM 2717 N N . ASP A 1 333 ? 21.288 -4.889 7.664 1.00 90.19 333 ASP A N 1
ATOM 2718 C CA . ASP A 1 333 ? 20.490 -6.082 7.388 1.00 90.19 333 ASP A CA 1
ATOM 2719 C C . ASP A 1 333 ? 19.148 -5.754 6.715 1.00 90.19 333 ASP A C 1
ATOM 2721 O O . ASP A 1 333 ? 18.334 -6.659 6.476 1.00 90.19 333 ASP A O 1
ATOM 2725 N N . GLN A 1 334 ? 18.884 -4.472 6.429 1.00 87.06 334 GLN A N 1
ATOM 2726 C CA . GLN A 1 334 ? 17.621 -4.068 5.828 1.00 87.06 334 GLN A CA 1
ATOM 2727 C C . GLN A 1 334 ? 17.526 -4.423 4.348 1.00 87.06 334 GLN A C 1
ATOM 2729 O O . GLN A 1 334 ? 18.505 -4.289 3.603 1.00 87.06 334 GLN A O 1
ATOM 2734 N N . PRO A 1 335 ? 16.330 -4.847 3.887 1.00 83.94 335 PRO A N 1
ATOM 2735 C CA . PRO A 1 335 ? 16.104 -5.058 2.473 1.00 83.94 335 PRO A CA 1
ATOM 2736 C C . PRO A 1 335 ? 16.294 -3.734 1.735 1.00 83.94 335 PRO A C 1
ATOM 2738 O O . PRO A 1 335 ? 15.943 -2.661 2.233 1.00 83.94 335 PRO A O 1
ATOM 2741 N N . LYS A 1 336 ? 16.859 -3.831 0.535 1.00 75.62 336 LYS A N 1
ATOM 2742 C CA . LYS A 1 336 ? 17.032 -2.700 -0.368 1.00 75.62 336 LYS A CA 1
ATOM 2743 C C . LYS A 1 336 ? 16.145 -2.873 -1.587 1.00 75.62 336 LYS A C 1
ATOM 2745 O O . LYS A 1 336 ? 15.931 -3.998 -2.047 1.00 75.62 336 LYS A O 1
ATOM 2750 N N . ASP A 1 337 ? 15.633 -1.767 -2.097 1.00 68.19 337 ASP A N 1
ATOM 2751 C CA . ASP A 1 337 ? 14.877 -1.735 -3.334 1.00 68.19 337 ASP A CA 1
ATOM 2752 C C . ASP A 1 337 ? 15.799 -1.826 -4.566 1.00 68.19 337 ASP A C 1
ATOM 2754 O O . ASP A 1 337 ? 17.012 -2.035 -4.475 1.00 68.19 337 ASP A O 1
ATOM 2758 N N . GLU A 1 338 ? 15.214 -1.699 -5.756 1.00 55.94 338 GLU A N 1
ATOM 2759 C CA . GLU A 1 338 ? 15.941 -1.812 -7.026 1.00 55.94 338 GLU A CA 1
ATOM 2760 C C . GLU A 1 338 ? 16.929 -0.660 -7.297 1.00 55.94 338 GLU A C 1
ATOM 2762 O O . GLU A 1 338 ? 17.752 -0.768 -8.208 1.00 55.94 338 GLU A O 1
ATOM 2767 N N . PHE A 1 339 ? 16.878 0.411 -6.501 1.00 52.12 339 PHE A N 1
ATOM 2768 C CA . PHE A 1 339 ? 17.781 1.561 -6.561 1.00 52.12 339 PHE A CA 1
ATOM 2769 C C . PHE A 1 339 ? 18.845 1.529 -5.459 1.00 52.12 339 PHE A C 1
ATOM 2771 O O . PHE A 1 339 ? 19.791 2.317 -5.498 1.00 52.12 339 PHE A O 1
ATOM 2778 N N . GLY A 1 340 ? 18.747 0.570 -4.534 1.00 62.34 340 GLY A N 1
ATOM 2779 C CA . GLY A 1 340 ? 19.661 0.418 -3.408 1.00 62.34 340 GLY A CA 1
ATOM 2780 C C . GLY A 1 340 ? 19.231 1.178 -2.152 1.00 62.34 340 GLY A C 1
ATOM 2781 O O . GLY A 1 340 ? 20.010 1.200 -1.194 1.00 62.34 340 GLY A O 1
ATOM 2782 N N . ASP A 1 341 ? 18.024 1.752 -2.137 1.00 65.62 341 ASP A N 1
ATOM 2783 C CA . ASP A 1 341 ? 17.444 2.431 -0.976 1.00 65.62 341 ASP A CA 1
ATOM 2784 C C . ASP A 1 341 ? 16.778 1.423 -0.032 1.00 65.62 341 ASP A C 1
ATOM 2786 O O . ASP A 1 341 ? 16.313 0.370 -0.458 1.00 65.62 341 ASP A O 1
ATOM 2790 N N . TYR A 1 342 ? 16.732 1.719 1.269 1.00 77.12 342 TYR A N 1
ATOM 2791 C CA . TYR A 1 342 ? 16.136 0.819 2.262 1.00 77.12 342 TYR A CA 1
ATOM 2792 C C . TYR A 1 342 ? 14.609 0.732 2.118 1.00 77.12 342 TYR A C 1
ATOM 2794 O O . TYR A 1 342 ? 13.912 1.745 2.181 1.00 77.12 342 TYR A O 1
ATOM 2802 N N . ASP A 1 343 ? 14.083 -0.488 1.995 1.00 79.44 343 ASP A N 1
ATOM 2803 C CA . ASP A 1 343 ? 12.654 -0.759 1.815 1.00 79.44 343 ASP A CA 1
ATOM 2804 C C . ASP A 1 343 ? 11.999 -1.195 3.137 1.00 79.44 343 ASP A C 1
ATOM 2806 O O . ASP A 1 343 ? 11.822 -2.380 3.429 1.00 79.44 343 ASP A O 1
ATOM 2810 N N . PHE A 1 344 ? 11.628 -0.214 3.962 1.00 78.00 344 PHE A N 1
ATOM 2811 C CA . PHE A 1 344 ? 10.930 -0.451 5.234 1.00 78.00 344 PHE A CA 1
ATOM 2812 C C . PHE A 1 344 ? 9.470 -0.913 5.062 1.00 78.00 344 PHE A C 1
ATOM 2814 O O . PHE A 1 344 ? 8.818 -1.242 6.052 1.00 78.00 344 PHE A O 1
ATOM 2821 N N . GLU A 1 345 ? 8.945 -0.940 3.832 1.00 79.31 345 GLU A N 1
ATOM 2822 C CA . GLU A 1 345 ? 7.558 -1.313 3.517 1.00 79.31 345 GLU A CA 1
ATOM 2823 C C . GLU A 1 345 ? 7.415 -2.820 3.213 1.00 79.31 345 GLU A C 1
ATOM 2825 O O . GLU A 1 345 ? 6.345 -3.280 2.798 1.00 79.31 345 GLU A O 1
ATOM 2830 N N . MET A 1 346 ? 8.489 -3.601 3.379 1.00 84.94 346 MET A N 1
ATOM 2831 C CA . MET A 1 346 ? 8.483 -5.060 3.254 1.00 84.94 346 MET A CA 1
ATOM 2832 C C . MET A 1 346 ? 8.431 -5.723 4.637 1.00 84.94 346 MET A C 1
ATOM 2834 O O . MET A 1 346 ? 9.174 -5.323 5.534 1.00 84.94 346 MET A O 1
ATOM 2838 N N . PRO A 1 347 ? 7.650 -6.802 4.836 1.00 88.38 347 PRO A N 1
ATOM 2839 C CA . PRO A 1 347 ? 7.668 -7.545 6.097 1.00 88.38 347 PRO A CA 1
ATOM 2840 C C . PRO A 1 347 ? 9.058 -8.055 6.497 1.00 88.38 347 PRO A C 1
ATOM 2842 O O . PRO A 1 347 ? 9.343 -8.197 7.681 1.00 88.38 347 PRO A O 1
ATOM 2845 N N . GLU A 1 348 ? 9.925 -8.327 5.522 1.00 88.81 348 GLU A N 1
ATOM 2846 C CA . GLU A 1 348 ? 11.309 -8.763 5.709 1.00 88.81 348 GLU A CA 1
ATOM 2847 C C . GLU A 1 348 ? 12.191 -7.716 6.403 1.00 88.81 348 GLU A C 1
ATOM 2849 O O . GLU A 1 348 ? 13.256 -8.079 6.913 1.00 88.81 348 GLU A O 1
ATOM 2854 N N . ALA A 1 349 ? 11.747 -6.456 6.447 1.00 90.19 349 ALA A N 1
ATOM 2855 C CA . ALA A 1 349 ? 12.387 -5.397 7.214 1.00 90.19 349 ALA A CA 1
ATOM 2856 C C . ALA A 1 349 ? 12.277 -5.633 8.733 1.00 90.19 349 ALA A C 1
ATOM 2858 O O . ALA A 1 349 ? 13.077 -5.126 9.520 1.00 90.19 349 ALA A O 1
ATOM 2859 N N . ILE A 1 350 ? 11.280 -6.413 9.158 1.00 93.06 350 ILE A N 1
ATOM 2860 C CA . ILE A 1 350 ? 11.050 -6.784 10.550 1.00 93.06 350 ILE A CA 1
ATOM 2861 C C . ILE A 1 350 ? 11.790 -8.093 10.840 1.00 93.06 350 ILE A C 1
ATOM 2863 O O . ILE A 1 350 ? 11.801 -9.035 10.043 1.00 93.06 350 ILE A O 1
ATOM 2867 N N . ASP A 1 351 ? 12.386 -8.185 12.020 1.00 95.19 351 ASP A N 1
ATOM 2868 C CA . ASP A 1 351 ? 12.880 -9.437 12.583 1.00 95.19 351 ASP A CA 1
ATOM 2869 C C . ASP A 1 351 ? 11.705 -10.267 13.098 1.00 95.19 351 ASP A C 1
ATOM 2871 O O . ASP A 1 351 ? 11.322 -10.254 14.272 1.00 95.19 351 ASP A O 1
ATOM 2875 N N . ILE A 1 352 ? 11.073 -10.934 12.136 1.00 95.25 352 ILE A N 1
ATOM 2876 C CA . ILE A 1 352 ? 9.893 -11.766 12.337 1.00 95.25 352 ILE A CA 1
ATOM 2877 C C . ILE A 1 352 ? 10.188 -12.894 13.328 1.00 95.25 352 ILE A C 1
ATOM 2879 O O . ILE A 1 352 ? 9.302 -13.259 14.100 1.00 95.25 352 ILE A O 1
ATOM 2883 N N . ASP A 1 353 ? 11.402 -13.440 13.330 1.00 96.12 353 ASP A N 1
ATOM 2884 C CA . ASP A 1 353 ? 11.758 -14.561 14.198 1.00 96.12 353 ASP A CA 1
ATOM 2885 C C . ASP A 1 353 ? 11.808 -14.111 15.665 1.00 96.12 353 ASP A C 1
ATOM 2887 O O . ASP A 1 353 ? 11.119 -14.709 16.501 1.00 96.12 353 ASP A O 1
ATOM 2891 N N . LEU A 1 354 ? 12.484 -12.990 15.960 1.00 96.50 354 LEU A N 1
ATOM 2892 C CA . LEU A 1 354 ? 12.483 -12.387 17.298 1.00 96.50 354 LEU A CA 1
ATOM 2893 C C . LEU A 1 354 ? 11.074 -11.970 17.740 1.00 96.50 354 LEU A C 1
ATOM 2895 O O . LEU A 1 354 ? 10.683 -12.193 18.887 1.00 96.50 354 LEU A O 1
ATOM 2899 N N . LEU A 1 355 ? 10.278 -11.386 16.839 1.00 96.69 355 LEU A N 1
ATOM 2900 C CA . LEU A 1 355 ? 8.900 -11.006 17.152 1.00 96.69 355 LEU A CA 1
ATOM 2901 C C . LEU A 1 355 ? 8.048 -12.228 17.519 1.00 96.69 355 LEU A C 1
ATOM 2903 O O . LEU A 1 355 ? 7.307 -12.188 18.500 1.00 96.69 355 LEU A O 1
ATOM 2907 N N . ASN A 1 356 ? 8.162 -13.330 16.774 1.00 96.94 356 ASN A N 1
ATOM 2908 C CA . ASN A 1 356 ? 7.425 -14.558 17.066 1.00 96.94 356 ASN A CA 1
ATOM 2909 C C . ASN A 1 356 ? 7.853 -15.194 18.387 1.00 96.94 356 ASN A C 1
ATOM 2911 O O . ASN A 1 356 ? 6.993 -15.703 19.115 1.00 96.94 356 ASN A O 1
ATOM 2915 N N . GLU A 1 357 ? 9.149 -15.190 18.693 1.00 97.38 357 GLU A N 1
ATOM 2916 C CA . GLU A 1 357 ? 9.660 -15.629 19.989 1.00 97.38 357 GLU A CA 1
ATOM 2917 C C . GLU A 1 357 ? 9.050 -14.809 21.124 1.00 97.38 357 GLU A C 1
ATOM 2919 O O . GLU A 1 357 ? 8.414 -15.373 22.018 1.00 97.38 357 GLU A O 1
ATOM 2924 N N . ASN A 1 358 ? 9.121 -13.486 21.012 1.00 97.44 358 ASN A N 1
ATOM 2925 C CA . ASN A 1 358 ? 8.593 -12.577 22.015 1.00 97.44 358 ASN A CA 1
ATOM 2926 C C . ASN A 1 358 ? 7.070 -12.689 22.164 1.00 97.44 358 ASN A C 1
ATOM 2928 O O . ASN A 1 358 ? 6.565 -12.741 23.284 1.00 97.44 358 ASN A O 1
ATOM 2932 N N . CYS A 1 359 ? 6.314 -12.803 21.069 1.00 96.56 359 CYS A N 1
ATOM 2933 C CA . CYS A 1 359 ? 4.872 -13.046 21.132 1.00 96.56 359 CYS A CA 1
ATOM 2934 C C . CYS A 1 359 ? 4.548 -14.360 21.854 1.00 96.56 359 CYS A C 1
ATOM 2936 O O . CYS A 1 359 ? 3.662 -14.382 22.707 1.00 96.56 359 CYS A O 1
ATOM 2938 N N . ARG A 1 360 ? 5.266 -15.448 21.554 1.00 96.75 360 ARG A N 1
ATOM 2939 C CA . ARG A 1 360 ? 5.060 -16.750 22.207 1.00 96.75 360 ARG A CA 1
ATOM 2940 C C . ARG A 1 360 ? 5.316 -16.665 23.708 1.00 96.75 360 ARG A C 1
ATOM 2942 O O . ARG A 1 360 ? 4.506 -17.161 24.490 1.00 96.75 360 ARG A O 1
ATOM 2949 N N . ASP A 1 361 ? 6.412 -16.032 24.106 1.00 97.31 361 ASP A N 1
ATOM 2950 C CA . ASP A 1 361 ? 6.789 -15.909 25.511 1.00 97.31 361 ASP A CA 1
ATOM 2951 C C . ASP A 1 361 ? 5.843 -14.986 26.288 1.00 97.31 361 ASP A C 1
ATOM 2953 O O . ASP A 1 361 ? 5.426 -15.341 27.394 1.00 97.31 361 ASP A O 1
ATOM 2957 N N . LEU A 1 362 ? 5.399 -13.880 25.683 1.00 97.06 362 LEU A N 1
ATOM 2958 C CA . LEU A 1 362 ? 4.396 -12.989 26.273 1.00 97.06 362 LEU A CA 1
ATOM 2959 C C . LEU A 1 362 ? 3.053 -13.685 26.485 1.00 97.06 362 LEU A C 1
ATOM 2961 O O . LEU A 1 362 ? 2.479 -13.592 27.569 1.00 97.06 362 LEU A O 1
ATOM 2965 N N . ILE A 1 363 ? 2.557 -14.420 25.485 1.00 94.62 363 ILE A N 1
ATOM 2966 C CA . ILE A 1 363 ? 1.314 -15.190 25.635 1.00 94.62 363 ILE A CA 1
ATOM 2967 C C . ILE A 1 363 ? 1.482 -16.332 26.650 1.00 94.62 363 ILE A C 1
ATOM 2969 O O . ILE A 1 363 ? 0.539 -16.650 27.374 1.00 94.62 363 ILE A O 1
ATOM 2973 N N . GLY A 1 364 ? 2.691 -16.888 26.773 1.00 94.38 364 GLY A N 1
ATOM 2974 C CA . GLY A 1 364 ? 3.071 -17.840 27.818 1.00 94.38 364 GLY A CA 1
ATOM 2975 C C . GLY A 1 364 ? 3.240 -17.238 29.222 1.00 94.38 364 GLY A C 1
ATOM 2976 O O . GLY A 1 364 ? 3.522 -17.981 30.160 1.00 94.38 364 GLY A O 1
ATOM 2977 N N . GLY A 1 365 ? 3.076 -15.919 29.393 1.00 95.06 365 GLY A N 1
ATOM 2978 C CA . GLY A 1 365 ? 3.171 -15.223 30.682 1.00 95.06 365 GLY A CA 1
ATOM 2979 C C . GLY A 1 365 ? 4.598 -14.930 31.160 1.00 95.06 365 GLY A C 1
ATOM 2980 O O . GLY A 1 365 ? 4.788 -14.586 32.336 1.00 95.06 365 GLY A O 1
ATOM 2981 N N . LYS A 1 366 ? 5.594 -15.070 30.277 1.00 96.94 366 LYS A N 1
ATOM 2982 C CA . LYS A 1 366 ? 6.997 -14.739 30.546 1.00 96.94 366 LYS A CA 1
ATOM 2983 C C . LYS A 1 366 ? 7.284 -13.262 30.260 1.00 96.94 366 LYS A C 1
ATOM 2985 O O . LYS A 1 366 ? 6.555 -12.593 29.529 1.00 96.94 366 LYS A O 1
ATOM 2990 N N . SER A 1 367 ? 8.363 -12.773 30.861 1.00 96.69 367 SER A N 1
ATOM 2991 C CA . SER A 1 367 ? 8.953 -11.471 30.546 1.00 96.69 367 SER A CA 1
ATOM 2992 C C . SER A 1 367 ? 9.892 -11.610 29.345 1.00 96.69 367 SER A C 1
ATOM 2994 O O . SER A 1 367 ? 10.548 -12.643 29.205 1.00 96.69 367 SER A O 1
ATOM 2996 N N . ILE A 1 368 ? 9.960 -10.587 28.499 1.00 97.56 368 ILE A N 1
ATOM 2997 C CA . ILE A 1 368 ? 10.857 -10.502 27.342 1.00 97.56 368 ILE A CA 1
ATOM 2998 C C . ILE A 1 368 ? 11.799 -9.309 27.493 1.00 97.56 368 ILE A C 1
ATOM 3000 O O . ILE A 1 368 ? 11.520 -8.358 28.226 1.00 9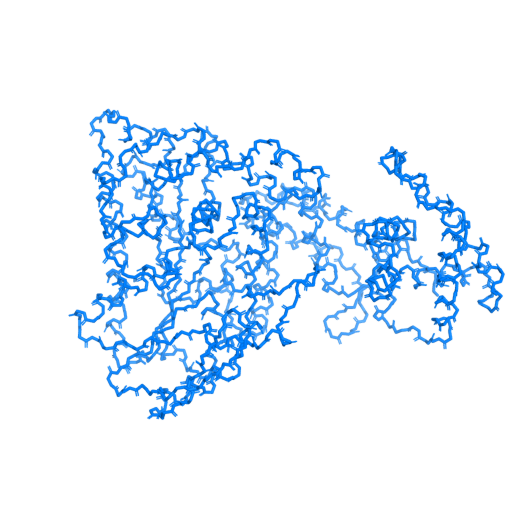7.56 368 ILE A O 1
ATOM 3004 N N . GLN A 1 369 ? 12.884 -9.327 26.727 1.00 97.12 369 GLN A N 1
ATOM 3005 C CA . GLN A 1 369 ? 13.715 -8.154 26.486 1.00 97.12 369 GLN A CA 1
ATOM 3006 C C . GLN A 1 369 ? 13.244 -7.509 25.184 1.00 97.12 369 GLN A C 1
ATOM 3008 O O . GLN A 1 369 ? 13.635 -7.915 24.091 1.00 97.12 369 GLN A O 1
ATOM 3013 N N . LYS A 1 370 ? 12.331 -6.540 25.290 1.00 96.31 370 LYS A N 1
ATOM 3014 C CA . LYS A 1 370 ? 11.790 -5.842 24.124 1.00 96.31 370 LYS A CA 1
ATOM 3015 C C . LYS A 1 370 ? 12.869 -4.898 23.574 1.00 96.31 370 LYS A C 1
ATOM 3017 O O . LYS A 1 370 ? 13.350 -4.063 24.342 1.00 96.31 370 LYS A O 1
ATOM 3022 N N . PRO A 1 371 ? 13.237 -4.989 22.285 1.00 95.81 371 PRO A N 1
ATOM 3023 C CA . PRO A 1 371 ? 14.176 -4.048 21.691 1.00 95.81 371 PRO A CA 1
ATOM 3024 C C . PRO A 1 371 ? 13.599 -2.628 21.666 1.00 95.81 371 PRO A C 1
ATOM 3026 O O . PRO A 1 371 ? 12.387 -2.420 21.771 1.00 95.81 371 PRO A O 1
ATOM 3029 N N . ARG A 1 372 ? 14.486 -1.651 21.503 1.00 93.31 372 ARG A N 1
ATOM 3030 C CA . ARG A 1 372 ? 14.156 -0.273 21.151 1.00 93.31 372 ARG A CA 1
ATOM 3031 C C . ARG A 1 372 ? 14.941 0.107 19.905 1.00 93.31 372 ARG A C 1
ATOM 3033 O O . ARG A 1 372 ? 16.175 0.135 19.948 1.00 93.31 372 ARG A O 1
ATOM 3040 N N . TYR A 1 373 ? 14.231 0.401 18.821 1.00 89.00 373 TYR A N 1
ATOM 3041 C CA . TYR A 1 373 ? 14.847 0.804 17.560 1.00 89.00 373 TYR A CA 1
ATOM 3042 C C . TYR A 1 373 ? 14.986 2.325 17.499 1.00 89.00 373 TYR A C 1
ATOM 3044 O O . TYR A 1 373 ? 14.044 3.060 17.803 1.00 89.00 373 TYR A O 1
ATOM 3052 N N . ASN A 1 374 ? 16.162 2.814 17.114 1.00 85.00 374 ASN A N 1
ATOM 3053 C CA . ASN A 1 374 ? 16.390 4.235 16.901 1.00 85.00 374 ASN A CA 1
ATOM 3054 C C . ASN A 1 374 ? 16.447 4.516 15.400 1.00 85.00 374 ASN A C 1
ATOM 3056 O O . ASN A 1 374 ? 17.411 4.169 14.734 1.00 85.00 374 ASN A O 1
ATOM 3060 N N . PHE A 1 375 ? 15.434 5.198 14.870 1.00 78.50 375 PHE A N 1
ATOM 3061 C CA . PHE A 1 375 ? 15.357 5.539 13.447 1.00 78.50 375 PHE A CA 1
ATOM 3062 C C . PHE A 1 375 ? 16.420 6.536 12.971 1.00 78.50 375 PHE A C 1
ATOM 3064 O O . PHE A 1 375 ? 16.675 6.614 11.774 1.00 78.50 375 PHE A O 1
ATOM 3071 N N . LYS A 1 376 ? 17.031 7.314 13.875 1.00 79.62 376 LYS A N 1
ATOM 3072 C CA . LYS A 1 376 ? 18.090 8.270 13.513 1.00 79.62 376 LYS A CA 1
ATOM 3073 C C . LYS A 1 376 ? 19.415 7.565 13.262 1.00 79.62 376 LYS A C 1
ATOM 3075 O O . LYS A 1 376 ? 20.140 7.954 12.356 1.00 79.62 376 LYS A O 1
ATOM 3080 N N . THR A 1 377 ? 19.737 6.567 14.082 1.00 86.81 377 THR A N 1
ATOM 3081 C CA . THR A 1 377 ? 20.955 5.763 13.919 1.00 86.81 377 THR A CA 1
ATOM 3082 C C . THR A 1 377 ? 20.714 4.558 13.020 1.00 86.81 377 THR A C 1
ATOM 3084 O O . THR A 1 377 ? 21.634 4.107 12.354 1.00 86.81 377 THR A O 1
ATOM 3087 N N . GLY A 1 378 ? 19.474 4.073 12.965 1.00 86.31 378 GLY A N 1
ATOM 3088 C CA . GLY A 1 378 ? 19.069 2.900 12.207 1.00 86.31 378 GLY A CA 1
ATOM 3089 C C . GLY A 1 378 ? 19.454 1.569 12.860 1.00 86.31 378 GLY A C 1
ATOM 3090 O O . GLY A 1 378 ? 19.579 0.553 12.175 1.00 86.31 378 GLY A O 1
ATOM 3091 N N . HIS A 1 379 ? 19.642 1.563 14.181 1.00 92.31 379 HIS A N 1
ATOM 3092 C CA . HIS A 1 379 ? 20.029 0.379 14.946 1.00 92.31 379 HIS A CA 1
ATOM 3093 C C . HIS A 1 379 ? 19.141 0.177 16.179 1.00 92.31 379 HIS A C 1
ATOM 3095 O O . HIS A 1 379 ? 18.520 1.109 16.702 1.00 92.31 379 HIS A O 1
ATOM 3101 N N . ARG A 1 380 ? 19.119 -1.058 16.687 1.00 93.19 380 ARG A N 1
ATOM 3102 C CA . ARG A 1 380 ? 18.595 -1.364 18.025 1.00 93.19 380 ARG A CA 1
ATOM 3103 C C . ARG A 1 380 ? 19.621 -0.971 19.080 1.00 93.19 380 ARG A C 1
ATOM 3105 O O . ARG A 1 380 ? 20.717 -1.520 19.113 1.00 93.19 380 ARG A O 1
ATOM 3112 N N . GLU A 1 381 ? 19.258 -0.043 19.957 1.00 90.44 381 GLU A N 1
ATOM 3113 C CA . GLU A 1 381 ? 20.219 0.562 20.896 1.00 90.44 381 GLU A CA 1
ATOM 3114 C C . GLU A 1 381 ? 20.092 0.044 22.325 1.00 90.44 381 GLU A C 1
ATOM 3116 O O . GLU A 1 381 ? 21.029 0.132 23.114 1.00 90.44 381 GLU A O 1
ATOM 3121 N N . SER A 1 382 ? 18.920 -0.463 22.695 1.00 91.38 382 SER A N 1
ATOM 3122 C CA . SER A 1 382 ? 18.667 -0.939 24.052 1.00 91.38 382 SER A CA 1
ATOM 3123 C C . SER A 1 382 ? 17.553 -1.972 24.073 1.00 91.38 382 SER A C 1
ATOM 3125 O O . SER A 1 382 ? 16.795 -2.117 23.112 1.00 91.38 382 SER A O 1
ATOM 3127 N N . TYR A 1 383 ? 17.468 -2.676 25.196 1.00 94.69 383 TYR A N 1
ATOM 3128 C CA . TYR A 1 383 ? 16.394 -3.602 25.496 1.00 94.69 383 TYR A CA 1
ATOM 3129 C C . TYR A 1 383 ? 15.758 -3.200 26.820 1.00 94.69 383 TYR A C 1
ATOM 3131 O O . TYR A 1 383 ? 16.450 -2.779 27.749 1.00 94.69 383 TYR A O 1
ATOM 3139 N N . ALA A 1 384 ? 14.438 -3.302 26.888 1.00 94.88 384 ALA A N 1
ATOM 3140 C CA . ALA A 1 384 ? 13.670 -3.027 28.087 1.00 94.88 384 ALA A CA 1
ATOM 3141 C C . ALA A 1 384 ? 12.867 -4.262 28.477 1.00 94.88 384 ALA A C 1
ATOM 3143 O O . ALA A 1 384 ? 12.312 -4.956 27.621 1.00 94.88 384 ALA A O 1
ATOM 3144 N N . GLU A 1 385 ? 12.775 -4.515 29.780 1.00 96.62 385 GLU A N 1
ATOM 3145 C CA . GLU A 1 385 ? 11.906 -5.566 30.281 1.00 96.62 385 GLU A CA 1
ATOM 3146 C C . GLU A 1 385 ? 10.445 -5.261 29.913 1.00 96.62 385 GLU A C 1
ATOM 3148 O O . GLU A 1 385 ? 9.933 -4.166 30.160 1.00 96.62 385 GLU A O 1
ATOM 3153 N N . PHE A 1 386 ? 9.767 -6.233 29.308 1.00 96.88 386 PHE A N 1
ATOM 3154 C CA . PHE A 1 386 ? 8.369 -6.121 28.917 1.00 96.88 386 PHE A CA 1
ATOM 3155 C C . PHE A 1 386 ? 7.655 -7.438 29.215 1.00 96.88 386 PHE A C 1
ATOM 3157 O O . PHE A 1 386 ? 8.108 -8.508 28.830 1.00 96.88 386 PHE A O 1
ATOM 3164 N N . ARG A 1 387 ? 6.509 -7.375 29.888 1.00 96.38 387 ARG A N 1
ATOM 3165 C CA . ARG A 1 387 ? 5.716 -8.548 30.274 1.00 96.38 387 ARG A CA 1
ATOM 3166 C C . ARG A 1 387 ? 4.244 -8.293 30.002 1.00 96.38 387 ARG A C 1
ATOM 3168 O O . ARG A 1 387 ? 3.810 -7.155 30.134 1.00 96.38 387 ARG A O 1
ATOM 3175 N N . LEU A 1 388 ? 3.486 -9.324 29.648 1.00 95.88 388 LEU A N 1
ATOM 3176 C CA . LEU A 1 388 ? 2.029 -9.254 29.573 1.00 95.88 388 LEU A CA 1
ATOM 3177 C C . LEU A 1 388 ? 1.426 -9.816 30.866 1.00 95.88 388 LEU A C 1
ATOM 3179 O O . LEU A 1 388 ? 1.686 -10.972 31.211 1.00 95.88 388 LEU A O 1
ATOM 3183 N N . GLU A 1 389 ? 0.637 -9.016 31.580 1.00 94.81 389 GLU A N 1
ATOM 3184 C CA . GLU A 1 389 ? -0.070 -9.482 32.775 1.00 94.81 389 GLU A CA 1
ATOM 3185 C C . GLU A 1 389 ? -1.233 -10.419 32.411 1.00 94.81 389 GLU A C 1
ATOM 3187 O O . GLU A 1 389 ? -1.691 -10.493 31.267 1.00 94.81 389 GLU A O 1
ATOM 3192 N N . LYS A 1 390 ? -1.720 -11.191 33.391 1.00 87.81 390 LYS A N 1
ATOM 3193 C CA . LYS A 1 390 ? -2.720 -12.250 33.154 1.00 87.81 390 LYS A CA 1
ATOM 3194 C C . LYS A 1 390 ? -4.028 -11.721 32.549 1.00 87.81 390 LYS A C 1
ATOM 3196 O O . LYS A 1 390 ? -4.660 -12.439 31.776 1.00 87.81 390 LYS A O 1
ATOM 3201 N N . ASP A 1 391 ? -4.427 -10.510 32.923 1.00 88.38 391 ASP A N 1
ATOM 3202 C CA . ASP A 1 391 ? -5.643 -9.814 32.496 1.00 88.38 391 ASP A CA 1
ATOM 3203 C C . ASP A 1 391 ? -5.396 -8.774 31.387 1.00 88.38 391 ASP A C 1
ATOM 3205 O O . ASP A 1 391 ? -6.307 -8.027 31.030 1.00 88.38 391 ASP A O 1
ATOM 3209 N N . GLU A 1 392 ? -4.187 -8.741 30.818 1.00 95.56 392 GLU A N 1
ATOM 3210 C CA . GLU A 1 392 ? -3.840 -7.876 29.694 1.00 95.56 392 GLU A CA 1
ATOM 3211 C C . GLU A 1 392 ? -3.934 -8.608 28.345 1.00 95.56 392 GLU A C 1
ATOM 3213 O O . GLU A 1 392 ? -3.557 -9.777 28.191 1.00 95.56 392 GLU A O 1
ATOM 3218 N N . ILE A 1 393 ? -4.402 -7.877 27.334 1.00 96.62 393 ILE A N 1
ATOM 3219 C CA . ILE A 1 393 ? -4.390 -8.274 25.925 1.00 96.62 393 ILE A CA 1
ATOM 3220 C C . ILE A 1 393 ? -3.308 -7.468 25.207 1.00 96.62 393 ILE A C 1
ATOM 3222 O O . ILE A 1 393 ? -3.221 -6.245 25.347 1.00 96.62 393 ILE A O 1
ATOM 3226 N N . LEU A 1 394 ? -2.487 -8.150 24.413 1.00 96.62 394 LEU A N 1
ATOM 3227 C CA . LEU A 1 394 ? -1.455 -7.504 23.612 1.00 96.62 394 LEU A CA 1
ATOM 3228 C C . LEU A 1 394 ? -2.102 -6.780 22.425 1.00 96.62 394 LEU A C 1
ATOM 3230 O O . LEU A 1 394 ? -2.848 -7.389 21.658 1.00 96.62 394 LEU A O 1
ATOM 3234 N N . LEU A 1 395 ? -1.799 -5.499 22.248 1.00 95.88 395 LEU A N 1
ATOM 3235 C CA . LEU A 1 395 ? -2.252 -4.702 21.112 1.00 95.88 395 LEU A CA 1
ATOM 3236 C C . LEU A 1 395 ? -1.084 -4.466 20.155 1.00 95.88 395 LEU A C 1
ATOM 3238 O O . LEU A 1 395 ? -0.080 -3.868 20.535 1.00 95.88 395 LEU A O 1
ATOM 3242 N N . ILE A 1 396 ? -1.230 -4.921 18.916 1.00 94.12 396 ILE A N 1
ATOM 3243 C CA . ILE A 1 396 ? -0.256 -4.737 17.842 1.00 94.12 396 ILE A CA 1
ATOM 3244 C C . ILE A 1 396 ? -0.872 -3.819 16.793 1.00 94.12 396 ILE A C 1
ATOM 3246 O O . ILE A 1 396 ? -1.845 -4.187 16.142 1.00 94.12 396 ILE A O 1
ATOM 3250 N N . ASP A 1 397 ? -0.283 -2.644 16.611 1.00 89.94 397 ASP A N 1
ATOM 3251 C CA . ASP A 1 397 ? -0.560 -1.758 15.482 1.00 89.94 397 ASP A CA 1
ATOM 3252 C C . ASP A 1 397 ? 0.604 -1.888 14.494 1.00 89.94 397 ASP A C 1
ATOM 3254 O O . ASP A 1 397 ? 1.737 -1.543 14.828 1.00 89.94 397 ASP A O 1
ATOM 3258 N N . CYS A 1 398 ? 0.352 -2.461 13.316 1.00 88.12 398 CYS A N 1
ATOM 3259 C CA . CYS A 1 398 ? 1.402 -2.735 12.339 1.00 88.12 398 CYS A CA 1
ATOM 3260 C C . CYS A 1 398 ? 0.857 -2.718 10.911 1.00 88.12 398 CYS A C 1
ATOM 3262 O O . CYS A 1 398 ? -0.151 -3.360 10.611 1.00 88.12 398 CYS A O 1
ATOM 3264 N N . LEU A 1 399 ? 1.579 -2.053 10.005 1.00 84.19 399 LEU A N 1
ATOM 3265 C CA . LEU A 1 399 ? 1.297 -2.053 8.566 1.00 84.19 399 LEU A CA 1
ATOM 3266 C C . LEU A 1 399 ? 1.121 -3.485 8.024 1.00 84.19 399 LEU A C 1
ATOM 3268 O O . LEU A 1 399 ? 0.129 -3.793 7.364 1.00 84.19 399 LEU A O 1
ATOM 3272 N N . HIS A 1 400 ? 2.042 -4.380 8.386 1.00 84.81 400 HIS A N 1
ATOM 3273 C CA . HIS A 1 400 ? 2.068 -5.779 7.957 1.00 84.81 400 HIS A CA 1
ATOM 3274 C C . HIS A 1 400 ? 1.408 -6.740 8.946 1.00 84.81 400 HIS A C 1
ATOM 3276 O O . HIS A 1 400 ? 1.651 -7.941 8.868 1.00 84.81 400 HIS A O 1
ATOM 3282 N N . GLY A 1 401 ? 0.552 -6.256 9.854 1.00 86.69 401 GLY A N 1
ATOM 3283 C CA . GLY A 1 401 ? -0.081 -7.090 10.884 1.00 86.69 401 GLY A CA 1
ATOM 3284 C C . GLY A 1 401 ? -0.809 -8.331 10.342 1.00 86.69 401 GLY A C 1
ATOM 3285 O O . GLY A 1 401 ? -0.918 -9.340 11.036 1.00 86.69 401 GLY A O 1
ATOM 3286 N N . LEU A 1 402 ? -1.270 -8.287 9.086 1.00 89.81 402 LEU A N 1
ATOM 3287 C CA . LEU A 1 402 ? -1.954 -9.406 8.427 1.00 89.81 402 LEU A CA 1
ATOM 3288 C C . LEU A 1 402 ? -1.011 -10.443 7.803 1.00 89.81 402 LEU A C 1
ATOM 3290 O O . LEU A 1 402 ? -1.460 -11.532 7.442 1.00 89.81 402 LEU A O 1
ATOM 3294 N N . TYR A 1 403 ? 0.282 -10.139 7.677 1.00 90.56 403 TYR A N 1
ATOM 3295 C CA . TYR A 1 403 ? 1.255 -11.076 7.136 1.00 90.56 403 TYR A CA 1
ATOM 3296 C C . TYR A 1 403 ? 1.391 -12.273 8.077 1.00 90.56 403 TYR A C 1
ATOM 3298 O O . TYR A 1 403 ? 1.845 -12.137 9.213 1.00 90.56 403 TYR A O 1
ATOM 3306 N N . ARG A 1 404 ? 0.992 -13.467 7.617 1.00 88.69 404 ARG A N 1
ATOM 3307 C CA . ARG A 1 404 ? 0.814 -14.647 8.485 1.00 88.69 404 ARG A CA 1
ATOM 3308 C C . ARG A 1 404 ? 2.053 -15.002 9.295 1.00 88.69 404 ARG A C 1
ATOM 3310 O O . ARG A 1 404 ? 1.922 -15.392 10.454 1.00 88.69 404 ARG A O 1
ATOM 3317 N N . ARG A 1 405 ? 3.239 -14.831 8.705 1.00 91.00 405 ARG A N 1
ATOM 3318 C CA . ARG A 1 405 ? 4.511 -15.115 9.374 1.00 91.00 405 ARG A CA 1
ATOM 3319 C C . ARG A 1 405 ? 4.777 -14.192 10.561 1.00 91.00 405 ARG A C 1
ATOM 3321 O O . ARG A 1 405 ? 5.426 -14.640 11.491 1.00 91.00 405 ARG A O 1
ATOM 3328 N N . LEU A 1 406 ? 4.247 -12.966 10.580 1.00 91.50 406 LEU A N 1
ATOM 3329 C CA . LEU A 1 406 ? 4.517 -11.968 11.624 1.00 91.50 406 LEU A CA 1
ATOM 3330 C C . LEU A 1 406 ? 4.104 -12.444 13.031 1.00 91.50 406 LEU A C 1
ATOM 3332 O O . LEU A 1 406 ? 4.765 -12.123 14.009 1.00 91.50 406 LEU A O 1
ATOM 3336 N N . THR A 1 407 ? 3.021 -13.222 13.130 1.00 93.00 407 THR A N 1
ATOM 3337 C CA . THR A 1 407 ? 2.476 -13.739 14.404 1.00 93.00 407 THR A CA 1
ATOM 3338 C C . THR A 1 407 ? 2.134 -15.233 14.319 1.00 93.00 407 THR A C 1
ATOM 3340 O O . THR A 1 407 ? 1.130 -15.705 14.869 1.00 93.00 407 THR A O 1
ATOM 3343 N N . ALA A 1 408 ? 2.943 -15.993 13.579 1.00 93.94 408 ALA A N 1
ATOM 3344 C CA . ALA A 1 408 ? 2.753 -17.425 13.349 1.00 93.94 408 ALA A CA 1
ATOM 3345 C C . ALA A 1 408 ? 2.852 -18.266 14.633 1.00 93.94 408 ALA A C 1
ATOM 3347 O O . ALA A 1 408 ? 2.216 -19.314 14.725 1.00 93.94 408 ALA A O 1
ATOM 3348 N N . SER A 1 409 ? 3.595 -17.800 15.638 1.00 95.19 409 SER A N 1
ATOM 3349 C CA . SER A 1 409 ? 3.758 -18.483 16.924 1.00 95.19 409 SER A CA 1
ATOM 3350 C C . SER A 1 409 ? 2.504 -18.473 17.801 1.00 95.19 409 SER A C 1
ATOM 3352 O O . SER A 1 409 ? 2.448 -19.197 18.795 1.00 95.19 409 SER A O 1
ATOM 3354 N N . VAL A 1 410 ? 1.493 -17.676 17.441 1.00 94.81 410 VAL A N 1
ATOM 3355 C CA . VAL A 1 410 ? 0.257 -17.517 18.210 1.00 94.81 410 VAL A CA 1
ATOM 3356 C C . VAL A 1 410 ? -0.911 -18.154 17.451 1.00 94.81 410 VAL A C 1
ATOM 3358 O O . VAL A 1 410 ? -1.137 -17.802 16.286 1.00 94.81 410 VAL A O 1
ATOM 3361 N N . PRO A 1 411 ? -1.691 -19.058 18.077 1.00 94.19 411 PRO A N 1
ATOM 3362 C CA . PRO A 1 411 ? -2.843 -19.690 17.436 1.00 94.19 411 PRO A CA 1
ATOM 3363 C C . PRO A 1 411 ? -3.887 -18.676 16.953 1.00 94.19 411 PRO A C 1
ATOM 3365 O O . PRO A 1 411 ? -4.112 -17.646 17.587 1.00 94.19 411 PRO A O 1
ATOM 3368 N N . ALA A 1 412 ? -4.571 -18.976 15.844 1.00 92.62 412 ALA A N 1
ATOM 3369 C CA . ALA A 1 412 ? -5.579 -18.084 15.260 1.00 92.62 412 ALA A CA 1
ATOM 3370 C C . ALA A 1 412 ? -6.732 -17.752 16.226 1.00 92.62 412 ALA A C 1
ATOM 3372 O O . ALA A 1 412 ? -7.162 -16.606 16.281 1.00 92.62 412 ALA A O 1
ATOM 3373 N N . VAL A 1 413 ? -7.171 -18.717 17.044 1.00 95.00 413 VAL A N 1
ATOM 3374 C CA . VAL A 1 413 ? -8.232 -18.516 18.051 1.00 95.00 413 VAL A CA 1
ATOM 3375 C C . VAL A 1 413 ? -7.872 -17.451 19.093 1.00 95.00 413 VAL A C 1
ATOM 3377 O O . VAL A 1 413 ? -8.750 -16.738 19.573 1.00 95.00 413 VAL A O 1
ATOM 3380 N N . ASN A 1 414 ? -6.578 -17.280 19.387 1.00 96.38 414 ASN A N 1
ATOM 3381 C CA . ASN A 1 414 ? -6.083 -16.280 20.330 1.00 96.38 414 ASN A CA 1
ATOM 3382 C C . ASN A 1 414 ? -5.837 -14.907 19.691 1.00 96.38 414 ASN A C 1
ATOM 3384 O O . ASN A 1 414 ? -5.368 -13.994 20.375 1.00 96.38 414 ASN A O 1
ATOM 3388 N N . LYS A 1 415 ? -6.137 -14.749 18.400 1.00 96.88 415 LYS A N 1
ATOM 3389 C CA . LYS A 1 415 ? -5.951 -13.509 17.651 1.00 96.88 415 LYS A CA 1
ATOM 3390 C C . LYS A 1 415 ? -7.301 -12.907 17.271 1.00 96.88 415 LYS A C 1
ATOM 3392 O O . LYS A 1 415 ? -8.258 -13.625 16.977 1.00 96.88 415 LYS A O 1
ATOM 3397 N N . PHE A 1 416 ? -7.345 -11.581 17.265 1.00 97.75 416 PHE A N 1
ATOM 3398 C CA . PHE A 1 416 ? -8.398 -10.796 16.638 1.00 97.75 416 PHE A CA 1
ATOM 3399 C C . PHE A 1 416 ? -7.749 -9.763 15.722 1.00 97.75 416 PHE A C 1
ATOM 3401 O O . PHE A 1 416 ? -6.983 -8.919 16.177 1.00 97.75 416 PHE A O 1
ATOM 3408 N N . SER A 1 417 ? -8.025 -9.842 14.431 1.00 97.31 417 SER A N 1
ATOM 3409 C CA . SER A 1 417 ? -7.396 -9.039 13.389 1.00 97.31 417 SER A CA 1
ATOM 3410 C C . SER A 1 417 ? -8.385 -8.051 12.776 1.00 97.31 417 SER A C 1
ATOM 3412 O O . SER A 1 417 ? -9.502 -8.406 12.400 1.00 97.31 417 SER A O 1
ATOM 3414 N N . ILE A 1 418 ? -7.966 -6.794 12.681 1.00 97.94 418 ILE A N 1
ATOM 3415 C CA . ILE A 1 418 ? -8.762 -5.673 12.188 1.00 97.94 418 ILE A CA 1
ATOM 3416 C C . ILE A 1 418 ? -8.015 -5.067 11.010 1.00 97.94 418 ILE A C 1
ATOM 3418 O O . ILE A 1 418 ? -6.866 -4.651 11.152 1.00 97.94 418 ILE A O 1
ATOM 3422 N N . TYR A 1 419 ? -8.673 -5.005 9.858 1.00 97.56 419 TYR A N 1
ATOM 3423 C CA . TYR A 1 419 ? -8.185 -4.250 8.713 1.00 97.56 419 TYR A CA 1
ATOM 3424 C C . TYR A 1 419 ? -8.869 -2.885 8.659 1.00 97.56 419 TYR A C 1
ATOM 3426 O O . TYR A 1 419 ? -10.093 -2.786 8.734 1.00 97.56 419 TYR A O 1
ATOM 3434 N N . ILE A 1 420 ? -8.078 -1.828 8.527 1.00 96.88 420 ILE A N 1
ATOM 3435 C CA . ILE A 1 420 ? -8.563 -0.454 8.440 1.00 96.88 420 ILE A CA 1
ATOM 3436 C C . ILE A 1 420 ? -8.164 0.113 7.090 1.00 96.88 420 ILE A C 1
ATOM 3438 O O . ILE A 1 420 ? -6.976 0.181 6.768 1.00 96.88 420 ILE A O 1
ATOM 3442 N N . GLU A 1 421 ? -9.154 0.576 6.335 1.00 95.69 421 GLU A N 1
ATOM 3443 C CA . GLU A 1 421 ? -8.958 1.293 5.077 1.00 95.69 421 GLU A CA 1
ATOM 3444 C C . GLU A 1 421 ? -9.685 2.638 5.122 1.00 95.69 421 GLU A C 1
ATOM 3446 O O . GLU A 1 421 ? -10.709 2.793 5.786 1.00 95.69 421 GLU A O 1
ATOM 3451 N N . SER A 1 422 ? -9.167 3.618 4.388 1.00 95.00 422 SER A N 1
ATOM 3452 C CA . SER A 1 422 ? -9.782 4.935 4.240 1.00 95.00 422 SER A CA 1
ATOM 3453 C C . SER A 1 422 ? -10.666 4.985 2.991 1.00 95.00 422 SER A C 1
ATOM 3455 O O . SER A 1 422 ? -10.413 5.791 2.095 1.00 95.00 422 SER A O 1
ATOM 3457 N N . MET A 1 423 ? -11.676 4.115 2.892 1.00 95.19 423 MET A N 1
ATOM 3458 C CA . MET A 1 423 ? -12.526 4.002 1.699 1.00 95.19 423 MET A CA 1
ATOM 3459 C C . MET A 1 423 ? -13.424 5.239 1.528 1.00 95.19 423 MET A C 1
ATOM 3461 O O . MET A 1 423 ? -14.578 5.278 1.961 1.00 95.19 423 MET A O 1
ATOM 3465 N N . ASN A 1 424 ? -12.885 6.256 0.864 1.00 94.38 424 ASN A N 1
ATOM 3466 C CA . ASN A 1 424 ? -13.650 7.342 0.272 1.00 94.38 424 ASN A CA 1
ATOM 3467 C C . ASN A 1 424 ? -14.225 6.839 -1.055 1.00 94.38 424 ASN A C 1
ATOM 3469 O O . ASN A 1 424 ? -13.453 6.524 -1.956 1.00 94.38 424 ASN A O 1
ATOM 3473 N N . ILE A 1 425 ? -15.549 6.698 -1.148 1.00 94.62 425 ILE A N 1
ATOM 3474 C CA . ILE A 1 425 ? -16.227 6.144 -2.329 1.00 94.62 425 ILE A CA 1
ATOM 3475 C C . ILE A 1 425 ? -17.236 7.168 -2.835 1.00 94.62 425 ILE A C 1
ATOM 3477 O O . ILE A 1 425 ? -18.426 7.102 -2.528 1.00 94.62 425 ILE A O 1
ATOM 3481 N N . LEU A 1 426 ? -16.730 8.144 -3.579 1.00 96.38 426 LEU A N 1
ATOM 3482 C CA . LEU A 1 426 ? -17.507 9.214 -4.193 1.00 96.38 426 LEU A CA 1
ATOM 3483 C C . LEU A 1 426 ? -17.397 9.123 -5.707 1.00 96.38 426 LEU A C 1
ATOM 3485 O O . LEU A 1 426 ? -16.401 8.628 -6.217 1.00 96.38 426 LEU A O 1
ATOM 3489 N N . ARG A 1 427 ? -18.402 9.599 -6.432 1.00 96.62 427 ARG A N 1
ATOM 3490 C CA . ARG A 1 427 ? -18.354 9.739 -7.885 1.00 96.62 427 ARG A CA 1
ATOM 3491 C C . ARG A 1 427 ? -17.860 11.124 -8.258 1.00 96.62 427 ARG A C 1
ATOM 3493 O O . ARG A 1 427 ? -18.415 12.122 -7.791 1.00 96.62 427 ARG A O 1
ATOM 3500 N N . ASP A 1 428 ? -16.837 11.171 -9.094 1.00 94.38 428 ASP A N 1
ATOM 3501 C CA . ASP A 1 428 ? -16.345 12.404 -9.692 1.00 94.38 428 ASP A CA 1
ATOM 3502 C C . ASP A 1 428 ? -17.291 12.938 -10.782 1.00 94.38 428 ASP A C 1
ATOM 3504 O O . ASP A 1 428 ? -18.418 12.464 -10.971 1.00 94.38 428 ASP A O 1
ATOM 3508 N N . THR A 1 429 ? -16.842 13.976 -11.484 1.00 92.31 429 THR A N 1
ATOM 3509 C CA . THR A 1 429 ? -17.605 14.635 -12.548 1.00 92.31 429 THR A CA 1
ATOM 3510 C C . THR A 1 429 ? -17.811 13.756 -13.784 1.00 92.31 429 THR A C 1
ATOM 3512 O O . THR A 1 429 ? -18.726 14.022 -14.561 1.00 92.31 429 THR A O 1
ATOM 3515 N N . GLU A 1 430 ? -17.028 12.687 -13.940 1.00 91.81 430 GLU A N 1
ATOM 3516 C CA . GLU A 1 430 ? -17.129 11.697 -15.016 1.00 91.81 430 GLU A CA 1
ATOM 3517 C C . GLU A 1 430 ? -17.903 10.438 -14.573 1.00 91.81 430 GLU A C 1
ATOM 3519 O O . GLU A 1 430 ? -18.001 9.465 -15.318 1.00 91.81 430 GLU A O 1
ATOM 3524 N N . ASN A 1 431 ? -18.514 10.463 -13.380 1.00 91.19 431 ASN A N 1
ATOM 3525 C CA . ASN A 1 431 ? -19.152 9.323 -12.708 1.00 91.19 431 ASN A CA 1
ATOM 3526 C C . ASN A 1 431 ? -18.199 8.166 -12.361 1.00 91.19 431 ASN A C 1
ATOM 3528 O O . ASN A 1 431 ? -18.667 7.066 -12.054 1.00 91.19 431 ASN A O 1
ATOM 3532 N N . MET A 1 432 ? -16.891 8.406 -12.346 1.00 92.00 432 MET A N 1
ATOM 3533 C CA . MET A 1 432 ? -15.906 7.432 -11.894 1.00 92.00 432 MET A CA 1
ATOM 3534 C C . MET A 1 432 ? -15.765 7.498 -10.375 1.00 92.00 432 MET A C 1
ATOM 3536 O O . MET A 1 432 ? -15.887 8.559 -9.762 1.00 92.00 432 MET A O 1
ATOM 3540 N N . TYR A 1 433 ? -15.528 6.352 -9.736 1.00 94.25 433 TYR A N 1
ATOM 3541 C CA . TYR A 1 433 ? -15.317 6.322 -8.291 1.00 94.25 433 TYR A CA 1
ATOM 3542 C C . TYR A 1 433 ? -13.944 6.886 -7.913 1.00 94.25 433 TYR A C 1
ATOM 3544 O O . TYR A 1 433 ? -12.928 6.584 -8.546 1.00 94.25 433 TYR A O 1
ATOM 3552 N N . THR A 1 434 ? -13.901 7.651 -6.824 1.00 95.31 434 THR A N 1
ATOM 3553 C CA . THR A 1 434 ? -12.660 8.088 -6.195 1.00 95.31 434 THR A CA 1
ATOM 3554 C C . THR A 1 434 ? -11.837 6.877 -5.770 1.00 95.31 434 THR A C 1
ATOM 3556 O O . THR A 1 434 ? -12.345 5.868 -5.276 1.00 95.31 434 THR A O 1
ATOM 3559 N N . ARG A 1 435 ? -10.519 6.970 -5.964 1.00 94.19 435 ARG A N 1
ATOM 3560 C CA . ARG A 1 435 ? -9.589 5.919 -5.551 1.00 94.19 435 ARG A CA 1
ATOM 3561 C C . ARG A 1 435 ? -9.084 6.236 -4.157 1.00 94.19 435 ARG A C 1
ATOM 3563 O O . ARG A 1 435 ? -8.290 7.157 -3.983 1.00 94.19 435 ARG A O 1
ATOM 3570 N N . TRP A 1 436 ? -9.484 5.455 -3.157 1.00 95.56 436 TRP A N 1
ATOM 3571 C CA . TRP A 1 436 ? -9.066 5.709 -1.774 1.00 95.56 436 TRP A CA 1
ATOM 3572 C C . TRP A 1 436 ? -7.550 5.650 -1.568 1.00 95.56 436 TRP A C 1
ATOM 3574 O O . TRP A 1 436 ? -7.032 6.368 -0.719 1.00 95.56 436 TRP A O 1
ATOM 3584 N N . ALA A 1 437 ? -6.815 4.878 -2.376 1.00 95.88 437 ALA A N 1
ATOM 3585 C CA . ALA A 1 437 ? -5.353 4.925 -2.379 1.00 95.88 437 ALA A CA 1
ATOM 3586 C C . ALA A 1 437 ? -4.827 6.334 -2.705 1.00 95.88 437 ALA A C 1
ATOM 3588 O O . ALA A 1 437 ? -3.894 6.809 -2.069 1.00 95.88 437 ALA A O 1
ATOM 3589 N N . ASP A 1 438 ? -5.457 7.047 -3.634 1.00 96.69 438 ASP A N 1
ATOM 3590 C CA . ASP A 1 438 ? -5.056 8.411 -3.957 1.00 96.69 438 ASP A CA 1
ATOM 3591 C C . ASP A 1 438 ? -5.465 9.397 -2.853 1.00 96.69 438 ASP A C 1
ATOM 3593 O O . ASP A 1 438 ? -4.715 10.314 -2.535 1.00 96.69 438 ASP A O 1
ATOM 3597 N N . ILE A 1 439 ? -6.598 9.176 -2.179 1.00 97.25 439 ILE A N 1
ATOM 3598 C CA . ILE A 1 439 ? -6.990 9.992 -1.015 1.00 97.25 439 ILE A CA 1
ATOM 3599 C C . ILE A 1 439 ? -6.001 9.803 0.144 1.00 97.25 439 ILE A C 1
ATOM 3601 O O . ILE A 1 439 ? -5.615 10.765 0.810 1.00 97.25 439 ILE A O 1
ATOM 3605 N N . ARG A 1 440 ? -5.510 8.575 0.349 1.00 97.44 440 ARG A N 1
ATOM 3606 C CA . ARG A 1 440 ? -4.414 8.297 1.289 1.00 97.44 440 ARG A CA 1
ATOM 3607 C C . ARG A 1 440 ? -3.114 8.982 0.876 1.00 97.44 440 ARG A C 1
ATOM 3609 O O . ARG A 1 440 ? -2.414 9.487 1.750 1.00 97.44 440 ARG A O 1
ATOM 3616 N N . MET A 1 441 ? -2.813 9.068 -0.421 1.00 97.69 441 MET A N 1
ATOM 3617 C CA . MET A 1 441 ? -1.665 9.831 -0.926 1.00 97.69 441 MET A CA 1
ATOM 3618 C C . MET A 1 441 ? -1.776 11.319 -0.564 1.00 97.69 441 MET A C 1
ATOM 3620 O O . MET A 1 441 ? -0.806 11.893 -0.076 1.00 97.69 441 MET A O 1
ATOM 3624 N N . LEU A 1 442 ? -2.959 11.923 -0.714 1.00 98.06 442 LEU A N 1
ATOM 3625 C CA . LEU A 1 442 ? -3.218 13.315 -0.318 1.00 98.06 442 LEU A CA 1
ATOM 3626 C C . LEU A 1 442 ? -3.026 13.531 1.193 1.00 98.06 442 LEU A C 1
ATOM 3628 O O . LEU A 1 442 ? -2.350 14.467 1.614 1.00 98.06 442 LEU A O 1
ATOM 3632 N N . LYS A 1 443 ? -3.550 12.622 2.025 1.00 97.38 443 LYS A N 1
ATOM 3633 C CA . LYS A 1 443 ? -3.297 12.618 3.480 1.00 97.38 443 LYS A CA 1
ATOM 3634 C C . LYS A 1 443 ? -1.808 12.508 3.799 1.00 97.38 443 LYS A C 1
ATOM 3636 O O . LYS A 1 443 ? -1.313 13.174 4.711 1.00 97.38 443 LYS A O 1
ATOM 3641 N N . ARG A 1 444 ? -1.089 11.674 3.046 1.00 95.00 444 ARG A N 1
ATOM 3642 C CA . ARG A 1 444 ? 0.345 11.464 3.218 1.00 95.00 444 ARG A CA 1
ATOM 3643 C C . ARG A 1 444 ? 1.165 12.694 2.852 1.00 95.00 444 ARG A C 1
ATOM 3645 O O . ARG A 1 444 ? 2.076 13.009 3.602 1.00 95.00 444 ARG A O 1
ATOM 3652 N N . MET A 1 445 ? 0.816 13.408 1.783 1.00 96.94 445 MET A N 1
ATOM 3653 C CA . MET A 1 445 ? 1.447 14.686 1.427 1.00 96.94 445 MET A CA 1
ATOM 3654 C C . MET A 1 445 ? 1.393 15.674 2.599 1.00 96.94 445 MET A C 1
ATOM 3656 O O . MET A 1 445 ? 2.413 16.236 2.982 1.00 96.94 445 MET A O 1
ATOM 3660 N N . ILE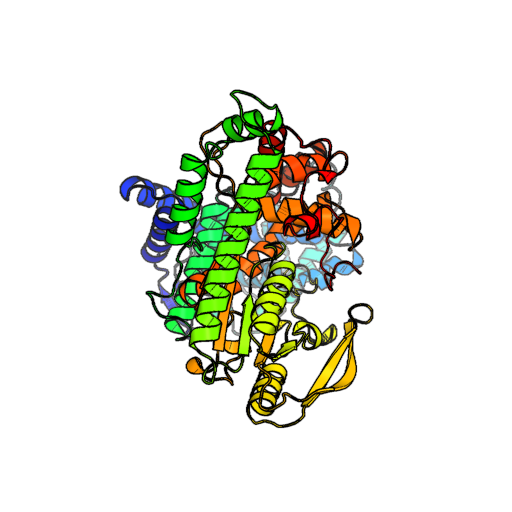 A 1 446 ? 0.223 15.821 3.233 1.00 95.88 446 ILE A N 1
ATOM 3661 C CA . ILE A 1 446 ? 0.053 16.712 4.391 1.00 95.88 446 ILE A CA 1
ATOM 3662 C C . ILE A 1 446 ? 0.911 16.247 5.575 1.00 95.88 446 ILE A C 1
ATOM 3664 O O . ILE A 1 446 ? 1.595 17.055 6.202 1.00 95.88 446 ILE A O 1
ATOM 3668 N N . ARG A 1 447 ? 0.873 14.948 5.899 1.00 92.31 447 ARG A N 1
ATOM 3669 C CA . ARG A 1 447 ? 1.641 14.379 7.016 1.00 92.31 447 ARG A CA 1
ATOM 3670 C C . ARG A 1 447 ? 3.145 14.535 6.801 1.00 92.31 447 ARG A C 1
ATOM 3672 O O . ARG A 1 447 ? 3.850 14.937 7.718 1.00 92.31 447 ARG A O 1
ATOM 3679 N N . ASP A 1 448 ? 3.635 14.182 5.618 1.00 90.00 448 ASP A N 1
ATOM 3680 C CA . ASP A 1 448 ? 5.068 14.106 5.354 1.00 90.00 448 ASP A CA 1
ATOM 3681 C C . ASP A 1 448 ? 5.703 15.507 5.302 1.00 90.00 448 ASP A C 1
ATOM 3683 O O . ASP A 1 448 ? 6.789 15.691 5.855 1.00 90.00 448 ASP A O 1
ATOM 3687 N N . VAL A 1 449 ? 4.984 16.513 4.783 1.00 91.44 449 VAL A N 1
ATOM 3688 C CA . VAL A 1 449 ? 5.396 17.927 4.867 1.00 91.44 449 VAL A CA 1
ATOM 3689 C C . VAL A 1 449 ? 5.479 18.395 6.319 1.00 91.44 449 VAL A C 1
ATOM 3691 O O . VAL A 1 449 ? 6.449 19.042 6.704 1.00 91.44 449 VAL A O 1
ATOM 3694 N N . LYS A 1 450 ? 4.477 18.066 7.144 1.00 87.44 450 LYS A N 1
ATOM 3695 C CA . LYS A 1 450 ? 4.413 18.535 8.537 1.00 87.44 450 LYS A CA 1
ATOM 3696 C C . LYS A 1 450 ? 5.423 17.854 9.461 1.00 87.44 450 LYS A C 1
ATOM 3698 O O . LYS A 1 450 ? 5.951 18.516 10.347 1.00 87.44 450 LYS A O 1
ATOM 3703 N N . TYR A 1 451 ? 5.661 16.554 9.281 1.00 80.81 451 TYR A N 1
ATOM 3704 C CA . TYR A 1 451 ? 6.329 15.724 10.294 1.00 80.81 451 TYR A CA 1
ATOM 3705 C C . TYR A 1 451 ? 7.558 14.960 9.786 1.00 80.81 451 TYR A C 1
ATOM 3707 O O . TYR A 1 451 ? 8.267 14.363 10.589 1.00 80.81 451 TYR A O 1
ATOM 3715 N N . ARG A 1 452 ? 7.823 14.918 8.470 1.00 75.75 452 ARG A N 1
ATOM 3716 C CA . ARG A 1 452 ? 8.884 14.059 7.899 1.00 75.75 452 ARG A CA 1
ATOM 3717 C C . ARG A 1 452 ? 9.860 14.768 6.962 1.00 75.75 452 ARG A C 1
ATOM 3719 O O . ARG A 1 452 ? 10.701 14.096 6.373 1.00 75.75 452 ARG A O 1
ATOM 3726 N N . ASN A 1 453 ? 9.777 16.097 6.844 1.00 80.62 453 ASN A N 1
ATOM 3727 C CA . ASN A 1 453 ? 10.638 16.906 5.973 1.00 80.62 453 ASN A CA 1
ATOM 3728 C C . ASN A 1 453 ? 10.691 16.377 4.522 1.00 80.62 453 ASN A C 1
ATOM 3730 O O . ASN A 1 453 ? 11.747 16.347 3.894 1.00 80.62 453 ASN A O 1
ATOM 3734 N N . TYR A 1 454 ? 9.546 15.915 4.017 1.00 85.12 454 TYR A N 1
ATOM 3735 C CA . TYR A 1 454 ? 9.384 15.421 2.651 1.00 85.12 454 TYR A CA 1
ATOM 3736 C C . TYR A 1 454 ? 8.423 16.347 1.909 1.00 85.12 454 TYR A C 1
ATOM 3738 O O . TYR A 1 454 ? 7.368 16.696 2.443 1.00 85.12 454 TYR A O 1
ATOM 3746 N N . SER A 1 455 ? 8.768 16.744 0.687 1.00 94.50 455 SER A N 1
ATOM 3747 C CA . SER A 1 455 ? 7.886 17.568 -0.137 1.00 94.50 455 SER A CA 1
ATOM 3748 C C . SER A 1 455 ? 6.743 16.737 -0.729 1.00 94.50 455 SER A C 1
ATOM 3750 O O . SER A 1 455 ? 6.818 15.507 -0.838 1.00 94.50 455 SER A O 1
ATOM 3752 N N . THR A 1 456 ? 5.668 17.398 -1.151 1.00 96.62 456 THR A N 1
ATOM 3753 C CA . THR A 1 456 ? 4.526 16.712 -1.771 1.00 96.62 456 THR A CA 1
ATOM 3754 C C . THR A 1 456 ? 4.887 16.120 -3.134 1.00 96.62 456 THR A C 1
ATOM 3756 O O . THR A 1 456 ? 4.377 15.055 -3.490 1.00 96.62 456 THR A O 1
ATOM 3759 N N . GLU A 1 457 ? 5.806 16.750 -3.871 1.00 96.38 457 GLU A N 1
ATOM 3760 C CA . GLU A 1 457 ? 6.398 16.238 -5.108 1.00 96.38 457 GLU A CA 1
ATOM 3761 C C . GLU A 1 457 ? 7.100 14.909 -4.859 1.00 96.38 457 GLU A C 1
ATOM 3763 O O . GLU A 1 457 ? 6.851 13.930 -5.568 1.00 96.38 457 GLU A O 1
ATOM 3768 N N . GLN A 1 458 ? 7.930 14.854 -3.814 1.00 92.12 458 GLN A N 1
ATOM 3769 C CA . GLN A 1 458 ? 8.625 13.635 -3.429 1.00 92.12 458 GLN A CA 1
ATOM 3770 C C . GLN A 1 458 ? 7.619 12.553 -3.007 1.00 92.12 458 GLN A C 1
ATOM 3772 O O . GLN A 1 458 ? 7.738 11.409 -3.450 1.00 92.12 458 GLN A O 1
ATOM 3777 N N . THR A 1 459 ? 6.582 12.891 -2.225 1.00 93.31 459 THR A N 1
ATOM 3778 C CA . THR A 1 459 ? 5.520 11.937 -1.855 1.00 93.31 459 THR A CA 1
ATOM 3779 C C . THR A 1 459 ? 4.808 11.374 -3.089 1.00 93.31 459 THR A C 1
ATOM 3781 O O . THR A 1 459 ? 4.627 10.159 -3.171 1.00 93.31 459 THR A O 1
ATOM 3784 N N . LEU A 1 460 ? 4.422 12.219 -4.056 1.00 96.31 460 LEU A N 1
ATOM 3785 C CA . LEU A 1 460 ? 3.766 11.794 -5.301 1.00 96.31 460 LEU A CA 1
ATOM 3786 C C . LEU A 1 460 ? 4.661 10.848 -6.103 1.00 96.31 460 LEU A C 1
ATOM 3788 O O . LEU A 1 460 ? 4.241 9.767 -6.516 1.00 96.31 460 LEU A O 1
ATOM 3792 N N . ALA A 1 461 ? 5.911 11.257 -6.294 1.00 91.88 461 ALA A N 1
ATOM 3793 C CA . ALA A 1 461 ? 6.938 10.496 -6.978 1.00 91.88 461 ALA A CA 1
ATOM 3794 C C . ALA A 1 461 ? 7.145 9.112 -6.335 1.00 91.88 461 ALA A C 1
ATOM 3796 O O . ALA A 1 461 ? 7.249 8.104 -7.042 1.00 91.88 461 ALA A O 1
ATOM 3797 N N . HIS A 1 462 ? 7.205 9.052 -5.006 1.00 88.19 462 HIS A N 1
ATOM 3798 C CA . HIS A 1 462 ? 7.501 7.836 -4.253 1.00 88.19 462 HIS A CA 1
ATOM 3799 C C . HIS A 1 462 ? 6.268 6.941 -4.003 1.00 88.19 462 HIS A C 1
ATOM 3801 O O . HIS A 1 462 ? 6.406 5.767 -3.658 1.00 88.19 462 HIS A O 1
ATOM 3807 N N . TRP A 1 463 ? 5.049 7.444 -4.217 1.00 92.31 463 TRP A N 1
ATOM 3808 C CA . TRP A 1 463 ? 3.809 6.710 -3.946 1.00 92.31 463 TRP A CA 1
ATOM 3809 C C . TRP A 1 463 ? 3.725 5.290 -4.552 1.00 92.31 463 TRP A C 1
ATOM 3811 O O . TRP A 1 463 ? 3.282 4.385 -3.838 1.00 92.31 463 TRP A O 1
ATOM 3821 N N . PRO A 1 464 ? 4.187 5.020 -5.795 1.00 89.50 464 PRO A N 1
ATOM 3822 C CA . PRO A 1 464 ? 4.161 3.671 -6.371 1.00 89.50 464 PRO A CA 1
ATOM 3823 C C . PRO A 1 464 ? 4.916 2.605 -5.557 1.00 89.50 464 PRO A C 1
ATOM 3825 O O . PRO A 1 464 ? 4.534 1.432 -5.587 1.00 89.50 464 PRO A O 1
ATOM 3828 N N . TYR A 1 465 ? 5.964 2.989 -4.820 1.00 83.94 465 TYR A N 1
ATOM 3829 C CA . TYR A 1 465 ? 6.742 2.067 -3.983 1.00 83.94 465 TYR A CA 1
ATOM 3830 C C . TYR A 1 465 ? 5.975 1.682 -2.722 1.00 83.94 465 TYR A C 1
ATOM 3832 O O . TYR A 1 465 ? 5.848 0.502 -2.409 1.00 83.94 465 TYR A O 1
ATOM 3840 N N . VAL A 1 466 ? 5.330 2.654 -2.080 1.00 86.38 466 VAL A N 1
ATOM 3841 C CA . VAL A 1 466 ? 4.452 2.377 -0.935 1.00 86.38 466 VAL A CA 1
ATOM 3842 C C . VAL A 1 466 ? 3.265 1.516 -1.346 1.00 86.38 466 VAL A C 1
ATOM 3844 O O . VAL A 1 466 ? 2.941 0.536 -0.678 1.00 86.38 466 VAL A O 1
ATOM 3847 N N . ARG A 1 467 ? 2.680 1.777 -2.521 1.00 91.25 467 ARG A N 1
ATOM 3848 C CA . ARG A 1 467 ? 1.650 0.900 -3.094 1.00 91.25 467 ARG A CA 1
ATOM 3849 C C . ARG A 1 467 ? 2.143 -0.532 -3.275 1.00 91.25 467 ARG A C 1
ATOM 3851 O O . ARG A 1 467 ? 1.408 -1.460 -2.954 1.00 91.25 467 ARG A O 1
ATOM 3858 N N . LYS A 1 468 ? 3.377 -0.744 -3.739 1.00 88.69 468 LYS A N 1
ATOM 3859 C CA . LYS A 1 468 ? 3.943 -2.087 -3.951 1.00 88.69 468 LYS A CA 1
ATOM 3860 C C . LYS A 1 468 ? 3.914 -2.937 -2.675 1.00 88.69 468 LYS A C 1
ATOM 3862 O O . LYS A 1 468 ? 3.474 -4.084 -2.759 1.00 88.69 468 LYS A O 1
ATOM 3867 N N . GLY A 1 469 ? 4.306 -2.390 -1.522 1.00 84.81 469 GLY A N 1
ATOM 3868 C CA . GLY A 1 469 ? 4.237 -3.097 -0.235 1.00 84.81 469 GLY A CA 1
ATOM 3869 C C . GLY A 1 469 ? 2.806 -3.487 0.144 1.00 84.81 469 GLY A C 1
ATOM 3870 O O . GLY A 1 469 ? 2.519 -4.648 0.453 1.00 84.81 469 GLY A O 1
ATOM 3871 N N . GLU A 1 470 ? 1.871 -2.544 0.009 1.00 90.75 470 GLU A N 1
ATOM 3872 C CA . GLU A 1 470 ? 0.449 -2.755 0.304 1.00 90.75 470 GLU A CA 1
ATOM 3873 C C . GLU A 1 470 ? -0.170 -3.864 -0.565 1.00 90.75 470 GLU A C 1
ATOM 3875 O O . GLU A 1 470 ? -0.819 -4.782 -0.050 1.00 90.75 470 GLU A O 1
ATOM 3880 N N . LEU A 1 471 ? 0.060 -3.801 -1.882 1.00 92.88 471 LEU A N 1
ATOM 3881 C CA . LEU A 1 471 ? -0.485 -4.733 -2.876 1.00 92.88 471 LEU A CA 1
ATOM 3882 C C . LEU A 1 471 ? -0.039 -6.178 -2.619 1.00 92.88 471 LEU A C 1
ATOM 3884 O O . LEU A 1 471 ? -0.811 -7.108 -2.846 1.00 92.88 471 LEU A O 1
ATOM 3888 N N . LYS A 1 472 ? 1.197 -6.370 -2.142 1.00 89.88 472 LYS A N 1
ATOM 3889 C CA . LYS A 1 472 ? 1.788 -7.701 -1.950 1.00 89.88 472 LYS A CA 1
ATOM 3890 C C . LYS A 1 472 ? 1.537 -8.289 -0.564 1.00 89.88 472 LYS A C 1
ATOM 3892 O O . LYS A 1 472 ? 1.317 -9.498 -0.431 1.00 89.88 472 LYS A O 1
ATOM 3897 N N . HIS A 1 473 ? 1.566 -7.453 0.472 1.00 88.81 473 HIS A N 1
ATOM 3898 C CA . HIS A 1 473 ? 1.651 -7.923 1.858 1.00 88.81 473 HIS A CA 1
ATOM 3899 C C . HIS A 1 473 ? 0.441 -7.560 2.723 1.00 88.81 473 HIS A C 1
ATOM 3901 O O . HIS A 1 473 ? 0.346 -8.060 3.841 1.00 88.81 473 HIS A O 1
ATOM 3907 N N . ILE A 1 474 ? -0.502 -6.753 2.219 1.00 91.81 474 ILE A N 1
ATOM 3908 C CA . ILE A 1 474 ? -1.694 -6.332 2.973 1.00 91.81 474 ILE A CA 1
ATOM 3909 C C . ILE A 1 474 ? -2.976 -6.750 2.252 1.00 91.81 474 ILE A C 1
ATOM 3911 O O . ILE A 1 474 ? -3.746 -7.552 2.783 1.00 91.81 474 ILE A O 1
ATOM 3915 N N . LEU A 1 475 ? -3.201 -6.253 1.031 1.00 94.25 475 LEU A N 1
ATOM 3916 C CA . LEU A 1 475 ? -4.486 -6.411 0.332 1.00 94.25 475 LEU A CA 1
ATOM 3917 C C . LEU A 1 475 ? -4.923 -7.871 0.085 1.00 94.25 475 LEU A C 1
ATOM 3919 O O . LEU A 1 475 ? -6.127 -8.147 0.182 1.00 94.25 475 LEU A O 1
ATOM 3923 N N . PRO A 1 476 ? -4.013 -8.838 -0.173 1.00 94.56 476 PRO A N 1
ATOM 3924 C CA . PRO A 1 476 ? -4.406 -10.237 -0.333 1.00 94.56 476 PRO A CA 1
ATOM 3925 C C . PRO A 1 476 ? -5.075 -10.852 0.904 1.00 94.56 476 PRO A C 1
ATOM 3927 O O . PRO A 1 476 ? -5.790 -11.838 0.758 1.00 94.56 476 PRO A O 1
ATOM 3930 N N . TYR A 1 477 ? -4.854 -10.289 2.099 1.00 94.00 477 TYR A N 1
ATOM 3931 C CA . TYR A 1 477 ? -5.325 -10.838 3.374 1.00 94.00 477 TYR A CA 1
ATOM 3932 C C . TYR A 1 477 ? -6.625 -10.210 3.893 1.00 94.00 477 TYR A C 1
ATOM 3934 O O . TYR A 1 477 ? -7.074 -10.604 4.969 1.00 94.00 477 TYR A O 1
ATOM 3942 N N . ILE A 1 478 ? -7.229 -9.246 3.188 1.00 95.06 478 ILE A N 1
ATOM 3943 C CA . ILE A 1 478 ? -8.372 -8.474 3.714 1.00 95.06 478 ILE A CA 1
ATOM 3944 C C . ILE A 1 478 ? -9.538 -9.381 4.134 1.00 95.06 478 ILE A C 1
ATOM 3946 O O . ILE A 1 478 ? -10.053 -9.217 5.233 1.00 95.06 478 ILE A O 1
ATOM 3950 N N . LEU A 1 479 ? -9.928 -10.372 3.324 1.00 95.31 479 LEU A N 1
ATOM 3951 C CA . LEU A 1 479 ? -11.027 -11.292 3.684 1.00 95.31 479 LEU A CA 1
ATOM 3952 C C . LEU A 1 479 ? -10.626 -12.363 4.711 1.00 95.31 479 LEU A C 1
ATOM 3954 O O . LEU A 1 479 ? -11.428 -13.219 5.073 1.00 95.31 479 LEU A O 1
ATOM 3958 N N . SER A 1 480 ? -9.382 -12.331 5.184 1.00 93.88 480 SER A N 1
ATOM 3959 C CA . SER A 1 480 ? -8.876 -13.230 6.216 1.00 93.88 480 SER A CA 1
ATOM 3960 C C . SER A 1 480 ? -8.925 -12.627 7.627 1.00 93.88 480 SER A C 1
ATOM 3962 O O . SER A 1 480 ? -8.489 -13.293 8.570 1.00 93.88 480 SER A O 1
ATOM 3964 N N . THR A 1 481 ? -9.423 -11.389 7.766 1.00 95.75 481 THR A N 1
ATOM 3965 C CA . THR A 1 481 ? -9.533 -10.673 9.044 1.00 95.75 481 THR A CA 1
ATOM 3966 C C . THR A 1 481 ? -10.869 -10.896 9.750 1.00 95.75 481 THR A C 1
ATOM 3968 O O . THR A 1 481 ? -11.871 -11.253 9.134 1.00 95.75 481 THR A O 1
ATOM 3971 N N . ASP A 1 482 ? -10.903 -10.657 11.063 1.00 97.25 482 ASP A N 1
ATOM 3972 C CA . ASP A 1 482 ? -12.122 -10.764 11.880 1.00 97.25 482 ASP A CA 1
ATOM 3973 C C . ASP A 1 482 ? -13.047 -9.542 11.710 1.00 97.25 482 ASP A C 1
ATOM 3975 O O . ASP A 1 482 ? -14.270 -9.609 11.910 1.00 97.25 482 ASP A O 1
ATOM 3979 N N . ALA A 1 483 ? -12.462 -8.396 11.353 1.00 97.31 483 ALA A N 1
ATOM 3980 C CA . ALA A 1 483 ? -13.181 -7.160 11.097 1.00 97.31 483 ALA A CA 1
ATOM 3981 C C . ALA A 1 483 ? -12.497 -6.285 10.040 1.00 97.31 483 ALA A C 1
ATOM 3983 O O . ALA A 1 483 ? -11.274 -6.297 9.878 1.00 97.31 483 ALA A O 1
ATOM 3984 N N . VAL A 1 484 ? -13.320 -5.477 9.370 1.00 97.38 484 VAL A N 1
ATOM 3985 C CA . VAL A 1 484 ? -12.905 -4.385 8.490 1.00 97.38 484 VAL A CA 1
ATOM 3986 C C . VAL A 1 484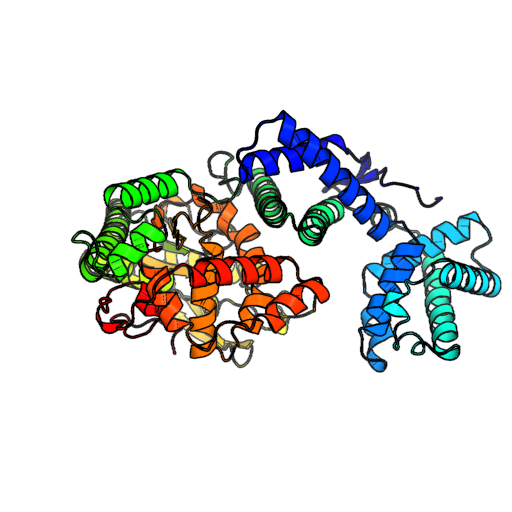 ? -13.593 -3.109 8.964 1.00 97.38 484 VAL A C 1
ATOM 3988 O O . VAL A 1 484 ? -14.791 -3.145 9.243 1.00 97.38 484 VAL A O 1
ATOM 3991 N N . ILE A 1 485 ? -12.853 -2.004 9.053 1.00 97.62 485 ILE A N 1
ATOM 3992 C CA . ILE A 1 485 ? -13.377 -0.673 9.393 1.00 97.62 485 ILE A CA 1
ATOM 3993 C C . ILE A 1 485 ? -13.086 0.279 8.237 1.00 97.62 485 ILE A C 1
ATOM 3995 O O . ILE A 1 485 ? -11.952 0.343 7.752 1.00 97.62 485 ILE A O 1
ATOM 3999 N N . ASN A 1 486 ? -14.104 1.037 7.822 1.00 97.06 486 ASN A N 1
ATOM 4000 C CA . ASN A 1 486 ? -13.939 2.125 6.870 1.00 97.06 486 ASN A CA 1
ATOM 4001 C C . ASN A 1 486 ? -13.759 3.467 7.600 1.00 97.06 486 ASN A C 1
ATOM 4003 O O . ASN A 1 486 ? -14.721 4.056 8.095 1.00 97.06 486 ASN A O 1
ATOM 4007 N N . ALA A 1 487 ? -12.532 3.982 7.603 1.00 96.62 487 ALA A N 1
ATOM 4008 C CA . ALA A 1 487 ? -12.199 5.295 8.148 1.00 96.62 487 ALA A CA 1
ATOM 4009 C C . ALA A 1 487 ? -12.264 6.440 7.114 1.00 96.62 487 ALA A C 1
ATOM 4011 O O . ALA A 1 487 ? -11.943 7.580 7.445 1.00 96.62 487 ALA A O 1
ATOM 4012 N N . GLY A 1 488 ? -12.656 6.157 5.866 1.00 96.25 488 GLY A N 1
ATOM 4013 C CA . GLY A 1 488 ? -12.852 7.163 4.820 1.00 96.25 488 GLY A CA 1
ATOM 4014 C C . GLY A 1 488 ? -14.158 7.924 5.022 1.00 96.25 488 GLY A C 1
ATOM 4015 O O . GLY A 1 488 ? -15.207 7.316 5.240 1.00 96.25 488 GLY A O 1
ATOM 4016 N N . LEU A 1 489 ? -14.111 9.250 4.945 1.00 96.62 489 LEU A N 1
ATOM 4017 C CA . LEU A 1 489 ? -15.225 10.144 5.270 1.00 96.62 489 LEU A CA 1
ATOM 4018 C C . LEU A 1 489 ? -15.529 11.034 4.060 1.00 96.62 489 LEU A C 1
ATOM 4020 O O . LEU A 1 489 ? -14.606 11.666 3.555 1.00 96.62 489 LEU A O 1
ATOM 4024 N N . PRO A 1 490 ? -16.786 11.173 3.602 1.00 95.50 490 PRO A N 1
ATOM 4025 C CA . PRO A 1 490 ? -17.091 11.970 2.408 1.00 95.50 490 PRO A CA 1
ATOM 4026 C C . PRO A 1 490 ? -16.541 13.401 2.446 1.00 95.50 490 PRO A C 1
ATOM 4028 O O . PRO A 1 490 ? -15.947 13.864 1.474 1.00 95.50 490 PRO A O 1
ATOM 4031 N N . TYR A 1 491 ? -16.657 14.077 3.593 1.00 97.00 491 TYR A N 1
ATOM 4032 C CA . TYR A 1 491 ? -16.207 15.462 3.763 1.00 97.00 491 TYR A CA 1
ATOM 4033 C C . TYR A 1 491 ? -14.679 15.633 3.797 1.00 97.00 491 TYR A C 1
ATOM 4035 O O . TYR A 1 491 ? -14.192 16.765 3.820 1.00 97.00 491 TYR A O 1
ATOM 4043 N N . GLU A 1 492 ? -13.903 14.543 3.803 1.00 96.56 492 GLU A N 1
ATOM 4044 C CA . GLU A 1 492 ? -12.447 14.644 3.862 1.00 96.56 492 GLU A CA 1
ATOM 4045 C C . GLU A 1 492 ? -11.872 15.334 2.626 1.00 96.56 492 GLU A C 1
ATOM 4047 O O . GLU A 1 492 ? -10.908 16.071 2.762 1.00 96.56 492 GLU A O 1
ATOM 4052 N N . LEU A 1 493 ? -12.476 15.178 1.444 1.00 97.19 493 LEU A N 1
ATOM 4053 C CA . LEU A 1 493 ? -12.001 15.824 0.217 1.00 97.19 493 LEU A CA 1
ATOM 4054 C C . LEU A 1 493 ? -11.969 17.364 0.329 1.00 97.19 493 LEU A C 1
ATOM 4056 O O . LEU A 1 493 ? -10.896 17.935 0.125 1.00 97.19 493 LEU A O 1
ATOM 4060 N N . PRO A 1 494 ? -13.068 18.048 0.707 1.00 98.00 494 PRO A N 1
ATOM 4061 C CA . PRO A 1 494 ? -13.070 19.483 0.991 1.00 98.00 494 PRO A CA 1
ATOM 4062 C C . PRO A 1 494 ? -12.024 19.931 2.018 1.00 98.00 494 PRO A C 1
ATOM 4064 O O . PRO A 1 494 ? -11.373 20.963 1.845 1.00 98.00 494 PRO A O 1
ATOM 4067 N N . ALA A 1 495 ? -11.834 19.153 3.085 1.00 98.31 495 ALA A N 1
ATOM 4068 C CA . ALA A 1 495 ? -10.861 19.464 4.131 1.00 98.31 495 ALA A CA 1
ATOM 4069 C C . ALA A 1 495 ? -9.408 19.247 3.667 1.00 98.31 495 ALA A C 1
ATOM 4071 O O . ALA A 1 495 ? -8.518 20.035 4.001 1.00 98.31 495 ALA A O 1
ATOM 4072 N N . LEU A 1 496 ? -9.161 18.202 2.872 1.00 98.06 496 LEU A N 1
ATOM 4073 C CA . LEU A 1 496 ? -7.870 17.920 2.248 1.00 98.06 496 LEU A CA 1
ATOM 4074 C C . LEU A 1 496 ? -7.527 18.991 1.213 1.00 98.06 496 LEU A C 1
ATOM 4076 O O . LEU A 1 496 ? -6.398 19.468 1.230 1.00 98.06 496 LEU A O 1
ATOM 4080 N N . LYS A 1 497 ? -8.489 19.435 0.387 1.00 97.94 497 LYS A N 1
ATOM 4081 C CA . LYS A 1 497 ? -8.298 20.554 -0.551 1.00 97.94 497 LYS A CA 1
ATOM 4082 C C . LYS A 1 497 ? -7.781 21.792 0.174 1.00 97.94 497 LYS A C 1
ATOM 4084 O O . LYS A 1 497 ? -6.773 22.353 -0.241 1.00 97.94 497 LYS A O 1
ATOM 4089 N N . LYS A 1 498 ? -8.433 22.175 1.278 1.00 97.88 498 LYS A N 1
ATOM 4090 C CA . LYS A 1 498 ? -7.993 23.315 2.090 1.00 97.88 498 LYS A CA 1
ATOM 4091 C C . LYS A 1 498 ? -6.605 23.093 2.692 1.00 97.88 498 LYS A C 1
ATOM 4093 O O . LYS A 1 498 ? -5.767 23.981 2.672 1.00 97.88 498 LYS A O 1
ATOM 4098 N N . SER A 1 499 ? -6.342 21.896 3.210 1.00 97.50 499 SER A N 1
ATOM 4099 C CA . SER A 1 499 ? -5.068 21.573 3.872 1.00 97.50 499 SER A CA 1
ATOM 4100 C C . SER A 1 499 ? -3.879 21.458 2.914 1.00 97.50 499 SER A C 1
ATOM 4102 O O . SER A 1 499 ? -2.736 21.552 3.350 1.00 97.50 499 SER A O 1
ATOM 4104 N N . LEU A 1 500 ? -4.146 21.215 1.631 1.00 97.06 500 LEU A N 1
ATOM 4105 C CA . LEU A 1 500 ? -3.155 21.134 0.559 1.00 97.06 500 LEU A CA 1
ATOM 4106 C C . LEU A 1 500 ? -2.997 22.456 -0.202 1.00 97.06 500 LEU A C 1
ATOM 4108 O O . LEU A 1 500 ? -2.215 22.529 -1.154 1.00 97.06 500 LEU A O 1
ATOM 4112 N N . GLU A 1 501 ? -3.731 23.496 0.202 1.00 93.12 501 GLU A N 1
ATOM 4113 C CA . GLU A 1 501 ? -3.627 24.826 -0.382 1.00 93.12 501 GLU A CA 1
ATOM 4114 C C . GLU A 1 501 ? -2.161 25.290 -0.330 1.00 93.12 501 GLU A C 1
ATOM 4116 O O . GLU A 1 501 ? -1.514 25.252 0.716 1.00 93.12 501 GLU A O 1
ATOM 4121 N N . ASN A 1 502 ? -1.623 25.689 -1.485 1.00 92.88 502 ASN A N 1
ATOM 4122 C CA . ASN A 1 502 ? -0.235 26.127 -1.696 1.00 92.88 502 ASN A CA 1
ATOM 4123 C C . ASN A 1 502 ? 0.872 25.064 -1.584 1.00 92.88 502 ASN A C 1
ATOM 4125 O O . ASN A 1 502 ? 2.027 25.402 -1.828 1.00 92.88 502 ASN A O 1
ATOM 4129 N N . ILE A 1 503 ? 0.558 23.805 -1.264 1.00 95.75 503 ILE A N 1
ATOM 4130 C CA . ILE A 1 503 ? 1.562 22.725 -1.201 1.00 95.75 503 ILE A CA 1
ATOM 4131 C C . ILE A 1 503 ? 1.318 21.607 -2.214 1.00 95.75 503 ILE A C 1
ATOM 4133 O O . ILE A 1 503 ? 2.073 20.643 -2.243 1.00 95.75 503 ILE A O 1
ATOM 4137 N N . MET A 1 504 ? 0.275 21.687 -3.043 1.00 96.38 504 MET A N 1
ATOM 4138 C CA . MET A 1 504 ? 0.076 20.718 -4.126 1.00 96.38 504 MET A CA 1
ATOM 4139 C C . MET A 1 504 ? 1.239 20.750 -5.130 1.00 96.38 504 MET A C 1
ATOM 4141 O O . MET A 1 504 ? 1.653 21.845 -5.515 1.00 96.38 504 MET A O 1
ATOM 4145 N N . PRO A 1 505 ? 1.696 19.585 -5.638 1.00 96.94 505 PRO A N 1
ATOM 4146 C CA . PRO A 1 505 ? 2.701 19.545 -6.694 1.00 96.94 505 PRO A CA 1
ATOM 4147 C C . PRO A 1 505 ? 2.297 20.410 -7.904 1.00 96.94 505 PRO A C 1
ATOM 4149 O O . PRO A 1 505 ? 1.153 20.313 -8.377 1.00 96.94 505 PRO A O 1
ATOM 4152 N N . PRO A 1 506 ? 3.204 21.248 -8.437 1.00 96.50 506 PRO A N 1
ATOM 4153 C CA . PRO A 1 506 ? 2.902 22.096 -9.585 1.00 96.50 506 PRO A CA 1
ATOM 4154 C C . PRO A 1 506 ? 2.657 21.253 -10.848 1.00 96.50 506 PRO A C 1
ATOM 4156 O O . PRO A 1 506 ? 3.204 20.159 -10.993 1.00 96.50 506 PRO A O 1
ATOM 4159 N N . SER A 1 507 ? 1.853 21.767 -11.796 1.00 96.19 507 SER A N 1
ATOM 4160 C CA . SER A 1 507 ? 1.568 21.047 -13.058 1.00 96.19 507 SER A CA 1
ATOM 4161 C C . SER A 1 507 ? 2.844 20.686 -13.810 1.00 96.19 507 SER A C 1
ATOM 4163 O O . SER A 1 507 ? 2.951 19.580 -14.320 1.00 96.19 507 SER A O 1
ATOM 4165 N N . GLU A 1 508 ? 3.823 21.594 -13.830 1.00 97.31 508 GLU A N 1
ATOM 4166 C CA . GLU A 1 508 ? 5.101 21.379 -14.510 1.00 97.31 508 GLU A CA 1
ATOM 4167 C C . GLU A 1 508 ? 5.849 20.157 -13.960 1.00 97.31 508 GLU A C 1
ATOM 4169 O O . GLU A 1 508 ? 6.344 19.336 -14.733 1.00 97.31 508 GLU A O 1
ATOM 4174 N N . PHE A 1 509 ? 5.875 19.990 -12.632 1.00 97.44 509 PHE A N 1
ATOM 4175 C CA . PHE A 1 509 ? 6.457 18.805 -12.005 1.00 97.44 509 PHE A CA 1
ATOM 4176 C C . PHE A 1 509 ? 5.709 17.538 -12.430 1.00 97.44 509 PHE A C 1
ATOM 4178 O O . PHE A 1 509 ? 6.336 16.565 -12.848 1.00 97.44 509 PHE A O 1
ATOM 4185 N N . ILE A 1 510 ? 4.372 17.561 -12.372 1.00 97.62 510 ILE A N 1
ATOM 4186 C CA . ILE A 1 510 ? 3.540 16.419 -12.771 1.00 97.62 510 ILE A CA 1
ATOM 4187 C C . ILE A 1 510 ? 3.827 16.049 -14.233 1.00 97.62 510 ILE A C 1
ATOM 4189 O O . ILE A 1 510 ? 4.134 14.895 -14.513 1.00 97.62 510 ILE A O 1
ATOM 4193 N N . ASP A 1 511 ? 3.819 17.009 -15.156 1.00 96.50 511 ASP A N 1
ATOM 4194 C CA . ASP A 1 511 ? 4.075 16.768 -16.580 1.00 96.50 511 ASP A CA 1
ATOM 4195 C C . ASP A 1 511 ? 5.484 16.216 -16.848 1.00 96.50 511 ASP A C 1
ATOM 4197 O O . ASP A 1 511 ? 5.671 15.370 -17.733 1.00 96.50 511 ASP A O 1
ATOM 4201 N N . ASN A 1 512 ? 6.480 16.638 -16.065 1.00 95.00 512 ASN A N 1
ATOM 4202 C CA . ASN A 1 512 ? 7.842 16.121 -16.169 1.00 95.00 512 ASN A CA 1
ATOM 4203 C C . ASN A 1 512 ? 7.951 14.646 -15.743 1.00 95.00 512 ASN A C 1
ATOM 4205 O O . ASN A 1 512 ? 8.699 13.907 -16.385 1.00 95.00 512 ASN A O 1
ATOM 4209 N N . LEU A 1 513 ? 7.130 14.158 -14.801 1.00 92.44 513 LEU A N 1
ATOM 4210 C CA . LEU A 1 513 ? 7.094 12.728 -14.438 1.00 92.44 513 LEU A CA 1
ATOM 4211 C C . LEU A 1 513 ? 6.822 11.831 -15.654 1.00 92.44 513 LEU A C 1
ATOM 4213 O O . LEU A 1 513 ? 7.396 10.746 -15.773 1.00 92.44 513 LEU A O 1
ATOM 4217 N N . ARG A 1 514 ? 5.977 12.276 -16.596 1.00 91.81 514 ARG A N 1
ATOM 4218 C CA . ARG A 1 514 ? 5.722 11.529 -17.837 1.00 91.81 514 ARG A CA 1
ATOM 4219 C C . ARG A 1 514 ? 6.983 11.426 -18.697 1.00 91.81 514 ARG A C 1
ATOM 4221 O O . ARG A 1 514 ? 7.259 10.353 -19.233 1.00 91.81 514 ARG A O 1
ATOM 4228 N N . LYS A 1 515 ? 7.748 12.516 -18.817 1.00 87.69 515 LYS A N 1
ATOM 4229 C CA . LYS A 1 515 ? 9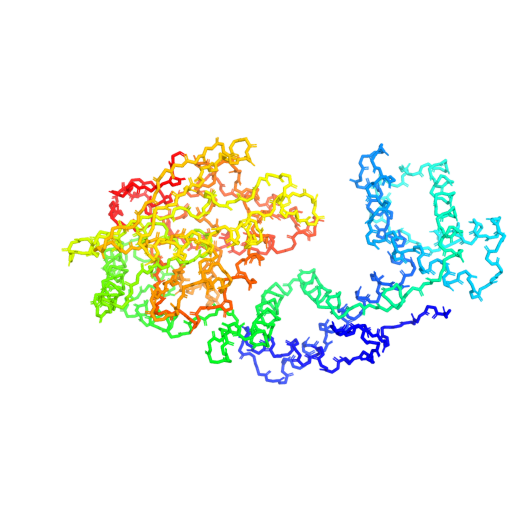.000 12.572 -19.596 1.00 87.69 515 LYS A CA 1
ATOM 4230 C C . LYS A 1 515 ? 10.090 11.695 -18.973 1.00 87.69 515 LYS A C 1
ATOM 4232 O O . LYS A 1 515 ? 10.837 11.045 -19.697 1.00 87.69 515 LYS A O 1
ATOM 4237 N N . GLU A 1 516 ? 10.115 11.608 -17.646 1.00 83.81 516 GLU A N 1
ATOM 4238 C CA . GLU A 1 516 ? 11.009 10.733 -16.876 1.00 83.81 516 GLU A CA 1
ATOM 4239 C C . GLU A 1 516 ? 10.598 9.247 -16.911 1.00 83.81 516 GLU A C 1
ATOM 4241 O O . GLU A 1 516 ? 11.309 8.385 -16.395 1.00 83.81 516 GLU A O 1
ATOM 4246 N N . GLY A 1 517 ? 9.452 8.913 -17.516 1.00 83.75 517 GLY A N 1
ATOM 4247 C CA . GLY A 1 517 ? 8.931 7.545 -17.565 1.00 83.75 517 GLY A CA 1
ATOM 4248 C C . GLY A 1 517 ? 8.246 7.085 -16.272 1.00 83.75 517 GLY A C 1
ATOM 4249 O O . GLY A 1 517 ? 7.979 5.895 -16.106 1.00 83.75 517 GLY A O 1
ATOM 4250 N N . ARG A 1 518 ? 7.915 8.008 -15.363 1.00 87.56 518 ARG A N 1
ATOM 4251 C CA . ARG A 1 518 ? 7.227 7.752 -14.086 1.00 87.56 518 ARG A CA 1
ATOM 4252 C C . ARG A 1 518 ? 5.709 7.823 -14.249 1.00 87.56 518 ARG A C 1
ATOM 4254 O O . ARG A 1 518 ? 5.020 8.610 -13.599 1.00 87.56 518 ARG A O 1
ATOM 4261 N N . LEU A 1 519 ? 5.186 6.988 -15.145 1.00 92.44 519 LEU A N 1
ATOM 4262 C CA . LEU A 1 519 ? 3.810 7.088 -15.636 1.00 92.44 519 LEU A CA 1
ATOM 4263 C C . LEU A 1 519 ? 2.738 6.886 -14.547 1.00 92.44 519 LEU A C 1
ATOM 4265 O O . LEU A 1 519 ? 1.717 7.562 -14.577 1.00 92.44 519 LEU A O 1
ATOM 4269 N N . ASP A 1 520 ? 2.979 6.016 -13.561 1.00 92.62 520 ASP A N 1
ATOM 4270 C CA . ASP A 1 520 ? 2.059 5.794 -12.430 1.00 92.62 520 ASP A CA 1
ATOM 4271 C C . ASP A 1 520 ? 1.857 7.080 -11.604 1.00 92.62 520 ASP A C 1
ATOM 4273 O O . ASP A 1 520 ? 0.733 7.555 -11.428 1.00 92.62 520 ASP A O 1
ATOM 4277 N N . ALA A 1 521 ? 2.961 7.706 -11.182 1.00 94.50 521 ALA A N 1
ATOM 4278 C CA . ALA A 1 521 ? 2.932 8.962 -10.437 1.00 94.50 521 ALA A CA 1
ATOM 4279 C C . ALA A 1 521 ? 2.312 10.103 -11.264 1.00 94.50 521 ALA A C 1
ATOM 4281 O O . ALA A 1 521 ? 1.509 10.869 -10.735 1.00 94.50 521 ALA A O 1
ATOM 4282 N N . TYR A 1 522 ? 2.610 10.174 -12.568 1.00 96.44 522 TYR A N 1
ATOM 4283 C CA . TYR A 1 522 ? 1.967 11.121 -13.485 1.00 96.44 522 TYR A CA 1
ATOM 4284 C C . TYR A 1 522 ? 0.440 10.954 -13.518 1.00 96.44 522 TYR A C 1
ATOM 4286 O O . TYR A 1 522 ? -0.287 11.910 -13.252 1.00 96.44 522 TYR A O 1
ATOM 4294 N N . ILE A 1 523 ? -0.052 9.739 -13.794 1.00 95.88 523 ILE A N 1
ATOM 4295 C CA . ILE A 1 523 ? -1.491 9.444 -13.898 1.00 95.88 523 ILE A CA 1
ATOM 4296 C C . ILE A 1 523 ? -2.209 9.801 -12.592 1.00 95.88 523 ILE A C 1
ATOM 4298 O O . ILE A 1 523 ? -3.282 10.406 -12.621 1.00 95.88 523 ILE A O 1
ATOM 4302 N N . ARG A 1 524 ? -1.618 9.460 -11.440 1.00 96.62 524 ARG A N 1
ATOM 4303 C CA . ARG A 1 524 ? -2.169 9.826 -10.128 1.00 96.62 524 ARG A CA 1
ATOM 4304 C C . ARG A 1 524 ? -2.188 11.326 -9.912 1.00 96.62 524 ARG A C 1
ATOM 4306 O O . ARG A 1 524 ? -3.212 11.835 -9.476 1.00 96.62 524 ARG A O 1
ATOM 4313 N N . GLY A 1 525 ? -1.090 12.014 -10.223 1.00 97.38 525 GLY A N 1
ATOM 4314 C CA . GLY A 1 525 ? -0.958 13.461 -10.073 1.00 97.38 525 GLY A CA 1
ATOM 4315 C C . GLY A 1 525 ? -2.026 14.214 -10.860 1.00 97.38 525 GLY A C 1
ATOM 4316 O O . GLY A 1 525 ? -2.730 15.043 -10.287 1.00 97.38 525 GLY A O 1
ATOM 4317 N N . VAL A 1 526 ? -2.208 13.860 -12.137 1.00 97.00 526 VAL A N 1
ATOM 4318 C CA . VAL A 1 526 ? -3.276 14.415 -12.984 1.00 97.00 526 VAL A CA 1
ATOM 4319 C C . VAL A 1 526 ? -4.645 14.131 -12.366 1.00 97.00 526 VAL A C 1
ATOM 4321 O O . VAL A 1 526 ? -5.410 15.060 -12.122 1.00 97.00 526 VAL A O 1
ATOM 4324 N N . ARG A 1 527 ? -4.930 12.867 -12.030 1.00 96.19 527 ARG A N 1
ATOM 4325 C CA . ARG A 1 527 ? -6.233 12.455 -11.492 1.00 96.19 527 ARG A CA 1
ATOM 4326 C C . ARG A 1 527 ? -6.602 13.178 -10.197 1.00 96.19 527 ARG A C 1
ATOM 4328 O O . ARG A 1 527 ? -7.717 13.679 -10.086 1.00 96.19 527 ARG A O 1
ATOM 4335 N N . VAL A 1 528 ? -5.697 13.252 -9.216 1.00 96.75 528 VAL A N 1
ATOM 4336 C CA . VAL A 1 528 ? -6.003 13.924 -7.939 1.00 96.75 528 VAL A CA 1
ATOM 4337 C C . VAL A 1 528 ? -6.112 15.430 -8.089 1.00 96.75 528 VAL A C 1
ATOM 4339 O O . VAL A 1 528 ? -6.927 16.043 -7.405 1.00 96.75 528 VAL A O 1
ATOM 4342 N N . LYS A 1 529 ? -5.322 16.029 -8.984 1.00 96.38 529 LYS A N 1
ATOM 4343 C CA . LYS A 1 529 ? -5.402 17.459 -9.251 1.00 96.38 529 LYS A CA 1
ATOM 4344 C C . LYS A 1 529 ? -6.752 17.818 -9.866 1.00 96.38 529 LYS A C 1
ATOM 4346 O O . LYS A 1 529 ? -7.447 18.662 -9.309 1.00 96.38 529 LYS A O 1
ATOM 4351 N N . SER A 1 530 ? -7.165 17.105 -10.915 1.00 95.75 530 SER A N 1
ATOM 4352 C CA . SER A 1 530 ? -8.484 17.282 -11.531 1.00 95.75 530 SER A CA 1
ATOM 4353 C C . SER A 1 530 ? -9.618 17.030 -10.534 1.00 95.75 530 SER A C 1
ATOM 4355 O O . SER A 1 530 ? -10.562 17.812 -10.469 1.00 95.75 530 SER A O 1
ATOM 4357 N N . LEU A 1 531 ? -9.504 16.002 -9.683 1.00 96.69 531 LEU A N 1
ATOM 4358 C CA . LEU A 1 531 ? -10.480 15.757 -8.620 1.00 96.69 531 LEU A CA 1
ATOM 4359 C C . LEU A 1 531 ? -10.596 16.960 -7.670 1.00 96.69 531 LEU A C 1
ATOM 4361 O O . LEU A 1 531 ? -11.695 17.465 -7.455 1.00 96.69 531 LEU A O 1
ATOM 4365 N N . LEU A 1 532 ? -9.482 17.452 -7.118 1.00 96.62 532 LEU A N 1
ATOM 4366 C CA . LEU A 1 532 ? -9.495 18.570 -6.168 1.00 96.62 532 LEU A CA 1
ATOM 4367 C C . LEU A 1 532 ? -9.944 19.892 -6.806 1.00 96.62 532 LEU A C 1
ATOM 4369 O O . LEU A 1 532 ? -10.550 20.719 -6.125 1.00 96.62 532 LEU A O 1
ATOM 4373 N N . GLU A 1 533 ? -9.706 20.108 -8.099 1.00 95.81 533 GLU A N 1
ATOM 4374 C CA . GLU A 1 533 ? -10.227 21.272 -8.828 1.00 95.81 533 GLU A CA 1
ATOM 4375 C C . GLU A 1 533 ? -11.765 21.308 -8.826 1.00 95.81 533 GLU A C 1
ATOM 4377 O O . GLU A 1 533 ? -12.346 22.386 -8.718 1.00 95.81 533 GLU A O 1
ATOM 4382 N N . THR A 1 534 ? -12.423 20.143 -8.832 1.00 96.88 534 THR A N 1
ATOM 4383 C CA . THR A 1 534 ? -13.895 20.031 -8.831 1.00 96.88 534 THR A CA 1
ATOM 4384 C C . THR A 1 534 ? -14.548 20.116 -7.447 1.00 96.88 534 THR A C 1
ATOM 4386 O O . THR A 1 534 ? -15.764 20.282 -7.363 1.00 96.88 534 THR A O 1
ATOM 4389 N N . VAL A 1 535 ? -13.776 20.016 -6.363 1.00 97.56 535 VAL A N 1
ATOM 4390 C CA . VAL A 1 535 ? -14.268 20.009 -4.971 1.00 97.56 535 VAL A CA 1
ATOM 4391 C C . VAL A 1 535 ? -14.251 21.420 -4.383 1.00 97.56 535 VAL A C 1
ATOM 4393 O O . VAL A 1 535 ? -13.265 22.126 -4.545 1.00 97.56 535 VAL A O 1
ATOM 4396 N N . ASP A 1 536 ? -15.266 21.852 -3.642 1.00 97.75 536 ASP A N 1
ATOM 4397 C CA . ASP A 1 536 ? -15.184 23.094 -2.860 1.00 97.75 536 ASP A CA 1
ATOM 4398 C C . ASP A 1 536 ? -14.453 22.873 -1.529 1.00 97.75 536 ASP A C 1
ATOM 4400 O O . ASP A 1 536 ? -14.679 21.854 -0.873 1.00 97.75 536 ASP A O 1
ATOM 4404 N N . PRO A 1 537 ? -13.581 23.801 -1.096 1.00 98.06 537 PRO A N 1
ATOM 4405 C CA . PRO A 1 537 ? -12.881 23.673 0.176 1.00 98.06 537 PRO A CA 1
ATOM 4406 C C . PRO A 1 537 ? -13.794 23.979 1.374 1.00 98.06 537 PRO A C 1
ATOM 4408 O O . PRO A 1 537 ? -14.644 24.866 1.321 1.00 98.06 537 PRO A O 1
ATOM 4411 N N . ILE A 1 538 ? -13.558 23.298 2.499 1.00 97.75 538 ILE A N 1
ATOM 4412 C CA . ILE A 1 538 ? -14.033 23.774 3.809 1.00 97.75 538 ILE A CA 1
ATOM 4413 C C . ILE A 1 538 ? -13.048 24.843 4.281 1.00 97.75 538 ILE A C 1
ATOM 4415 O O . ILE A 1 538 ? -11.922 24.510 4.640 1.00 97.75 538 ILE A O 1
ATOM 4419 N N . GLU A 1 539 ? -13.459 26.112 4.271 1.00 95.19 539 GLU A N 1
ATOM 4420 C CA . GLU A 1 539 ? -12.571 27.231 4.624 1.00 95.19 539 GLU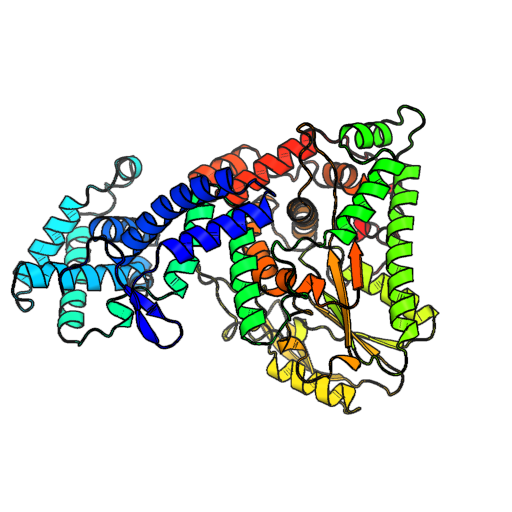 A CA 1
ATOM 4421 C C . GLU A 1 539 ? -12.169 27.231 6.103 1.00 95.19 539 GLU A C 1
ATOM 4423 O O . GLU A 1 539 ? -10.993 27.395 6.429 1.00 95.19 539 GLU A O 1
ATOM 4428 N N . ASP A 1 540 ? -13.134 26.999 6.997 1.00 95.69 540 ASP A N 1
ATOM 4429 C CA . ASP A 1 540 ? -12.892 26.903 8.434 1.00 95.69 540 ASP A CA 1
ATOM 4430 C C . ASP A 1 540 ? -12.837 25.439 8.885 1.00 95.69 540 ASP A C 1
ATOM 4432 O O . ASP A 1 540 ? -13.856 24.795 9.135 1.00 95.69 540 ASP A O 1
ATOM 4436 N N . LEU A 1 541 ? -11.621 24.911 9.037 1.00 97.19 541 LEU A N 1
ATOM 4437 C CA . LEU A 1 541 ? -11.396 23.552 9.529 1.00 97.19 541 LEU A CA 1
ATOM 4438 C C . LEU A 1 541 ? -11.739 23.380 11.022 1.00 97.19 541 LEU A C 1
ATOM 4440 O O . LEU A 1 541 ? -11.707 22.250 11.513 1.00 97.19 541 LEU A O 1
ATOM 4444 N N . SER A 1 542 ? -12.055 24.443 11.774 1.00 96.31 542 SER A N 1
ATOM 4445 C CA . SER A 1 542 ? -12.424 24.353 13.198 1.00 96.31 542 SER A CA 1
ATOM 4446 C C . SER A 1 542 ? -13.754 23.623 13.426 1.00 96.31 542 SER A C 1
ATOM 4448 O O . SER A 1 542 ? -13.922 22.975 14.459 1.00 96.31 542 SER A O 1
ATOM 4450 N N . ILE A 1 543 ? -14.642 23.617 12.424 1.00 96.75 543 ILE A N 1
ATOM 4451 C CA . ILE A 1 543 ? -15.939 22.923 12.461 1.00 96.75 543 ILE A CA 1
ATOM 4452 C C . ILE A 1 543 ? -15.811 21.396 12.585 1.00 96.75 543 ILE A C 1
ATOM 4454 O O . ILE A 1 543 ? -16.734 20.724 13.047 1.00 96.75 543 ILE A O 1
ATOM 4458 N N . ILE A 1 544 ? -14.667 20.829 12.190 1.00 98.19 544 ILE A N 1
ATOM 4459 C CA . ILE A 1 544 ? -14.405 19.390 12.281 1.00 98.19 544 ILE A CA 1
ATOM 4460 C C . ILE A 1 544 ? -14.132 19.027 13.752 1.00 98.19 544 ILE A C 1
ATOM 4462 O O . ILE A 1 544 ? -13.209 19.578 14.347 1.00 98.19 544 ILE A O 1
ATOM 4466 N N . PRO A 1 545 ? -14.856 18.091 14.381 1.00 97.12 545 PRO A N 1
ATOM 4467 C CA . PRO A 1 545 ? -14.619 17.742 15.779 1.00 97.12 545 PRO A CA 1
ATOM 4468 C C . PRO A 1 545 ? -13.173 17.310 16.047 1.00 97.12 545 PRO A C 1
ATOM 4470 O O . PRO A 1 545 ? -12.552 16.629 15.231 1.00 97.12 545 PRO A O 1
ATOM 4473 N N . ALA A 1 546 ? -12.636 17.646 17.223 1.00 96.12 546 ALA A N 1
ATOM 4474 C CA . ALA A 1 546 ? -11.301 17.203 17.642 1.00 96.12 546 ALA A CA 1
ATOM 4475 C C . ALA A 1 546 ? -11.194 15.665 17.768 1.00 96.12 546 ALA A C 1
ATOM 4477 O O . ALA A 1 546 ? -10.102 15.104 17.750 1.00 96.12 546 ALA A O 1
ATOM 4478 N N . THR A 1 547 ? -12.334 14.978 17.878 1.00 95.00 547 THR A N 1
ATOM 4479 C CA . THR A 1 547 ? -12.455 13.514 17.918 1.00 95.00 547 THR A CA 1
ATOM 4480 C C . THR A 1 547 ? -12.566 12.864 16.538 1.00 95.00 547 THR A C 1
ATOM 4482 O O . THR A 1 547 ? -12.631 11.640 16.458 1.00 95.00 547 THR A O 1
ATOM 4485 N N . SER A 1 548 ? -12.619 13.643 15.457 1.00 96.56 548 SER A N 1
ATOM 4486 C CA . SER A 1 548 ? -12.669 13.090 14.104 1.00 96.56 548 SER A CA 1
ATOM 4487 C C . SER A 1 548 ? -11.348 12.395 13.755 1.00 96.56 548 SER A C 1
ATOM 4489 O O . SER A 1 548 ? -10.283 12.963 14.029 1.00 96.56 548 SER A O 1
ATOM 4491 N N . PRO A 1 549 ? -11.359 11.229 13.080 1.00 94.88 549 PRO A N 1
ATOM 4492 C CA . PRO A 1 549 ? -10.120 10.581 12.665 1.00 94.88 549 PRO A CA 1
ATOM 4493 C C . PRO A 1 549 ? -9.305 11.431 11.675 1.00 94.88 549 PRO A C 1
ATOM 4495 O O . PRO A 1 549 ? -8.082 11.314 11.628 1.00 94.88 549 PRO A O 1
ATOM 4498 N N . LEU A 1 550 ? -9.940 12.343 10.927 1.00 96.06 550 LEU A N 1
ATOM 4499 C CA . LEU A 1 550 ? -9.254 13.220 9.970 1.00 96.06 550 LEU A CA 1
ATOM 4500 C C . LEU A 1 550 ? -8.278 14.204 10.640 1.00 96.06 550 LEU A C 1
ATOM 4502 O O . LEU A 1 550 ? -7.320 14.656 10.004 1.00 96.06 550 LEU A O 1
ATOM 4506 N N . ARG A 1 551 ? -8.481 14.502 11.932 1.00 95.38 551 ARG A N 1
ATOM 4507 C CA . ARG A 1 551 ? -7.619 15.397 12.720 1.00 95.38 551 ARG A CA 1
ATOM 4508 C C . ARG A 1 551 ? -6.171 14.915 12.820 1.00 95.38 551 ARG A C 1
ATOM 4510 O O . ARG A 1 551 ? -5.295 15.741 13.059 1.00 95.38 551 ARG A O 1
ATOM 4517 N N . GLU A 1 552 ? -5.913 13.632 12.558 1.00 92.50 552 GLU A N 1
ATOM 4518 C CA . GLU A 1 552 ? -4.561 13.081 12.399 1.00 92.50 552 GLU A CA 1
ATOM 4519 C C . GLU A 1 552 ? -3.721 13.859 11.374 1.00 92.50 552 GLU A C 1
ATOM 4521 O O . GLU A 1 552 ? -2.534 14.080 11.600 1.00 92.50 552 GLU A O 1
ATOM 4526 N N . PHE A 1 553 ? -4.334 14.297 10.270 1.00 93.75 553 PHE A N 1
ATOM 4527 C CA . PHE A 1 553 ? -3.629 14.918 9.144 1.00 93.75 553 PHE A CA 1
ATOM 4528 C C . PHE A 1 553 ? -3.774 16.441 9.141 1.00 93.75 553 PHE A C 1
ATOM 4530 O O . PHE A 1 553 ? -2.814 17.183 8.915 1.00 93.75 553 PHE A O 1
ATOM 4537 N N . ILE A 1 554 ? -4.979 16.935 9.425 1.00 94.31 554 ILE A N 1
ATOM 4538 C CA . ILE A 1 554 ? -5.267 18.373 9.352 1.00 94.31 554 ILE A CA 1
ATOM 4539 C C . ILE A 1 554 ? -4.883 19.126 10.638 1.00 94.31 554 ILE A C 1
ATOM 4541 O O . ILE A 1 554 ? -4.786 20.349 10.614 1.00 94.31 554 ILE A O 1
ATOM 4545 N N . GLY A 1 555 ? -4.568 18.415 11.729 1.00 91.56 555 GLY A N 1
ATOM 4546 C CA . GLY A 1 555 ? -4.217 18.983 13.036 1.00 91.56 555 GLY A CA 1
ATOM 4547 C C . GLY A 1 555 ? -5.437 19.260 13.923 1.00 91.56 555 GLY A C 1
ATOM 4548 O O . GLY A 1 555 ? -6.571 19.265 13.446 1.00 91.56 555 GLY A O 1
ATOM 4549 N N . GLY A 1 556 ? -5.213 19.490 15.224 1.00 91.81 556 GLY A N 1
ATOM 4550 C CA . GLY A 1 556 ? -6.277 19.749 16.214 1.00 91.81 556 GLY A CA 1
ATOM 4551 C C . GLY A 1 556 ? -6.931 18.491 16.807 1.00 91.81 556 GLY A C 1
ATOM 4552 O O . GLY A 1 556 ? -8.099 18.525 17.184 1.00 91.81 556 GLY A O 1
ATOM 4553 N N . SER A 1 557 ? -6.210 17.366 16.833 1.00 92.38 557 SER A N 1
ATOM 4554 C CA . SER A 1 557 ? -6.692 16.094 17.389 1.00 92.38 557 SER A CA 1
ATOM 4555 C C . SER A 1 557 ? -6.810 16.138 18.917 1.00 92.38 557 SER A C 1
ATOM 4557 O O . SER A 1 557 ? -5.909 16.616 19.600 1.00 92.38 557 SER A O 1
ATOM 4559 N N . ALA A 1 558 ? -7.890 15.567 19.458 1.00 92.00 558 ALA A N 1
ATOM 4560 C CA . ALA A 1 558 ? -8.052 15.278 20.888 1.00 92.00 558 ALA A CA 1
ATOM 4561 C C . ALA A 1 558 ? -7.335 13.981 21.323 1.00 92.00 558 ALA A C 1
ATOM 4563 O O . ALA A 1 558 ? -7.328 13.623 22.504 1.00 92.00 558 ALA A O 1
ATOM 4564 N N . TYR A 1 559 ? -6.771 13.238 20.371 1.00 89.19 559 TYR A N 1
ATOM 4565 C CA . TYR A 1 559 ? -5.978 12.038 20.609 1.00 89.19 559 TYR A CA 1
ATOM 4566 C C . TYR A 1 559 ? -4.491 12.355 20.475 1.00 89.19 559 TYR A C 1
ATOM 4568 O O . TYR A 1 559 ? -4.086 12.997 19.506 1.00 89.19 559 TYR A O 1
ATOM 4576 N N . ALA A 1 560 ? -3.685 11.848 21.410 1.00 84.12 560 ALA A N 1
ATOM 4577 C CA . ALA A 1 560 ? -2.240 11.774 21.239 1.00 84.12 560 ALA A CA 1
ATOM 4578 C C . ALA A 1 560 ? -1.931 10.702 20.184 1.00 84.12 560 ALA A C 1
ATOM 4580 O O . ALA A 1 560 ? -2.281 9.534 20.372 1.00 84.12 560 ALA A O 1
ATOM 4581 N N . ILE A 1 561 ? -1.338 11.114 19.062 1.00 76.62 561 ILE A N 1
ATOM 4582 C CA . ILE A 1 561 ? -0.993 10.235 17.942 1.00 76.62 561 ILE A CA 1
ATOM 4583 C C . ILE A 1 561 ? 0.533 10.044 17.934 1.00 76.62 561 ILE A C 1
ATOM 4585 O O . ILE A 1 561 ? 1.238 11.019 17.682 1.00 76.62 561 ILE A O 1
ATOM 4589 N N . PRO A 1 562 ? 1.049 8.823 18.181 1.00 64.69 562 PRO A N 1
ATOM 4590 C CA . PRO A 1 562 ? 2.477 8.575 18.418 1.00 64.69 562 PRO A CA 1
ATOM 4591 C C . PRO A 1 562 ? 3.449 9.010 17.312 1.00 64.69 562 PRO A C 1
ATOM 4593 O O . PRO A 1 562 ? 4.620 9.216 17.591 1.00 64.69 562 PRO A O 1
ATOM 4596 N N . HIS A 1 563 ? 3.002 9.118 16.057 1.00 64.81 563 HIS A N 1
ATOM 4597 C CA . HIS A 1 563 ? 3.862 9.458 14.911 1.00 64.81 563 HIS A CA 1
ATOM 4598 C C . HIS A 1 563 ? 3.785 10.930 14.473 1.00 64.81 563 HIS A C 1
ATOM 4600 O O . HIS A 1 563 ? 4.323 11.266 13.420 1.00 64.81 563 HIS A O 1
ATOM 4606 N N . ASN A 1 564 ? 3.093 11.777 15.241 1.00 48.81 564 ASN A N 1
ATOM 4607 C CA . ASN A 1 564 ? 2.991 13.224 15.009 1.00 48.81 564 ASN A CA 1
ATOM 4608 C C . ASN A 1 564 ? 3.966 14.034 15.899 1.00 48.81 564 ASN A C 1
ATOM 4610 O O . ASN A 1 564 ? 3.779 15.244 16.043 1.00 48.81 564 ASN A O 1
ATOM 4614 N N . GLU A 1 565 ? 4.955 13.366 16.506 1.00 34.03 565 GLU A N 1
ATOM 4615 C CA . GLU A 1 565 ? 6.039 13.964 17.309 1.00 34.03 565 GLU A CA 1
ATOM 4616 C C . GLU A 1 565 ? 7.308 14.227 16.494 1.00 34.03 565 GLU A C 1
ATOM 4618 O O . GLU A 1 565 ? 7.697 13.342 15.693 1.00 34.03 565 GLU A O 1
#

Radius of gyration: 26.93 Å; Cα contacts (8 Å, |Δi|>4): 828; chains: 1; bounding box: 72×55×69 Å